Protein AF-A0A1Y0IEF6-F1 (afdb_monomer_lite)

Organism: NCBI:txid141451

pLDDT: mean 81.55, std 16.53, range [31.19, 98.62]

Radius of gyration: 25.97 Å; chains: 1; bounding box: 76×58×74 Å

Sequence (503 aa):
MCTLVCSYNGYASALEAPYRFLEPGETVTLQANAVVLGASGSETVIVKLSPEVVLDGNIERVELPEELSNYRFSISGTVIEISEGNKSIVTFLGLNQSPTLVFSDGNTRLSLNALDDATLGGVSIPGTPSVLDVVLNQDDNAADTSPAFNFLPDEGIRQTCAAVPRIGYDTDSETYYLYHSSELTSGGSTIFSSSANGFDFSAPQSAGTLIKDTTANMPPLWGDKTAFPQIVRLPTPTESETCGAINYRIFSASGNLGQGFGSTLTSSCSEEGRWFLAEGNTLATSEDGGNMGVSTAITMNNLIHVFTMDGKSPNTENEYRHRVWHYQSTDGTGNTMELMSDDPLNNGPTIEAKDRQNDPMAFQYGDGHFIILTMKQHNGPISPQNVVTGEIYGWEIRDTDPESVAPLPPKDGDENQPLLTVEDFVAAGHDVYSINDPSMIQITEQSYRMYVGALVNITRYPEYTGLSECAVQFGEDITQYAWVILSATATLDKSTTNQSLRK

Secondary structure (DSSP, 8-state):
--------TT-TTGGGSPEEEPPTT-EEEESS-EEEE--SS--EEEE-S---EEE-TT--EEE-SS-GGGEEEEEETTEEEEEETTEEEEEEE--SS-PEEEETTEEEEEEEEETTEEEETTEEPPSS-B------BTTS-----S-EEEEEEPSS-SEES-EEEEEEEETTTTEEEEEEESSSSS---SEEEEESSSSSPPSPEE-PPP---TTS-PPP---SB-SPPPEEEEEEEEEETTTEEEEEEEEEE-B-TTT---SEEEEEEESSSS--EEEEEEEEE-TTS--EEEEEEEEETTEEEEEEEE---S-TTS-B---EEEEEESSSSSSSEEEEES-TT----BS-GGG-EEEEEEEEETTTEEEEEEEE---S---TTS--B-EEEEEEE-TT-TT-EEE---TT--TTS-SB-GGGG--TT--EEEEEEEEEEEEETTEEEEEEEEEEEGGG-TT-GGGGGGPEE-STT--EEEEEEEEEEEEEE------S---

Structure (mmCIF, N/CA/C/O backbone):
data_AF-A0A1Y0IEF6-F1
#
_entry.id   AF-A0A1Y0IEF6-F1
#
loop_
_atom_site.group_PDB
_atom_site.id
_atom_site.type_symbol
_atom_site.label_atom_id
_atom_site.label_alt_id
_atom_site.label_comp_id
_atom_site.label_asym_id
_atom_site.label_entity_id
_atom_site.label_seq_id
_atom_site.pdbx_PDB_ins_code
_atom_site.Cartn_x
_atom_site.Cartn_y
_atom_site.Cartn_z
_atom_site.occupancy
_atom_site.B_iso_or_equiv
_atom_site.auth_seq_id
_atom_site.auth_comp_id
_atom_site.auth_asym_id
_atom_site.auth_atom_id
_atom_site.pdbx_PDB_model_num
ATOM 1 N N . MET A 1 1 ? -41.262 18.208 35.488 1.00 36.75 1 MET A N 1
ATOM 2 C CA . MET A 1 1 ? -40.526 18.119 34.213 1.00 36.75 1 MET A CA 1
ATOM 3 C C . MET A 1 1 ? -39.169 18.764 34.436 1.00 36.75 1 MET A C 1
ATOM 5 O O . MET A 1 1 ? -39.071 19.979 34.360 1.00 36.75 1 MET A O 1
ATOM 9 N N . CYS A 1 2 ? -38.173 17.974 34.844 1.00 31.31 2 CYS A N 1
ATOM 10 C CA . CYS A 1 2 ? -36.777 18.410 34.861 1.00 31.31 2 CYS A CA 1
ATOM 11 C C . CYS A 1 2 ? -36.174 18.007 33.520 1.00 31.31 2 CYS A C 1
ATOM 13 O O . CYS A 1 2 ? -36.037 16.817 33.251 1.00 31.31 2 CYS A O 1
ATOM 15 N N . THR A 1 3 ? -35.856 18.988 32.685 1.00 41.53 3 THR A N 1
ATOM 16 C CA . THR A 1 3 ? -35.074 18.782 31.468 1.00 41.53 3 THR A CA 1
ATOM 17 C C . THR A 1 3 ? -33.608 18.762 31.887 1.00 41.53 3 THR A C 1
ATOM 19 O O . THR A 1 3 ? -32.982 19.810 32.028 1.00 41.53 3 THR A O 1
ATOM 22 N N . LEU A 1 4 ? -33.084 17.573 32.184 1.00 35.84 4 LEU A N 1
ATOM 23 C CA . LEU A 1 4 ? -31.651 17.365 32.349 1.00 35.84 4 LEU A CA 1
ATOM 24 C C . LEU A 1 4 ? -31.062 17.237 30.940 1.00 35.84 4 LEU A C 1
ATOM 26 O O . LEU A 1 4 ? -31.093 16.169 30.339 1.00 35.84 4 LEU A O 1
ATOM 30 N N . VAL A 1 5 ? -30.610 18.357 30.377 1.00 39.38 5 VAL A N 1
ATOM 31 C CA . VAL A 1 5 ? -29.803 18.358 29.154 1.00 39.38 5 VAL A CA 1
ATOM 32 C C . VAL A 1 5 ? -28.358 18.154 29.597 1.00 39.38 5 VAL A C 1
ATOM 34 O O . VAL A 1 5 ? -27.680 19.106 29.975 1.00 39.38 5 VAL A O 1
ATOM 37 N N . CYS A 1 6 ? -27.903 16.903 29.620 1.00 37.50 6 CYS A N 1
ATOM 38 C CA . CYS A 1 6 ? -26.477 16.602 29.676 1.00 37.50 6 CYS A CA 1
ATOM 39 C C . CYS A 1 6 ? -25.881 16.958 28.310 1.00 37.50 6 CYS A C 1
ATOM 41 O O . CYS A 1 6 ? -26.024 16.213 27.347 1.00 37.50 6 CYS A O 1
ATOM 43 N N . SER A 1 7 ? -25.251 18.126 28.214 1.00 37.56 7 SER A N 1
ATOM 44 C CA . SER A 1 7 ? -24.424 18.509 27.072 1.00 37.56 7 SER A CA 1
ATOM 45 C C . SER A 1 7 ? -23.107 17.731 27.129 1.00 37.56 7 SER A C 1
ATOM 47 O O . SER A 1 7 ? -22.123 18.209 27.694 1.00 37.56 7 SER A O 1
ATOM 49 N N . TYR A 1 8 ? -23.109 16.508 26.602 1.00 47.34 8 TYR A N 1
ATOM 50 C CA . TYR A 1 8 ? -21.891 15.749 26.328 1.00 47.34 8 TYR A CA 1
ATOM 51 C C . TYR A 1 8 ? -21.455 16.097 24.897 1.00 47.34 8 TYR A C 1
ATOM 53 O O . TYR A 1 8 ? -21.970 15.553 23.927 1.00 47.34 8 TYR A O 1
ATOM 61 N N . ASN A 1 9 ? -20.565 17.083 24.757 1.00 49.91 9 ASN A N 1
ATOM 62 C CA . ASN A 1 9 ? -20.167 17.666 23.463 1.00 49.91 9 ASN A CA 1
ATOM 63 C C . ASN A 1 9 ? -19.239 16.764 22.615 1.00 49.91 9 ASN A C 1
ATOM 65 O O . ASN A 1 9 ? -18.724 17.227 21.604 1.00 49.91 9 ASN A O 1
ATOM 69 N N . GLY A 1 10 ? -19.009 15.508 23.014 1.00 53.38 10 GLY A N 1
ATOM 70 C CA . GLY A 1 10 ? -18.060 14.601 22.355 1.00 53.38 10 GLY A CA 1
ATOM 71 C C . GLY A 1 10 ? -18.624 13.743 21.215 1.00 53.38 10 GLY A C 1
ATOM 72 O O . GLY A 1 10 ? -17.847 13.293 20.392 1.00 53.38 10 GLY A O 1
ATOM 73 N N . TYR A 1 11 ? -19.945 13.543 21.119 1.00 57.03 11 TYR A N 1
ATOM 74 C CA . TYR A 1 11 ? -20.537 12.529 20.217 1.00 57.03 11 TYR A CA 1
ATOM 75 C C . TYR A 1 11 ? -21.274 13.096 18.994 1.00 57.03 11 TYR A C 1
ATOM 77 O O . TYR A 1 11 ? -22.076 12.404 18.368 1.00 57.03 11 TYR A O 1
ATOM 85 N N . ALA A 1 12 ? -21.074 14.374 18.662 1.00 54.09 12 ALA A N 1
ATOM 86 C CA . ALA A 1 12 ? -21.840 15.009 17.588 1.00 54.09 12 ALA A CA 1
ATOM 87 C C . ALA A 1 12 ? -21.559 14.393 16.202 1.00 54.09 12 ALA A C 1
ATOM 89 O O . ALA A 1 12 ? -22.471 14.346 15.384 1.00 54.09 12 ALA A O 1
ATOM 90 N N . SER A 1 13 ? -20.346 13.881 15.957 1.00 55.28 13 SER A N 1
ATOM 91 C CA . SER A 1 13 ? -19.979 13.185 14.713 1.00 55.28 13 SER A CA 1
ATOM 92 C C . SER A 1 13 ? -20.590 11.784 14.611 1.00 55.28 13 SER A C 1
ATOM 94 O O . SER A 1 13 ? -21.053 11.396 13.542 1.00 55.28 13 SER A O 1
ATOM 96 N N . ALA A 1 14 ? -20.657 11.041 15.719 1.00 52.78 14 ALA A N 1
ATOM 97 C CA . ALA A 1 14 ? -21.200 9.681 15.741 1.00 52.78 14 ALA A CA 1
ATOM 98 C C . ALA A 1 14 ? -22.717 9.622 15.471 1.00 52.78 14 ALA A C 1
ATOM 100 O O . ALA A 1 14 ? -23.225 8.613 14.991 1.00 52.78 14 ALA A O 1
ATOM 101 N N . LEU A 1 15 ? -23.458 10.705 15.736 1.00 54.84 15 LEU A N 1
ATOM 102 C CA . LEU A 1 15 ? -24.909 10.771 15.508 1.00 54.84 15 LEU A CA 1
ATOM 103 C C . LEU A 1 15 ? -25.314 10.872 14.027 1.00 54.84 15 LEU A C 1
ATOM 105 O O . LEU A 1 15 ? -26.485 10.658 13.714 1.00 54.84 15 LEU A O 1
ATOM 109 N N . GLU A 1 16 ? -24.380 11.180 13.124 1.00 73.19 16 GLU A N 1
ATOM 110 C CA . GLU A 1 16 ? -24.620 11.141 11.673 1.00 73.19 16 GLU A CA 1
ATOM 111 C C . GLU A 1 16 ? -24.240 9.790 11.044 1.00 73.19 16 GLU A C 1
ATOM 113 O O . GLU A 1 16 ? -24.490 9.567 9.857 1.00 73.19 16 GLU A O 1
ATOM 118 N N . ALA A 1 17 ? -23.669 8.868 11.826 1.00 80.69 17 ALA A N 1
ATOM 119 C CA . ALA A 1 17 ? -23.286 7.555 11.335 1.00 80.69 17 ALA A CA 1
ATOM 120 C C . ALA A 1 17 ? -24.524 6.688 11.011 1.00 80.69 17 ALA A C 1
ATOM 122 O O . ALA A 1 17 ? -25.544 6.755 11.707 1.00 80.69 17 ALA A O 1
ATOM 123 N N . PRO A 1 18 ? -24.468 5.848 9.962 1.00 88.44 18 PRO A N 1
ATOM 124 C CA . PRO A 1 18 ? -25.552 4.934 9.630 1.00 88.44 18 PRO A CA 1
ATOM 125 C C . PRO A 1 18 ? -25.829 3.943 10.770 1.00 88.44 18 PRO A C 1
ATOM 127 O O . PRO A 1 18 ? -24.916 3.370 11.366 1.00 88.44 18 PRO A O 1
ATOM 130 N N . TYR A 1 19 ? -27.115 3.703 11.034 1.00 94.69 19 TYR A N 1
ATOM 131 C CA . TYR A 1 19 ? -27.565 2.667 11.963 1.00 94.69 19 TYR A CA 1
ATOM 132 C C . TYR A 1 19 ? -27.559 1.290 11.292 1.00 94.69 19 TYR A C 1
ATOM 134 O O . TYR A 1 19 ? -28.087 1.125 10.188 1.00 94.69 19 TYR A O 1
ATOM 142 N N . ARG A 1 20 ? -27.048 0.282 12.001 1.00 96.00 20 ARG A N 1
ATOM 143 C CA . ARG A 1 20 ? -27.105 -1.133 11.628 1.00 96.00 20 ARG A CA 1
ATOM 144 C C . ARG A 1 20 ? -27.756 -1.934 12.752 1.00 96.00 20 ARG A C 1
ATOM 146 O O . ARG A 1 20 ? -27.223 -2.004 13.851 1.00 96.00 20 ARG A O 1
ATOM 153 N N . PHE A 1 21 ? -28.892 -2.557 12.462 1.00 96.81 21 PHE A N 1
ATOM 154 C CA . PHE A 1 21 ? -29.511 -3.539 13.353 1.00 96.81 21 PHE A CA 1
ATOM 155 C C . PHE A 1 21 ? -29.054 -4.930 12.935 1.00 96.81 21 PHE A C 1
ATOM 157 O O . PHE A 1 21 ? -29.089 -5.228 11.739 1.00 96.81 21 PHE A O 1
ATOM 164 N N . LEU A 1 22 ? -28.618 -5.736 13.899 1.00 97.25 22 LEU A N 1
ATOM 165 C CA . LEU A 1 22 ? -28.199 -7.113 13.667 1.00 97.25 22 LEU A CA 1
ATOM 166 C C . LEU A 1 22 ? -29.327 -8.086 14.001 1.00 97.25 22 LEU A C 1
ATOM 168 O O . LEU A 1 22 ? -30.047 -7.907 14.981 1.00 97.25 22 LEU A O 1
ATOM 172 N N . GLU A 1 23 ? -29.473 -9.120 13.182 1.00 96.00 23 GLU A N 1
ATOM 173 C CA . GLU A 1 23 ? -30.301 -10.278 13.510 1.00 96.00 23 GLU A CA 1
ATOM 174 C C . GLU A 1 23 ? -29.553 -11.221 14.475 1.00 96.00 23 GLU A C 1
ATOM 176 O O . GLU A 1 23 ? -28.319 -11.245 14.475 1.00 96.00 23 GLU A O 1
ATOM 181 N N . PRO A 1 24 ? -30.259 -12.055 15.266 1.00 96.19 24 PRO A N 1
ATOM 182 C CA . PRO A 1 24 ? -29.612 -12.996 16.176 1.00 96.19 24 PRO A CA 1
ATOM 183 C C . PRO A 1 24 ? -28.583 -13.893 15.475 1.00 96.19 24 PRO A C 1
ATOM 185 O O . PRO A 1 24 ? -28.922 -14.657 14.565 1.00 96.19 24 PRO A O 1
ATOM 188 N N . GLY A 1 25 ? -27.333 -13.829 15.935 1.00 94.25 25 GLY A N 1
ATOM 189 C CA . GLY A 1 25 ? -26.211 -14.588 15.375 1.00 94.25 25 GLY A CA 1
ATOM 190 C C . GLY A 1 25 ? -25.604 -14.006 14.094 1.00 94.25 25 GLY A C 1
ATOM 191 O O . GLY A 1 25 ? -24.781 -14.671 13.464 1.00 94.25 25 GLY A O 1
ATOM 192 N N . GLU A 1 26 ? -25.998 -12.798 13.685 1.00 96.25 26 GLU A N 1
ATOM 193 C CA . GLU A 1 26 ? -25.386 -12.103 12.555 1.00 96.25 26 GLU A CA 1
ATOM 194 C C . GLU A 1 26 ? -23.939 -11.694 12.873 1.00 96.25 26 GLU A C 1
ATOM 196 O O . GLU A 1 26 ? -23.614 -11.216 13.963 1.00 96.25 26 GLU A O 1
ATOM 201 N N . THR A 1 27 ? -23.060 -11.862 11.885 1.00 95.00 27 THR A N 1
ATOM 202 C CA . THR A 1 27 ? -21.716 -11.283 11.883 1.00 95.00 27 THR A CA 1
ATOM 203 C C . THR A 1 27 ? -21.688 -10.115 10.910 1.00 95.00 27 THR A C 1
ATOM 205 O O . THR A 1 27 ? -22.033 -10.281 9.739 1.00 95.00 27 THR A O 1
ATOM 208 N N . VAL A 1 28 ? -21.241 -8.951 11.375 1.00 94.50 28 VAL A N 1
ATOM 209 C CA . VAL A 1 28 ? -21.029 -7.766 10.540 1.00 94.50 28 VAL A CA 1
ATOM 210 C C . VAL A 1 28 ? -19.563 -7.352 10.580 1.00 94.50 28 VAL A C 1
ATOM 212 O O . VAL A 1 28 ? -18.937 -7.360 11.636 1.00 94.50 28 VAL A O 1
ATOM 215 N N . THR A 1 29 ? -19.016 -6.969 9.430 1.00 91.31 29 THR A N 1
ATOM 216 C CA . THR A 1 29 ? -17.705 -6.319 9.333 1.00 91.31 29 THR A CA 1
ATOM 217 C C . THR A 1 29 ? -17.907 -4.839 9.046 1.00 91.31 29 THR A C 1
ATOM 219 O O . THR A 1 29 ? -18.629 -4.485 8.114 1.00 91.31 29 THR A O 1
ATOM 222 N N . LEU A 1 30 ? -17.289 -3.980 9.851 1.00 90.12 30 LEU A N 1
ATOM 223 C CA . LEU A 1 30 ? -17.416 -2.529 9.769 1.00 90.12 30 LEU A CA 1
ATOM 224 C C . LEU A 1 30 ? -16.080 -1.922 9.365 1.00 90.12 30 LEU A C 1
ATOM 226 O O . LEU A 1 30 ? -15.070 -2.176 10.009 1.00 90.12 30 LEU A O 1
ATOM 230 N N . GLN A 1 31 ? -16.111 -1.118 8.307 1.00 81.56 31 GLN A N 1
ATOM 231 C CA . GLN A 1 31 ? -14.970 -0.374 7.750 1.00 81.56 31 GLN A CA 1
ATOM 232 C C . GLN A 1 31 ? -15.225 1.142 7.735 1.00 81.56 31 GLN A C 1
ATOM 234 O O . GLN A 1 31 ? -14.426 1.923 7.233 1.00 81.56 31 GLN A O 1
ATOM 239 N N . ALA A 1 32 ? -16.380 1.565 8.245 1.00 84.19 32 ALA A N 1
ATOM 240 C CA . ALA A 1 32 ? -16.799 2.952 8.327 1.00 84.19 32 ALA A CA 1
ATOM 241 C C . ALA A 1 32 ? -17.551 3.165 9.640 1.00 84.19 32 ALA A C 1
ATOM 243 O O . ALA A 1 32 ? -18.047 2.204 10.238 1.00 84.19 32 ALA A O 1
ATOM 244 N N . ASN A 1 33 ? -17.641 4.424 10.068 1.00 92.25 33 ASN A N 1
ATOM 245 C CA . ASN A 1 33 ? -18.348 4.791 11.290 1.00 92.25 33 ASN A CA 1
ATOM 246 C C . ASN A 1 33 ? -19.788 4.268 11.247 1.00 92.25 33 ASN A C 1
ATOM 248 O O . ASN A 1 33 ? -20.473 4.402 10.230 1.00 92.25 33 ASN A O 1
ATOM 252 N N . ALA A 1 34 ? -20.252 3.684 12.347 1.00 94.50 34 ALA A N 1
ATOM 253 C CA . ALA A 1 34 ? -21.579 3.082 12.421 1.00 94.50 34 ALA A CA 1
ATOM 254 C C . ALA A 1 34 ? -22.102 3.048 13.857 1.00 94.50 34 ALA A C 1
ATOM 256 O O . ALA A 1 34 ? -21.333 2.939 14.812 1.00 94.50 34 ALA A O 1
ATOM 257 N N . VAL A 1 35 ? -23.428 3.063 13.994 1.00 96.38 35 VAL A N 1
ATOM 258 C CA . VAL A 1 35 ? -24.105 2.702 15.243 1.00 96.38 35 VAL A CA 1
ATOM 259 C C . VAL A 1 35 ? -24.702 1.313 15.072 1.00 96.38 35 VAL A C 1
ATOM 261 O O . VAL A 1 35 ? -25.585 1.120 14.236 1.00 96.38 35 VAL A O 1
ATOM 264 N N . VAL A 1 36 ? -24.234 0.345 15.852 1.00 96.88 36 VAL A N 1
ATOM 265 C CA . VAL A 1 36 ? -24.648 -1.056 15.760 1.00 96.88 36 VAL A CA 1
ATOM 266 C C . VAL A 1 36 ? -25.508 -1.414 16.955 1.00 96.88 36 VAL A C 1
ATOM 268 O O . VAL A 1 36 ? -25.131 -1.190 18.105 1.00 96.88 36 VAL A O 1
ATOM 271 N N . LEU A 1 37 ? -26.667 -1.983 16.663 1.00 97.50 37 LEU A N 1
ATOM 272 C CA . LEU A 1 37 ? -27.648 -2.391 17.650 1.00 97.50 37 LEU A CA 1
ATOM 273 C C . LEU A 1 37 ? -27.821 -3.904 17.539 1.00 97.50 37 LEU A C 1
ATOM 275 O O . LEU A 1 37 ? -28.271 -4.397 16.500 1.00 97.50 37 LEU A O 1
ATOM 279 N N . GLY A 1 38 ? -27.419 -4.624 18.584 1.00 96.31 38 GLY A N 1
ATOM 280 C CA . GLY A 1 38 ? -27.604 -6.067 18.682 1.00 96.31 38 GLY A CA 1
ATOM 281 C C . GLY A 1 38 ? -29.067 -6.441 18.916 1.00 96.31 38 GLY A C 1
ATOM 282 O O . GLY A 1 38 ? -29.856 -5.655 19.453 1.00 96.31 38 GLY A O 1
ATOM 283 N N . ALA A 1 39 ? -29.436 -7.656 18.524 1.00 92.94 39 ALA A N 1
ATOM 284 C CA . ALA A 1 39 ? -30.649 -8.297 19.003 1.00 92.94 39 ALA A CA 1
ATOM 285 C C . ALA A 1 39 ? -30.319 -9.142 20.250 1.00 92.94 39 ALA A C 1
ATOM 287 O O . ALA A 1 39 ? -29.352 -8.896 20.960 1.00 92.94 39 ALA A O 1
ATOM 288 N N . SER A 1 40 ? -31.181 -10.097 20.603 1.00 82.50 40 SER A N 1
ATOM 289 C CA . SER A 1 40 ? -30.858 -11.084 21.637 1.00 82.50 40 SER A CA 1
ATOM 290 C C . SER A 1 40 ? -30.246 -12.322 20.973 1.00 82.50 40 SER A C 1
ATOM 292 O O . SER A 1 40 ? -31.010 -13.139 20.439 1.00 82.50 40 SER A O 1
ATOM 294 N N . GLY A 1 41 ? -28.920 -12.485 21.004 1.00 85.00 41 GLY A N 1
ATOM 295 C CA . GLY A 1 41 ? -28.274 -13.578 20.274 1.00 85.00 41 GLY A CA 1
ATOM 296 C C . GLY A 1 41 ? -26.783 -13.813 20.548 1.00 85.00 41 GLY A C 1
ATOM 297 O O . GLY A 1 41 ? -26.362 -13.964 21.690 1.00 85.00 41 GLY A O 1
ATOM 298 N N . SER A 1 42 ? -26.030 -14.054 19.478 1.00 93.31 42 SER A N 1
ATOM 299 C CA . SER A 1 42 ? -24.588 -14.323 19.450 1.00 93.31 42 SER A CA 1
ATOM 300 C C . SER A 1 42 ? -23.949 -13.483 18.341 1.00 93.31 42 SER A C 1
ATOM 302 O O . SER A 1 42 ? -23.302 -14.007 17.430 1.00 93.31 42 SER A O 1
ATOM 304 N N . GLU A 1 43 ? -24.231 -12.189 18.377 1.00 97.31 43 GLU A N 1
ATOM 305 C CA . GLU A 1 43 ? -23.894 -11.213 17.358 1.00 97.31 43 GLU A CA 1
ATOM 306 C C . GLU A 1 43 ? -22.392 -10.950 17.414 1.00 97.31 43 GLU A C 1
ATOM 308 O O . GLU A 1 43 ? -21.786 -10.874 18.488 1.00 97.31 43 GLU A O 1
ATOM 313 N N . THR A 1 44 ? -21.778 -10.819 16.242 1.00 96.75 44 THR A N 1
ATOM 314 C CA . THR A 1 44 ? -20.345 -10.544 16.125 1.00 96.75 44 THR A CA 1
ATOM 315 C C . THR A 1 44 ? -20.120 -9.283 15.313 1.00 96.75 44 THR A C 1
ATOM 317 O O . THR A 1 44 ? -20.566 -9.182 14.171 1.00 96.75 44 THR A O 1
ATOM 320 N N . VAL A 1 45 ? -19.388 -8.336 15.890 1.00 96.12 45 VAL A N 1
ATOM 321 C CA . VAL A 1 45 ? -18.931 -7.132 15.200 1.00 96.12 45 VAL A CA 1
ATOM 322 C C . VAL A 1 45 ? -17.433 -7.242 14.965 1.00 96.12 45 VAL A C 1
ATOM 324 O O . VAL A 1 45 ? -16.664 -7.303 15.915 1.00 96.12 45 VAL A O 1
ATOM 327 N N . ILE A 1 46 ? -17.018 -7.251 13.705 1.00 94.06 46 ILE A N 1
ATOM 328 C CA . ILE A 1 46 ? -15.610 -7.207 13.305 1.00 94.06 46 ILE A CA 1
ATOM 329 C C . ILE A 1 46 ? -15.296 -5.769 12.905 1.00 94.06 46 ILE A C 1
ATOM 331 O O . ILE A 1 46 ? -15.881 -5.253 11.951 1.00 94.06 46 ILE A O 1
ATOM 335 N N . VAL A 1 47 ? -14.394 -5.118 13.629 1.00 92.19 47 VAL A N 1
ATOM 336 C CA . VAL A 1 47 ? -14.029 -3.714 13.414 1.00 92.19 47 VAL A CA 1
ATOM 337 C C . VAL A 1 47 ? -12.744 -3.670 12.590 1.00 92.19 47 VAL A C 1
ATOM 339 O O . VAL A 1 47 ? -11.737 -4.208 13.018 1.00 92.19 47 VAL A O 1
ATOM 342 N N . LYS A 1 48 ? -12.758 -3.072 11.396 1.00 84.56 48 LYS A N 1
ATOM 343 C CA . LYS A 1 48 ? -11.588 -2.969 10.501 1.00 84.56 48 LYS A CA 1
ATOM 344 C C . LYS A 1 48 ? -11.333 -1.519 10.109 1.00 84.56 48 LYS A C 1
ATOM 346 O O . LYS A 1 48 ? -12.297 -0.776 9.974 1.00 84.56 48 LYS A O 1
ATOM 351 N N . LEU A 1 49 ? -10.078 -1.149 9.835 1.00 71.25 49 LEU A N 1
ATOM 352 C CA . LEU A 1 49 ? -9.690 0.219 9.431 1.00 71.25 49 LEU A CA 1
ATOM 353 C C . LEU A 1 49 ? -10.026 1.291 10.483 1.00 71.25 49 LEU A C 1
ATOM 355 O O . LEU A 1 49 ? -10.337 2.438 10.150 1.00 71.25 49 LEU A O 1
ATOM 359 N N . SER A 1 50 ? -10.044 0.878 11.750 1.00 80.31 50 SER A N 1
ATOM 360 C CA . SER A 1 50 ? -10.277 1.728 12.920 1.00 80.31 50 SER A CA 1
ATOM 361 C C . SER A 1 50 ? -11.400 2.762 12.733 1.00 80.31 50 SER A C 1
ATOM 363 O O . SER A 1 50 ? -11.169 3.966 12.900 1.00 80.31 50 SER A O 1
ATOM 365 N N . PRO A 1 51 ? -12.627 2.340 12.365 1.00 85.88 51 PRO A N 1
ATOM 366 C CA . PRO A 1 51 ? -13.774 3.228 12.283 1.00 85.88 51 PRO A CA 1
ATOM 367 C C . PRO A 1 51 ? -14.233 3.608 13.692 1.00 85.88 51 PRO A C 1
ATOM 369 O O . PRO A 1 51 ? -13.989 2.878 14.644 1.00 85.88 51 PRO A O 1
ATOM 372 N N . GLU A 1 52 ? -14.956 4.715 13.835 1.00 92.88 52 GLU A N 1
ATOM 373 C CA . GLU A 1 52 ? -15.632 5.037 15.095 1.00 92.88 52 GLU A CA 1
ATOM 374 C C . GLU A 1 52 ? -16.962 4.269 15.158 1.00 92.88 52 GLU A C 1
ATOM 376 O O . GLU A 1 52 ? -17.941 4.623 14.490 1.00 92.88 52 GLU A O 1
ATOM 381 N N . VAL A 1 53 ? -16.994 3.180 15.928 1.00 96.06 53 VAL A N 1
ATOM 382 C CA . VAL A 1 53 ? -18.165 2.308 16.059 1.00 96.06 53 VAL A CA 1
ATOM 383 C C . VAL A 1 53 ? -18.815 2.485 17.426 1.00 96.06 53 VAL A C 1
ATOM 385 O O . VAL A 1 53 ? -18.186 2.304 18.466 1.00 96.06 53 VAL A O 1
ATOM 388 N N . VAL A 1 54 ? -20.114 2.775 17.438 1.00 97.00 54 VAL A N 1
ATOM 389 C CA . VAL A 1 54 ? -20.914 2.822 18.665 1.00 97.00 54 VAL A CA 1
ATOM 390 C C . VAL A 1 54 ? -21.745 1.552 18.763 1.00 97.00 54 VAL A C 1
ATOM 392 O O . VAL A 1 54 ? -22.557 1.270 17.885 1.00 97.00 54 VAL A O 1
ATOM 395 N N . LEU A 1 55 ? -21.554 0.794 19.835 1.00 97.56 55 LEU A N 1
ATOM 396 C CA . LEU A 1 55 ? -22.230 -0.470 20.099 1.00 97.56 55 LEU A CA 1
ATOM 397 C C . LEU A 1 55 ? -23.232 -0.298 21.235 1.00 97.56 55 LEU A C 1
ATOM 399 O O . LEU A 1 55 ? -22.942 0.343 22.252 1.00 97.56 55 LEU A O 1
ATOM 403 N N . ASP A 1 56 ? -24.414 -0.889 21.091 1.00 96.75 56 ASP A N 1
ATOM 404 C CA . ASP A 1 56 ? -25.299 -1.055 22.236 1.00 96.75 56 ASP A CA 1
ATOM 405 C C . ASP A 1 56 ? -24.833 -2.186 23.162 1.00 96.75 56 ASP A C 1
ATOM 407 O O . ASP A 1 56 ? -23.890 -2.933 22.891 1.00 96.75 56 ASP A O 1
ATOM 411 N N . GLY A 1 57 ? -25.513 -2.307 24.301 1.00 96.44 57 GLY A N 1
ATOM 412 C CA . GLY A 1 57 ? -25.188 -3.320 25.296 1.00 96.44 57 GLY A CA 1
ATOM 413 C C . GLY A 1 57 ? -25.557 -4.750 24.900 1.00 96.44 57 GLY A C 1
ATOM 414 O O . GLY A 1 57 ? -25.368 -5.627 25.741 1.00 96.44 57 GLY A O 1
ATOM 415 N N . ASN A 1 58 ? -26.099 -4.975 23.696 1.00 97.12 58 ASN A N 1
ATOM 416 C CA . ASN A 1 58 ? -26.589 -6.274 23.234 1.00 97.12 58 ASN A CA 1
ATOM 417 C C . ASN A 1 58 ? -25.619 -6.993 22.284 1.00 97.12 58 ASN A C 1
ATOM 419 O O . ASN A 1 58 ? -25.963 -8.040 21.760 1.00 97.12 58 ASN A O 1
ATOM 423 N N . ILE A 1 59 ? -24.406 -6.484 22.067 1.00 97.62 59 ILE A N 1
ATOM 424 C CA . ILE A 1 59 ? -23.391 -7.193 21.278 1.00 97.62 59 ILE A CA 1
ATOM 425 C C . ILE A 1 59 ? -22.699 -8.257 22.141 1.00 97.62 59 ILE A C 1
ATOM 427 O O . ILE A 1 59 ? -22.285 -7.975 23.265 1.00 97.62 59 ILE A O 1
ATOM 431 N N . GLU A 1 60 ? -22.559 -9.490 21.645 1.00 97.56 60 GLU A N 1
ATOM 432 C CA . GLU A 1 60 ? -21.901 -10.584 22.378 1.00 97.56 60 GLU A CA 1
ATOM 433 C C . GLU A 1 60 ? -20.417 -10.764 22.051 1.00 97.56 60 GLU A C 1
ATOM 435 O O . GLU A 1 60 ? -19.671 -11.270 22.898 1.00 97.56 60 GLU A O 1
ATOM 440 N N . ARG A 1 61 ? -19.976 -10.383 20.849 1.00 97.50 61 ARG A N 1
ATOM 441 C CA . ARG A 1 61 ? -18.584 -10.525 20.410 1.00 97.50 61 ARG A CA 1
ATOM 442 C C . ARG A 1 61 ? -18.133 -9.319 19.597 1.00 97.50 61 ARG A C 1
ATOM 444 O O . ARG A 1 61 ? -18.821 -8.899 18.669 1.00 97.50 61 ARG A O 1
ATOM 451 N N . VAL A 1 62 ? -16.950 -8.809 19.919 1.00 97.50 62 VAL A N 1
ATOM 452 C CA . VAL A 1 62 ? -16.264 -7.787 19.126 1.00 97.50 62 VAL A CA 1
ATOM 453 C C . VAL A 1 62 ? -14.872 -8.286 18.781 1.00 97.50 62 VAL A C 1
ATOM 455 O O . VAL A 1 62 ? -14.111 -8.651 19.675 1.00 97.50 62 VAL A O 1
ATOM 458 N N . GLU A 1 63 ? -14.560 -8.314 17.491 1.00 96.38 63 GLU A N 1
ATOM 459 C CA . GLU A 1 63 ? -13.235 -8.642 16.977 1.00 96.38 63 GLU A CA 1
ATOM 460 C C . GLU A 1 63 ? -12.507 -7.361 16.579 1.00 96.38 63 GLU A C 1
ATOM 462 O O . GLU A 1 63 ? -13.015 -6.554 15.795 1.00 96.38 63 GLU A O 1
ATOM 467 N N . LE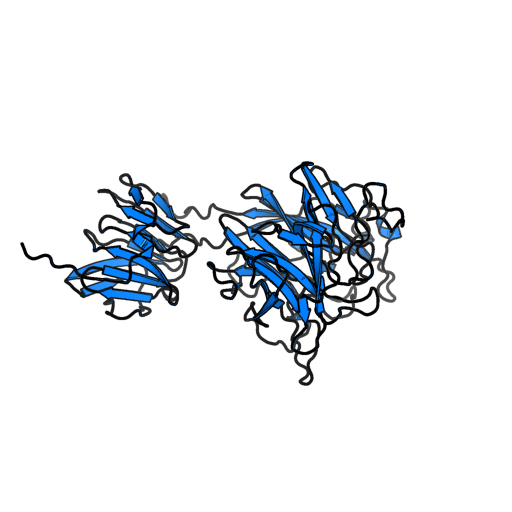U A 1 64 ? -11.324 -7.201 17.156 1.00 94.56 64 LEU A N 1
ATOM 468 C CA . LEU A 1 64 ? -10.377 -6.125 16.950 1.00 94.56 64 LEU A CA 1
ATOM 469 C C . LEU A 1 64 ? -9.119 -6.753 16.320 1.00 94.56 64 LEU A C 1
ATOM 471 O O . LEU A 1 64 ? -8.636 -7.762 16.832 1.00 94.56 64 LEU A O 1
ATOM 475 N N . PRO A 1 65 ? -8.632 -6.237 15.183 1.00 88.94 65 PRO A N 1
ATOM 476 C CA . PRO A 1 65 ? -7.664 -6.943 14.348 1.00 88.94 65 PRO A CA 1
ATOM 477 C C . PRO A 1 65 ? -6.239 -6.926 14.898 1.00 88.94 65 PRO A C 1
ATOM 479 O O . PRO A 1 65 ? -5.433 -7.746 14.476 1.00 88.94 65 PRO A O 1
ATOM 482 N N . GLU A 1 66 ? -5.926 -6.020 15.823 1.00 87.44 66 GLU A N 1
ATOM 483 C CA . GLU A 1 66 ? -4.587 -5.873 16.388 1.00 87.44 66 GLU A CA 1
ATOM 484 C C . GLU A 1 66 ? -4.454 -6.578 17.747 1.00 87.44 66 GLU A C 1
ATOM 486 O O . GLU A 1 66 ? -5.426 -7.083 18.319 1.00 87.44 66 GLU A O 1
ATOM 491 N N . GLU A 1 67 ? -3.232 -6.590 18.283 1.00 92.88 67 GLU A N 1
ATOM 492 C CA . GLU A 1 67 ? -2.933 -7.119 19.614 1.00 92.88 67 GLU A CA 1
ATOM 493 C C . GLU A 1 67 ? -3.519 -6.223 20.716 1.00 92.88 67 GLU A C 1
ATOM 495 O O . GLU A 1 67 ? -3.653 -5.005 20.549 1.00 92.88 67 GLU A O 1
ATOM 500 N N . LEU A 1 68 ? -3.800 -6.790 21.895 1.00 95.94 68 LEU A N 1
ATOM 501 C CA . LEU A 1 68 ? -4.324 -6.032 23.040 1.00 95.94 68 LEU A CA 1
ATOM 502 C C . LEU A 1 68 ? -3.478 -4.789 23.383 1.00 95.94 68 LEU A C 1
ATOM 504 O O . LEU A 1 68 ? -4.031 -3.759 23.777 1.00 95.94 68 LEU A O 1
ATOM 508 N N . SER A 1 69 ? -2.150 -4.863 23.237 1.00 94.81 69 SER A N 1
ATOM 509 C CA . SER A 1 69 ? -1.232 -3.762 23.561 1.00 94.81 69 SER A CA 1
ATOM 510 C C . SER A 1 69 ? -1.392 -2.522 22.680 1.00 94.81 69 SER A C 1
ATOM 512 O O . SER A 1 69 ? -0.971 -1.440 23.099 1.00 94.81 69 SER A O 1
ATOM 514 N N . ASN A 1 70 ? -2.022 -2.653 21.508 1.00 91.69 70 ASN A N 1
ATOM 515 C CA . ASN A 1 70 ? -2.294 -1.532 20.603 1.00 91.69 70 ASN A CA 1
ATOM 516 C C . ASN A 1 70 ? -3.538 -0.731 21.023 1.00 91.69 70 ASN A C 1
ATOM 518 O O . ASN A 1 70 ? -3.733 0.405 20.581 1.00 91.69 70 ASN A O 1
ATOM 522 N N . TYR A 1 71 ? -4.339 -1.268 21.948 1.00 97.00 71 TYR A N 1
ATOM 523 C CA . TYR A 1 71 ? -5.573 -0.645 22.407 1.00 97.00 71 TYR A CA 1
ATOM 524 C C . TYR A 1 71 ? -5.449 -0.020 23.795 1.00 97.00 71 TYR A C 1
ATOM 526 O O . TYR A 1 71 ? -4.787 -0.510 24.713 1.00 97.00 71 TYR A O 1
ATOM 534 N N . ARG A 1 72 ? -6.162 1.090 23.967 1.00 97.75 72 ARG A N 1
ATOM 535 C CA . ARG A 1 72 ? -6.361 1.763 25.248 1.00 97.75 72 ARG A CA 1
ATOM 536 C C . ARG A 1 72 ? -7.824 1.683 25.639 1.00 97.75 72 ARG A C 1
ATOM 538 O O . ARG A 1 72 ? -8.704 1.870 24.807 1.00 97.75 72 ARG A O 1
ATOM 545 N N . PHE A 1 73 ? -8.062 1.465 26.924 1.00 98.50 73 PHE A N 1
ATOM 546 C CA . PHE A 1 73 ? -9.397 1.312 27.486 1.00 98.50 73 PHE A CA 1
ATOM 547 C C . PHE A 1 73 ? -9.677 2.436 28.475 1.00 98.50 73 PHE A C 1
ATOM 549 O O . PHE A 1 73 ? -8.795 2.831 29.247 1.00 98.50 73 PHE A O 1
ATOM 556 N N . SER A 1 74 ? -10.910 2.936 28.474 1.00 98.31 74 SER A N 1
ATOM 557 C CA . SER A 1 74 ? -11.406 3.820 29.524 1.00 98.31 74 SER A CA 1
ATOM 558 C C . SER A 1 74 ? -12.883 3.588 29.831 1.00 98.31 74 SER A C 1
ATOM 560 O O . SER A 1 74 ? -13.614 3.013 29.024 1.00 98.31 74 SER A O 1
ATOM 562 N N . ILE A 1 75 ? -13.321 4.018 31.015 1.00 98.44 75 ILE A N 1
ATOM 563 C CA . ILE A 1 75 ? -14.728 3.992 31.422 1.00 98.44 75 ILE A CA 1
ATOM 564 C C . ILE A 1 75 ? -15.181 5.350 31.969 1.00 98.44 75 ILE A C 1
ATOM 566 O O . ILE A 1 75 ? -14.474 5.996 32.740 1.00 98.44 75 ILE A O 1
ATOM 570 N N . SER A 1 76 ? -16.397 5.765 31.605 1.00 97.75 76 SER A N 1
ATOM 571 C CA . SER A 1 76 ? -17.097 6.894 32.219 1.00 97.75 76 SER A CA 1
ATOM 572 C C . SER A 1 76 ? -18.583 6.574 32.396 1.00 97.75 76 SER A C 1
ATOM 574 O O . SER A 1 76 ? -19.350 6.439 31.440 1.00 97.75 76 SER A O 1
ATOM 576 N N . GLY A 1 77 ? -19.015 6.424 33.644 1.00 97.56 77 GLY A N 1
ATOM 577 C CA . GLY A 1 77 ? -20.345 5.956 34.005 1.00 97.56 77 GLY A CA 1
ATOM 578 C C . GLY A 1 77 ? -20.576 4.519 33.539 1.00 97.56 77 GLY A C 1
ATOM 579 O O . GLY A 1 77 ? -20.073 3.580 34.144 1.00 97.56 77 GLY A O 1
ATOM 580 N N . THR A 1 78 ? -21.372 4.351 32.483 1.00 97.81 78 THR A N 1
ATOM 581 C CA . THR A 1 78 ? -21.612 3.040 31.839 1.00 97.81 78 THR A CA 1
ATOM 582 C C . THR A 1 78 ? -20.930 2.918 30.482 1.00 97.81 78 THR A C 1
ATOM 584 O O . THR A 1 78 ? -20.964 1.849 29.880 1.00 97.81 78 THR A O 1
ATOM 587 N N . VAL A 1 79 ? -20.328 4.004 29.996 1.00 97.94 79 VAL A N 1
ATOM 588 C CA . VAL A 1 79 ? -19.711 4.044 28.677 1.00 97.94 79 VAL A CA 1
ATOM 589 C C . VAL A 1 79 ? -18.301 3.497 28.782 1.00 97.94 79 VAL A C 1
ATOM 591 O O . VAL A 1 79 ? -17.514 3.995 29.588 1.00 97.94 79 VAL A O 1
ATOM 594 N N . ILE A 1 80 ? -17.999 2.485 27.975 1.00 98.50 80 ILE A N 1
ATOM 595 C CA . ILE A 1 80 ? -16.659 1.912 27.857 1.00 98.50 80 ILE A CA 1
ATOM 596 C C . ILE A 1 80 ? -16.140 2.274 26.475 1.00 98.50 80 ILE A C 1
ATOM 598 O O . ILE A 1 80 ? -16.789 1.973 25.473 1.00 98.50 80 ILE A O 1
ATOM 602 N N . GLU A 1 81 ? -14.983 2.917 26.439 1.00 98.19 81 GLU A N 1
ATOM 603 C CA . GLU A 1 81 ? -14.318 3.329 25.211 1.00 98.19 81 GLU A CA 1
ATOM 604 C C . GLU A 1 81 ? -13.051 2.502 25.002 1.00 98.19 81 GLU A C 1
ATOM 606 O O . GLU A 1 81 ? -12.247 2.329 25.925 1.00 98.19 81 GLU A O 1
ATOM 611 N N . ILE A 1 82 ? -12.890 2.012 23.776 1.00 97.94 82 ILE A N 1
ATOM 612 C CA . ILE A 1 82 ? -11.680 1.390 23.257 1.00 97.94 82 ILE A CA 1
ATOM 613 C C . ILE A 1 82 ? -11.144 2.318 22.172 1.00 97.94 82 ILE A C 1
ATOM 615 O O . ILE A 1 82 ? -11.850 2.643 21.213 1.00 97.94 82 ILE A O 1
ATOM 619 N N . SER A 1 83 ? -9.900 2.748 22.329 1.00 96.44 83 SER A N 1
ATOM 620 C CA . SER A 1 83 ? -9.224 3.647 21.399 1.00 96.44 83 SER A CA 1
ATOM 621 C C . SER A 1 83 ? -7.915 3.046 20.909 1.00 96.44 83 SER A C 1
ATOM 623 O O . SER A 1 83 ? -7.192 2.425 21.689 1.00 96.44 83 SER A O 1
ATOM 625 N N . GLU A 1 84 ? -7.578 3.312 19.656 1.00 91.44 84 GLU A N 1
ATOM 626 C CA . GLU A 1 84 ? -6.262 3.062 19.076 1.00 91.44 84 GLU A CA 1
ATOM 627 C C . GLU A 1 84 ? -5.519 4.400 18.969 1.00 91.44 84 GLU A C 1
ATOM 629 O O . GLU A 1 84 ? -6.029 5.382 18.421 1.00 91.44 84 GLU A O 1
ATOM 634 N N . GLY A 1 85 ? -4.348 4.498 19.603 1.00 88.25 85 GLY A N 1
ATOM 635 C CA . GLY A 1 85 ? -3.673 5.786 19.782 1.00 88.25 85 GLY A CA 1
ATOM 636 C C . GLY A 1 85 ? -4.561 6.808 20.512 1.00 88.25 85 GLY A C 1
ATOM 637 O O . GLY A 1 85 ? -4.883 6.630 21.688 1.00 88.25 85 GLY A O 1
ATOM 638 N N . ASN A 1 86 ? -4.936 7.887 19.815 1.00 86.19 86 ASN A N 1
ATOM 639 C CA . ASN A 1 86 ? -5.836 8.940 20.316 1.00 86.19 86 ASN A CA 1
ATOM 640 C C . ASN A 1 86 ? -7.245 8.887 19.692 1.00 86.19 86 ASN A C 1
ATOM 642 O O . ASN A 1 86 ? -8.047 9.793 19.925 1.00 86.19 86 ASN A O 1
ATOM 646 N N . LYS A 1 87 ? -7.540 7.876 18.870 1.00 87.94 87 LYS A N 1
ATOM 647 C CA . LYS A 1 87 ? -8.795 7.754 18.126 1.00 87.94 87 LYS A CA 1
ATOM 648 C C . LYS A 1 87 ? -9.690 6.709 18.784 1.00 87.94 87 LYS A C 1
ATOM 650 O O . LYS A 1 87 ? -9.283 5.565 18.960 1.00 87.94 87 LYS A O 1
ATOM 655 N N . SER A 1 88 ? -10.911 7.097 19.143 1.00 94.12 88 SER A N 1
ATOM 656 C CA . SER A 1 88 ? -11.936 6.160 19.615 1.00 94.12 88 SER A CA 1
ATOM 657 C C . SER A 1 88 ? -12.385 5.271 18.454 1.00 94.12 88 SER A C 1
ATOM 659 O O . SER A 1 88 ? -12.741 5.788 17.394 1.00 94.12 88 SER A O 1
ATOM 661 N N . ILE A 1 89 ? -12.338 3.951 18.643 1.00 95.81 89 ILE A N 1
ATOM 662 C CA . ILE A 1 89 ? -12.721 2.973 17.613 1.00 95.81 89 ILE A CA 1
ATOM 663 C C . ILE A 1 89 ? -13.964 2.174 18.006 1.00 95.81 89 ILE A C 1
ATOM 665 O O . ILE A 1 89 ? -14.777 1.814 17.160 1.00 95.81 89 ILE A O 1
ATOM 669 N N . VAL A 1 90 ? -14.162 1.920 19.302 1.00 97.56 90 VAL A N 1
ATOM 670 C CA . VAL A 1 90 ? -15.348 1.228 19.809 1.00 97.56 90 VAL A CA 1
ATOM 671 C C . VAL A 1 90 ? -15.835 1.918 21.069 1.00 97.56 90 VAL A C 1
ATOM 673 O O . VAL A 1 90 ? -15.102 2.050 22.044 1.00 97.56 90 VAL A O 1
ATOM 676 N N . THR A 1 91 ? -17.104 2.308 21.073 1.00 97.88 91 THR A N 1
ATOM 677 C CA . THR A 1 91 ? -17.793 2.861 22.238 1.00 97.88 91 THR A CA 1
ATOM 678 C C . THR A 1 91 ? -18.994 1.991 22.581 1.00 97.88 91 THR A C 1
ATOM 680 O O . THR A 1 91 ? -19.958 1.944 21.823 1.00 97.88 91 THR A O 1
ATOM 683 N N . PHE A 1 92 ? -18.982 1.344 23.745 1.00 97.94 92 PHE A N 1
ATOM 684 C CA . PHE A 1 92 ? -20.155 0.655 24.285 1.00 97.94 92 PHE A CA 1
ATOM 685 C C . PHE A 1 92 ? -21.027 1.625 25.082 1.00 97.94 92 PHE A C 1
ATOM 687 O O . PHE A 1 92 ? -20.559 2.228 26.049 1.00 97.94 92 PHE A O 1
ATOM 694 N N . LEU A 1 93 ? -22.315 1.731 24.749 1.00 96.31 93 LEU A N 1
ATOM 695 C CA . LEU A 1 93 ? -23.297 2.536 25.491 1.00 96.31 93 LEU A CA 1
ATOM 696 C C . LEU A 1 93 ? -23.905 1.760 26.675 1.00 96.31 93 LEU A C 1
ATOM 698 O O . LEU A 1 93 ? -25.126 1.689 26.836 1.00 96.31 93 LEU A O 1
ATOM 702 N N . GLY A 1 94 ? -23.046 1.164 27.501 1.00 96.62 94 GLY A N 1
ATOM 703 C CA . GLY A 1 94 ? -23.426 0.198 28.531 1.00 96.62 94 GLY A CA 1
ATOM 704 C C . GLY A 1 94 ? -23.351 -1.246 28.044 1.00 96.62 94 GLY A C 1
ATOM 705 O O . GLY A 1 94 ? -23.080 -1.510 26.878 1.00 96.62 94 GLY A O 1
ATOM 706 N N . LEU A 1 95 ? -23.583 -2.186 28.961 1.00 97.50 95 LEU A N 1
ATOM 707 C CA . LEU A 1 95 ? -23.515 -3.625 28.713 1.00 97.50 95 LEU A CA 1
ATOM 708 C C . LEU A 1 95 ? -24.717 -4.321 29.363 1.00 97.50 95 LEU A C 1
ATOM 710 O O . LEU A 1 95 ? -24.939 -4.163 30.564 1.00 97.50 95 LEU A O 1
ATOM 714 N N . ASN A 1 96 ? -25.472 -5.106 28.590 1.00 96.50 96 ASN A N 1
ATOM 715 C CA . ASN A 1 96 ? -26.521 -5.989 29.119 1.00 96.50 96 ASN A CA 1
ATOM 716 C C . ASN A 1 96 ? -25.984 -7.400 29.422 1.00 96.50 96 ASN A C 1
ATOM 718 O O . ASN A 1 96 ? -26.574 -8.136 30.215 1.00 96.50 96 ASN A O 1
ATOM 722 N N . GLN A 1 97 ? -24.830 -7.743 28.846 1.00 95.44 97 GLN A N 1
ATOM 723 C CA . GLN A 1 97 ? -24.068 -8.966 29.083 1.00 95.44 97 GLN A CA 1
ATOM 724 C C . GLN A 1 97 ? -22.558 -8.688 29.022 1.00 95.44 97 GLN A C 1
ATOM 726 O O . GLN A 1 97 ? -22.144 -7.582 28.700 1.00 95.44 97 GLN A O 1
ATOM 731 N N . SER A 1 98 ? -21.728 -9.696 29.302 1.00 97.62 98 SER A N 1
ATOM 732 C CA . SER A 1 98 ? -20.269 -9.606 29.158 1.00 97.62 98 SER A CA 1
ATOM 733 C C . SER A 1 98 ? -19.823 -10.015 27.743 1.00 97.62 98 SER A C 1
ATOM 735 O O . SER A 1 98 ? -19.716 -11.228 27.495 1.00 97.62 98 SER A O 1
ATOM 737 N N . PRO A 1 99 ? -19.548 -9.082 26.808 1.00 97.75 99 PRO A N 1
ATOM 738 C CA . PRO A 1 99 ? -19.075 -9.459 25.486 1.00 97.75 99 PRO A CA 1
ATOM 739 C C . PRO A 1 99 ? -17.686 -10.098 25.552 1.00 97.75 99 PRO A C 1
ATOM 741 O O . PRO A 1 99 ? -16.885 -9.822 26.453 1.00 97.75 99 PRO A O 1
ATOM 744 N N . THR A 1 100 ? -17.402 -10.970 24.590 1.00 97.94 100 THR A N 1
ATOM 745 C CA . THR A 1 100 ? -16.033 -11.397 24.295 1.00 97.94 100 THR A CA 1
ATOM 746 C C . THR A 1 100 ? -15.377 -10.331 23.426 1.00 97.94 100 THR A C 1
ATOM 748 O O . THR A 1 100 ? -15.888 -10.029 22.349 1.00 97.94 100 THR A O 1
ATOM 751 N N . LEU A 1 101 ? -14.249 -9.790 23.879 1.00 98.00 101 LEU A N 1
ATOM 752 C CA . LEU A 1 101 ? -13.345 -9.028 23.025 1.00 98.00 101 LEU A CA 1
ATOM 753 C C . LEU A 1 101 ? -12.261 -9.967 22.519 1.00 98.00 101 LEU A C 1
ATOM 755 O O . LEU A 1 101 ? -11.707 -10.750 23.294 1.00 98.00 101 LEU A O 1
ATOM 759 N N . VAL A 1 102 ? -12.001 -9.897 21.227 1.00 97.06 102 VAL A N 1
ATOM 760 C CA . VAL A 1 102 ? -11.112 -10.802 20.513 1.00 97.06 102 VAL A CA 1
ATOM 761 C C . VAL A 1 102 ? -10.087 -9.938 19.803 1.00 97.06 102 VAL A C 1
ATOM 763 O O . VAL A 1 102 ? -10.468 -9.023 19.083 1.00 97.06 102 VAL A O 1
ATOM 766 N N . PHE A 1 103 ? -8.822 -10.232 20.037 1.00 95.38 103 PHE A N 1
ATOM 767 C CA . PHE A 1 103 ? -7.636 -9.554 19.528 1.00 95.38 103 PHE A CA 1
ATOM 768 C C . PHE A 1 103 ? -6.824 -10.554 18.695 1.00 95.38 103 PHE A C 1
ATOM 770 O O . PHE A 1 103 ? -7.075 -11.765 18.776 1.00 95.38 103 PHE A O 1
ATOM 777 N N . SER A 1 104 ? -5.840 -10.103 17.917 1.00 90.50 104 SER A N 1
ATOM 778 C CA . SER A 1 104 ? -4.975 -11.025 17.157 1.00 90.50 104 SER A CA 1
ATOM 779 C C . SER A 1 104 ? -4.144 -11.955 18.058 1.00 90.50 104 SER A C 1
ATOM 781 O O . SER A 1 104 ? -3.826 -13.082 17.669 1.00 90.50 104 SER A O 1
ATOM 783 N N . ASP A 1 105 ? -3.865 -11.539 19.297 1.00 93.00 105 ASP A N 1
ATOM 784 C CA . ASP A 1 105 ? -3.078 -12.271 20.296 1.00 93.00 105 ASP A CA 1
ATOM 785 C C . ASP A 1 105 ? -3.918 -13.065 21.320 1.00 93.00 105 ASP A C 1
ATOM 787 O O . ASP A 1 105 ? -3.361 -13.752 22.185 1.00 93.00 105 ASP A O 1
ATOM 791 N N . GLY A 1 106 ? -5.251 -13.032 21.216 1.00 95.62 106 GLY A N 1
ATOM 792 C CA . GLY A 1 106 ? -6.154 -13.814 22.065 1.00 95.62 106 GLY A CA 1
ATOM 793 C C . GLY A 1 106 ? -7.497 -13.151 22.336 1.00 95.62 106 GLY A C 1
ATOM 794 O O . GLY A 1 106 ? -7.807 -12.083 21.826 1.00 95.62 106 GLY A O 1
ATOM 795 N N . ASN A 1 107 ? -8.321 -13.766 23.180 1.00 98.06 107 ASN A N 1
ATOM 796 C CA . ASN A 1 107 ? -9.594 -13.185 23.608 1.00 98.06 107 ASN A CA 1
ATOM 797 C C . ASN A 1 107 ? -9.724 -13.087 25.125 1.00 98.06 107 ASN A C 1
ATOM 799 O O . ASN A 1 107 ? -9.055 -13.782 25.896 1.00 98.06 107 ASN A O 1
ATOM 803 N N . THR A 1 108 ? -10.645 -12.232 25.560 1.00 98.38 108 THR A N 1
ATOM 804 C CA . THR A 1 108 ? -11.053 -12.131 26.958 1.00 98.38 108 THR A CA 1
ATOM 805 C C . THR A 1 108 ? -12.466 -11.556 27.088 1.00 98.38 108 THR A C 1
ATOM 807 O O . THR A 1 108 ? -13.111 -11.196 26.104 1.00 98.38 108 THR A O 1
ATOM 810 N N . ARG A 1 109 ? -12.999 -11.500 28.311 1.00 98.25 109 ARG A N 1
ATOM 811 C CA . ARG A 1 109 ? -14.349 -10.980 28.588 1.00 98.25 109 ARG A CA 1
ATOM 812 C C . ARG A 1 109 ? -14.286 -9.557 29.121 1.00 98.25 109 ARG A C 1
ATOM 814 O O . ARG A 1 109 ? -13.555 -9.289 30.074 1.00 98.25 109 ARG A O 1
ATOM 821 N N . LEU A 1 110 ? -15.119 -8.688 28.560 1.00 98.44 110 LEU A N 1
ATOM 822 C CA . LEU A 1 110 ? -15.414 -7.366 29.102 1.00 98.44 110 LEU A CA 1
ATOM 823 C C . LEU A 1 110 ? -16.624 -7.464 30.037 1.00 98.44 110 LEU A C 1
ATOM 825 O O . LEU A 1 110 ? -17.587 -8.163 29.733 1.00 98.44 110 LEU A O 1
ATOM 829 N N . SER A 1 111 ? -16.589 -6.800 31.189 1.00 98.44 111 SER A N 1
ATOM 830 C CA . SER A 1 111 ? -17.700 -6.778 32.149 1.00 98.44 111 SER A CA 1
ATOM 831 C C . SER A 1 111 ? -17.889 -5.386 32.737 1.00 98.44 111 SER A C 1
ATOM 833 O O . SER A 1 111 ? -16.910 -4.715 33.040 1.00 98.44 111 SER A O 1
ATOM 835 N N . LEU A 1 112 ? -19.142 -4.977 32.942 1.00 98.19 112 LEU A N 1
ATOM 836 C CA . LEU A 1 112 ? -19.521 -3.753 33.651 1.00 98.19 112 LEU A CA 1
ATOM 837 C C . LEU A 1 112 ? -20.181 -4.154 34.975 1.00 98.19 112 LEU A C 1
ATOM 839 O O . LEU A 1 112 ? -21.263 -4.739 34.980 1.00 98.19 112 LEU A O 1
ATOM 843 N N . ASN A 1 113 ? -19.520 -3.869 36.093 1.00 97.88 113 ASN A N 1
ATOM 844 C CA . ASN A 1 113 ? -19.953 -4.295 37.425 1.00 97.88 113 ASN A CA 1
ATOM 845 C C . ASN A 1 113 ? -20.827 -3.233 38.107 1.00 97.88 113 ASN A C 1
ATOM 847 O O . ASN A 1 113 ? -21.776 -3.567 38.819 1.00 97.88 113 ASN A O 1
ATOM 851 N N . ALA A 1 114 ? -20.504 -1.953 37.896 1.00 97.44 114 ALA A N 1
ATOM 852 C CA . ALA A 1 114 ? -21.239 -0.799 38.404 1.00 97.44 114 ALA A CA 1
ATOM 853 C C . ALA A 1 114 ? -20.908 0.464 37.583 1.00 97.44 114 ALA A C 1
ATOM 855 O O . ALA A 1 114 ? -20.200 0.404 36.581 1.00 97.44 114 ALA A O 1
ATOM 856 N N . LEU A 1 115 ? -21.427 1.622 38.007 1.00 97.56 115 LEU A N 1
ATOM 857 C CA . LEU A 1 115 ? -21.010 2.912 37.450 1.00 97.56 115 LEU A CA 1
ATOM 858 C C . LEU A 1 115 ? -19.524 3.145 37.737 1.00 97.56 115 LEU A C 1
ATOM 860 O O . LEU A 1 115 ? -19.110 3.014 38.888 1.00 97.56 115 LEU A O 1
ATOM 864 N N . ASP A 1 116 ? -18.766 3.503 36.700 1.00 98.00 116 ASP A N 1
ATOM 865 C CA . ASP A 1 116 ? -17.313 3.712 36.748 1.00 98.00 116 ASP A CA 1
ATOM 866 C C . ASP A 1 116 ? -16.515 2.462 37.186 1.00 98.00 116 ASP A C 1
ATOM 868 O O . ASP A 1 116 ? -15.372 2.574 37.627 1.00 98.00 116 ASP A O 1
ATOM 872 N N . ASP A 1 117 ? -17.106 1.265 37.069 1.00 98.31 117 ASP A N 1
ATOM 873 C CA . ASP A 1 117 ? -16.477 -0.010 37.429 1.00 98.31 117 ASP A CA 1
ATOM 874 C C . ASP A 1 117 ? -16.715 -1.058 36.335 1.00 98.31 117 ASP A C 1
ATOM 876 O O . ASP A 1 117 ? -17.766 -1.704 36.274 1.00 98.31 117 ASP A O 1
ATOM 880 N N . ALA A 1 118 ? -15.711 -1.230 35.478 1.00 98.62 118 ALA A N 1
ATOM 881 C CA . ALA A 1 118 ? -15.642 -2.287 34.480 1.00 98.62 118 ALA A CA 1
ATOM 882 C C . ALA A 1 118 ? -14.311 -3.033 34.561 1.00 98.62 118 ALA A C 1
ATOM 884 O O . ALA A 1 118 ? -13.303 -2.504 35.038 1.00 98.62 118 ALA A O 1
ATOM 885 N N . THR A 1 119 ? -14.304 -4.269 34.070 1.00 98.56 119 THR A N 1
ATOM 886 C CA . THR A 1 119 ? -13.114 -5.114 33.999 1.00 98.56 119 THR A CA 1
ATOM 887 C C . THR A 1 119 ? -12.952 -5.756 32.625 1.00 98.56 119 THR A C 1
ATOM 889 O O . THR A 1 119 ? -13.934 -6.118 31.977 1.00 98.56 119 THR A O 1
ATOM 892 N N . LEU A 1 120 ? -11.701 -5.946 32.205 1.00 98.56 120 LEU A N 1
ATOM 893 C CA . LEU A 1 120 ? -11.307 -6.724 31.034 1.00 98.56 120 LEU A CA 1
ATOM 894 C C . LEU A 1 120 ? -10.452 -7.904 31.503 1.00 98.56 120 LEU A C 1
ATOM 896 O O . LEU A 1 120 ? -9.398 -7.707 32.102 1.00 98.56 120 LEU A O 1
ATOM 900 N N . GLY A 1 121 ? -10.944 -9.134 31.342 1.00 97.88 121 GLY A N 1
ATOM 901 C CA . GLY A 1 121 ? -10.269 -10.325 31.879 1.00 97.88 121 GLY A CA 1
ATOM 902 C C . GLY A 1 121 ? -10.020 -10.276 33.391 1.00 97.88 121 GLY A C 1
ATOM 903 O O . GLY A 1 121 ? -9.067 -10.868 33.889 1.00 97.88 121 GLY A O 1
ATOM 904 N N . GLY A 1 122 ? -10.856 -9.538 34.129 1.00 97.81 122 GLY A N 1
ATOM 905 C CA . GLY A 1 122 ? -10.711 -9.316 35.571 1.00 97.81 122 GLY A CA 1
ATOM 906 C C . GLY A 1 122 ? -9.829 -8.125 35.966 1.00 97.81 122 GLY A C 1
ATOM 907 O O . GLY A 1 122 ? -9.799 -7.783 37.146 1.00 97.81 122 GLY A O 1
ATOM 908 N N . VAL A 1 123 ? -9.165 -7.458 35.019 1.00 98.44 123 VAL A N 1
ATOM 909 C CA . VAL A 1 123 ? -8.372 -6.242 35.265 1.00 98.44 123 VAL A CA 1
ATOM 910 C C . VAL A 1 123 ? -9.269 -5.012 35.173 1.00 98.44 123 VAL A C 1
ATOM 912 O O . VAL A 1 123 ? -9.997 -4.862 34.198 1.00 98.44 123 VAL A O 1
ATOM 915 N N . SER A 1 124 ? -9.240 -4.134 36.178 1.00 98.50 124 SER A N 1
ATOM 916 C CA . SER A 1 124 ? -10.064 -2.917 36.200 1.00 98.50 124 SER A CA 1
ATOM 917 C C . SER A 1 124 ? -9.703 -1.945 35.077 1.00 98.50 124 SER A C 1
ATOM 919 O O . SER A 1 124 ? -8.532 -1.621 34.881 1.00 98.50 124 SER A O 1
ATOM 921 N N . ILE A 1 125 ? -10.726 -1.429 34.397 1.00 98.44 125 ILE A N 1
ATOM 922 C CA . ILE A 1 125 ? -10.595 -0.383 33.382 1.00 98.44 125 ILE A CA 1
ATOM 923 C C . ILE A 1 125 ? -10.565 0.984 34.087 1.00 98.44 125 ILE A C 1
ATOM 925 O O . ILE A 1 125 ? -11.478 1.287 34.857 1.00 98.44 125 ILE A O 1
ATOM 929 N N . PRO A 1 126 ? -9.534 1.820 33.872 1.00 98.31 126 PRO A N 1
ATOM 930 C CA . PRO A 1 126 ? -9.437 3.135 34.501 1.00 98.31 126 PRO A CA 1
ATOM 931 C C . PRO A 1 126 ? -10.357 4.174 33.842 1.00 98.31 126 PRO A C 1
ATOM 933 O O . PRO A 1 126 ? -10.771 4.034 32.698 1.00 98.31 126 PRO A O 1
ATOM 936 N N . GLY A 1 127 ? -10.614 5.289 34.533 1.00 97.62 127 GLY A N 1
ATOM 937 C CA . GL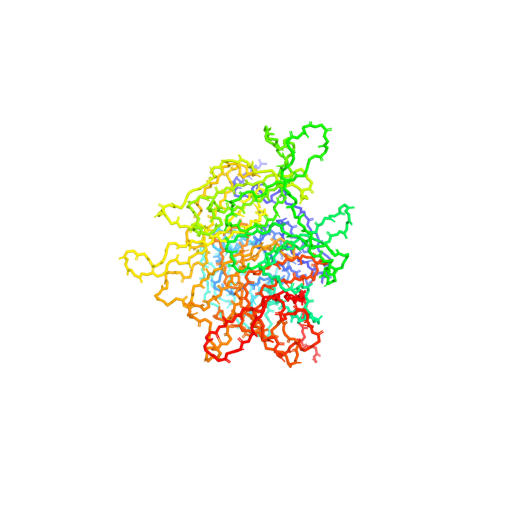Y A 1 127 ? -11.364 6.422 33.964 1.00 97.62 127 GLY A CA 1
ATOM 938 C C . GLY A 1 127 ? -10.588 7.265 32.939 1.00 97.62 127 GLY A C 1
ATOM 939 O O . GLY A 1 127 ? -11.118 8.229 32.399 1.00 97.62 127 GLY A O 1
ATOM 940 N N . THR A 1 128 ? -9.318 6.937 32.691 1.00 97.06 128 THR A N 1
ATOM 941 C CA . THR A 1 128 ? -8.437 7.613 31.727 1.00 97.06 128 THR A CA 1
ATOM 942 C C . THR A 1 128 ? -7.854 6.585 30.757 1.00 97.06 128 THR A C 1
ATOM 944 O O . THR A 1 128 ? -7.335 5.584 31.253 1.00 97.06 128 THR A O 1
ATOM 947 N N . PRO A 1 129 ? -7.836 6.827 29.430 1.00 98.00 129 PRO A N 1
ATOM 948 C CA . PRO A 1 129 ? -7.362 5.853 28.441 1.00 98.00 129 PRO A CA 1
ATOM 949 C C . PRO A 1 129 ? -5.990 5.269 28.769 1.00 98.00 129 PRO A C 1
ATOM 951 O O . PRO A 1 129 ? -5.003 6.001 28.882 1.00 98.00 129 PRO A O 1
ATOM 954 N N . SER A 1 130 ? -5.913 3.949 28.933 1.00 97.75 130 SER A N 1
ATOM 955 C CA . SER A 1 130 ? -4.672 3.245 29.282 1.00 97.75 130 SER A CA 1
ATOM 956 C C . SER A 1 130 ? -4.620 1.849 28.666 1.00 97.75 130 SER A C 1
ATOM 958 O O . SER A 1 130 ? -5.654 1.204 28.507 1.00 97.75 130 SER A O 1
ATOM 960 N N . VAL A 1 131 ? -3.409 1.392 28.340 1.00 97.56 131 VAL A N 1
ATOM 961 C CA . VAL A 1 131 ? -3.138 -0.001 27.947 1.00 97.56 131 VAL A CA 1
ATOM 962 C C . VAL A 1 131 ? -3.281 -0.890 29.184 1.00 97.56 131 VAL A C 1
ATOM 964 O O . VAL A 1 131 ? -2.896 -0.480 30.284 1.00 97.56 131 VAL A O 1
ATOM 967 N N . LEU A 1 132 ? -3.850 -2.083 29.016 1.00 97.75 132 LEU A N 1
ATOM 968 C CA . LEU A 1 132 ? -4.072 -3.045 30.096 1.00 97.75 132 LEU A CA 1
ATOM 969 C C . LEU A 1 132 ? -3.202 -4.288 29.892 1.00 97.75 132 LEU A C 1
ATOM 971 O O . LEU A 1 132 ? -3.053 -4.763 28.774 1.00 97.75 132 LEU A O 1
ATOM 975 N N . ASP A 1 133 ? -2.669 -4.829 30.986 1.00 97.69 133 ASP A N 1
ATOM 976 C CA . ASP A 1 133 ? -1.955 -6.111 31.005 1.00 97.69 133 ASP A CA 1
ATOM 977 C C . ASP A 1 133 ? -2.942 -7.213 31.417 1.00 97.69 133 ASP A C 1
ATOM 979 O O . ASP A 1 133 ? -3.244 -7.379 32.602 1.00 97.69 133 ASP A O 1
ATOM 983 N N . VAL A 1 134 ? -3.531 -7.891 30.428 1.00 97.62 134 VAL A N 1
ATOM 984 C CA . VAL A 1 134 ? -4.565 -8.920 30.620 1.00 97.62 134 VAL A CA 1
ATOM 985 C C . VAL A 1 134 ? -4.058 -10.254 30.090 1.00 97.62 134 VAL A C 1
ATOM 987 O O . VAL A 1 134 ? -3.563 -10.345 28.974 1.00 97.62 134 VAL A O 1
ATOM 990 N N . VAL A 1 135 ? -4.247 -11.323 30.866 1.00 97.44 135 VAL A N 1
ATOM 991 C CA . VAL A 1 135 ? -3.983 -12.684 30.383 1.00 97.44 135 VAL A CA 1
ATOM 992 C C . VAL A 1 135 ? -5.085 -13.084 29.403 1.00 97.44 135 VAL A C 1
ATOM 994 O O . VAL A 1 135 ? -6.240 -13.255 29.802 1.00 97.44 135 VAL A O 1
ATOM 997 N N . LEU A 1 136 ? -4.722 -13.231 28.131 1.00 97.38 136 LEU A N 1
ATOM 998 C CA . LEU A 1 136 ? -5.638 -13.627 27.065 1.00 97.38 136 LEU A CA 1
ATOM 999 C C . LEU A 1 136 ? -5.740 -15.149 26.921 1.00 97.38 136 LEU A C 1
ATOM 1001 O O . LEU A 1 136 ? -4.805 -15.896 27.219 1.00 97.38 136 LEU A O 1
ATOM 1005 N N . ASN A 1 137 ? -6.892 -15.609 26.437 1.00 96.12 137 ASN A N 1
ATOM 1006 C CA . ASN A 1 137 ? -7.066 -16.967 25.942 1.00 96.12 137 ASN A CA 1
ATOM 1007 C C . ASN A 1 137 ? -6.627 -17.040 24.471 1.00 96.12 137 ASN A C 1
ATOM 1009 O O . ASN A 1 137 ? -7.246 -16.398 23.629 1.00 96.12 137 ASN A O 1
ATOM 1013 N N . GLN A 1 138 ? -5.608 -17.847 24.173 1.00 94.56 138 GLN A N 1
ATOM 1014 C CA . GLN A 1 138 ? -5.024 -17.988 22.830 1.00 94.56 138 GLN A CA 1
ATOM 1015 C C . GLN A 1 138 ? -5.713 -19.051 21.952 1.00 94.56 138 GLN A C 1
ATOM 1017 O O . GLN A 1 138 ? -5.270 -19.316 20.838 1.00 94.56 138 GLN A O 1
ATOM 1022 N N . ASP A 1 139 ? -6.774 -19.698 22.448 1.00 92.56 139 ASP A N 1
ATOM 1023 C CA . ASP A 1 139 ? -7.505 -20.726 21.690 1.00 92.56 139 ASP A CA 1
ATOM 1024 C C . ASP A 1 139 ? -8.486 -20.133 20.656 1.00 92.56 139 ASP A C 1
ATOM 1026 O O . ASP A 1 139 ? -9.030 -20.865 19.828 1.00 92.56 139 ASP A O 1
ATOM 1030 N N . ASP A 1 140 ? -8.756 -18.828 20.724 1.00 89.06 140 ASP A N 1
ATOM 1031 C CA . ASP A 1 140 ? -9.703 -18.115 19.861 1.00 89.06 140 ASP A CA 1
ATOM 1032 C C . ASP A 1 140 ? -9.223 -16.667 19.685 1.00 89.06 140 ASP A C 1
ATOM 1034 O O . ASP A 1 140 ? -9.380 -15.833 20.576 1.00 89.06 140 ASP A O 1
ATOM 1038 N N . ASN A 1 141 ? -8.595 -16.388 18.549 1.00 87.38 141 ASN A N 1
ATOM 1039 C CA . ASN A 1 141 ? -8.018 -15.086 18.230 1.00 87.38 141 ASN A CA 1
ATOM 1040 C C . ASN A 1 141 ? -8.797 -14.466 17.071 1.00 87.38 141 ASN A C 1
ATOM 1042 O O . ASN A 1 141 ? -9.434 -15.175 16.282 1.00 87.38 141 ASN A O 1
ATOM 1046 N N . ALA A 1 142 ? -8.732 -13.143 16.952 1.00 83.94 142 ALA A N 1
ATOM 1047 C CA . ALA A 1 142 ? -9.221 -12.464 15.770 1.00 83.94 142 ALA A CA 1
ATOM 1048 C C . ALA A 1 142 ? -8.388 -12.977 14.595 1.00 83.94 142 ALA A C 1
ATOM 1050 O O . ALA A 1 142 ? -7.178 -13.187 14.725 1.00 83.94 142 ALA A O 1
ATOM 1051 N N . ALA A 1 143 ? -9.043 -13.237 13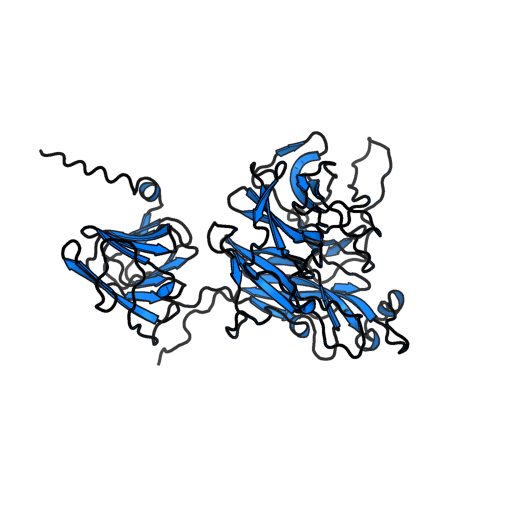.464 1.00 73.56 143 ALA A N 1
ATOM 1052 C CA . ALA A 1 143 ? -8.300 -13.538 12.254 1.00 73.56 143 ALA A CA 1
ATOM 1053 C C . ALA A 1 143 ? -7.365 -12.359 11.994 1.00 73.56 143 ALA A C 1
ATOM 1055 O O . ALA A 1 143 ? -7.838 -11.222 11.984 1.00 73.56 143 ALA A O 1
ATOM 1056 N N . ASP A 1 144 ? -6.077 -12.632 11.789 1.00 65.19 144 ASP A N 1
ATOM 1057 C CA . ASP A 1 144 ? -5.169 -11.608 11.298 1.00 65.19 144 ASP A CA 1
ATOM 1058 C C . ASP A 1 144 ? -5.779 -11.059 10.006 1.00 65.19 144 ASP A C 1
ATOM 1060 O O . ASP A 1 144 ? -5.994 -11.790 9.027 1.00 65.19 144 ASP A O 1
ATOM 1064 N N . THR A 1 145 ? -6.209 -9.799 10.073 1.00 61.22 145 THR A N 1
ATOM 1065 C CA . THR A 1 145 ? -6.795 -9.113 8.927 1.00 61.22 145 THR A CA 1
ATOM 1066 C C . THR A 1 145 ? -5.724 -8.471 8.073 1.00 61.22 145 THR A C 1
ATOM 1068 O O . THR A 1 145 ? -6.082 -7.897 7.040 1.00 61.22 145 THR A O 1
ATOM 1071 N N . SER A 1 146 ? -4.454 -8.575 8.487 1.00 63.91 146 SER A N 1
ATOM 1072 C CA . SER A 1 146 ? -3.333 -8.181 7.662 1.00 63.91 146 SER A CA 1
ATOM 1073 C C . SER A 1 146 ? -3.452 -8.932 6.338 1.00 63.91 146 SER A C 1
ATOM 1075 O O . SER A 1 146 ? -3.622 -10.156 6.294 1.00 63.91 146 SER A O 1
ATOM 1077 N N . PRO A 1 147 ? -3.452 -8.203 5.229 1.00 67.38 147 PRO A N 1
ATOM 1078 C CA . PRO A 1 147 ? -3.707 -8.779 3.933 1.00 67.38 147 PRO A CA 1
ATOM 1079 C C . PRO A 1 147 ? -2.500 -9.607 3.518 1.00 67.38 147 PRO A C 1
ATOM 1081 O O . PRO A 1 147 ? -1.447 -9.081 3.166 1.00 67.38 147 PRO A O 1
ATOM 1084 N N . ALA A 1 148 ? -2.666 -10.926 3.516 1.00 74.75 148 ALA A N 1
ATOM 1085 C CA . ALA A 1 148 ? -1.673 -11.816 2.950 1.00 74.75 148 ALA A CA 1
ATOM 1086 C C . ALA A 1 148 ? -1.798 -11.795 1.421 1.00 74.75 148 ALA A C 1
ATOM 1088 O O . ALA A 1 148 ? -2.751 -12.327 0.838 1.00 74.75 148 ALA A O 1
ATOM 1089 N N . PHE A 1 149 ? -0.821 -11.183 0.755 1.00 82.44 149 PHE A N 1
ATOM 1090 C CA . PHE A 1 149 ? -0.671 -11.334 -0.684 1.00 82.44 149 PHE A CA 1
ATOM 1091 C C . PHE A 1 149 ? -0.007 -12.677 -0.982 1.00 82.44 149 PHE A C 1
ATOM 1093 O O . PHE A 1 149 ? 1.155 -12.903 -0.653 1.00 82.44 149 PHE A O 1
ATOM 1100 N N . ASN A 1 150 ? -0.736 -13.573 -1.645 1.00 86.38 150 ASN A N 1
ATOM 1101 C CA . ASN A 1 150 ? -0.152 -14.798 -2.178 1.00 86.38 150 ASN A CA 1
ATOM 1102 C C . ASN A 1 150 ? 0.232 -14.574 -3.641 1.00 86.38 150 ASN A C 1
ATOM 1104 O O . ASN A 1 150 ? -0.634 -14.624 -4.523 1.00 86.38 150 ASN A O 1
ATOM 1108 N N . PHE A 1 151 ? 1.511 -14.298 -3.880 1.00 87.94 151 PHE A N 1
ATOM 1109 C CA . PHE A 1 151 ? 2.058 -14.096 -5.215 1.00 87.94 151 PHE A CA 1
ATOM 1110 C C . PHE A 1 151 ? 2.370 -15.428 -5.891 1.00 87.94 151 PHE A C 1
ATOM 1112 O O . PHE A 1 151 ? 2.886 -16.361 -5.280 1.00 87.94 151 PHE A O 1
ATOM 1119 N N . LEU A 1 152 ? 2.028 -15.510 -7.172 1.00 91.00 152 LEU A N 1
ATOM 1120 C CA . LEU A 1 152 ? 2.362 -16.621 -8.047 1.00 91.00 152 LEU A CA 1
ATOM 1121 C C . LEU A 1 152 ? 3.076 -16.062 -9.285 1.00 91.00 152 LEU A C 1
ATOM 1123 O O . LEU A 1 152 ? 2.512 -15.169 -9.930 1.00 91.00 152 LEU A O 1
ATOM 1127 N N . PRO A 1 153 ? 4.268 -16.578 -9.643 1.00 92.50 153 PRO A N 1
ATOM 1128 C CA . PRO A 1 153 ? 4.953 -16.173 -10.863 1.00 92.50 153 PRO A CA 1
ATOM 1129 C C . PRO A 1 153 ? 4.061 -16.376 -12.089 1.00 92.50 153 PRO A C 1
ATOM 1131 O O . PRO A 1 153 ? 3.481 -17.451 -12.269 1.00 92.50 153 PRO A O 1
ATOM 1134 N N . ASP A 1 154 ? 3.983 -15.376 -12.966 1.00 93.31 154 ASP A N 1
ATOM 1135 C CA . ASP A 1 154 ? 3.324 -15.544 -14.257 1.00 93.31 154 ASP A CA 1
ATOM 1136 C C . ASP A 1 154 ? 4.288 -16.215 -15.256 1.00 93.31 154 ASP A C 1
ATOM 1138 O O . ASP A 1 154 ? 5.464 -15.861 -15.338 1.00 93.31 154 ASP A O 1
ATOM 1142 N N . GLU A 1 155 ? 3.804 -17.144 -16.087 1.00 91.50 155 GLU A N 1
ATOM 1143 C CA . GLU A 1 155 ? 4.666 -17.867 -17.036 1.00 91.50 155 GLU A CA 1
ATOM 1144 C C . GLU A 1 155 ? 5.226 -16.968 -18.154 1.00 91.50 155 GLU A C 1
ATOM 1146 O O . GLU A 1 155 ? 4.478 -16.470 -19.000 1.00 91.50 155 GLU A O 1
ATOM 1151 N N . GLY A 1 156 ? 6.551 -16.820 -18.213 1.00 92.06 156 GLY A N 1
ATOM 1152 C CA . GLY A 1 156 ? 7.262 -16.186 -19.326 1.00 92.06 156 GLY A CA 1
ATOM 1153 C C . GLY A 1 156 ? 7.541 -14.687 -19.172 1.00 92.06 156 GLY A C 1
ATOM 1154 O O . GLY A 1 156 ? 7.165 -14.044 -18.195 1.00 92.06 156 GLY A O 1
ATOM 1155 N N . ILE A 1 157 ? 8.241 -14.131 -20.163 1.00 94.44 157 ILE A N 1
ATOM 1156 C CA . ILE A 1 157 ? 8.649 -12.723 -20.211 1.00 94.44 157 ILE A CA 1
ATOM 1157 C C . ILE A 1 157 ? 7.518 -11.879 -20.806 1.00 94.44 157 ILE A C 1
ATOM 1159 O O . ILE A 1 157 ? 7.050 -12.158 -21.908 1.00 94.44 157 ILE A O 1
ATOM 1163 N N . ARG A 1 158 ? 7.128 -10.801 -20.114 1.00 95.19 158 ARG A N 1
ATOM 1164 C CA . ARG A 1 158 ? 6.109 -9.844 -20.584 1.00 95.19 158 ARG A CA 1
ATOM 1165 C C . ARG A 1 158 ? 6.632 -8.945 -21.690 1.00 95.19 158 ARG A C 1
ATOM 1167 O O . ARG A 1 158 ? 5.916 -8.646 -22.637 1.00 95.19 158 ARG A O 1
ATOM 1174 N N . GLN A 1 159 ? 7.882 -8.516 -21.556 1.00 94.00 159 GLN A N 1
ATOM 1175 C CA . GLN A 1 159 ? 8.549 -7.670 -22.533 1.00 94.00 159 GLN A CA 1
ATOM 1176 C C . GLN A 1 159 ? 10.055 -7.939 -22.511 1.00 94.00 159 GLN A C 1
ATOM 1178 O O . GLN A 1 159 ? 10.703 -7.819 -21.472 1.00 94.00 159 GLN A O 1
ATOM 1183 N N . THR A 1 160 ? 10.619 -8.310 -23.659 1.00 93.25 160 THR A N 1
ATOM 1184 C CA . THR A 1 160 ? 12.070 -8.470 -23.827 1.00 93.25 160 THR A CA 1
ATOM 1185 C C . THR A 1 160 ? 12.734 -7.117 -24.035 1.00 93.25 160 THR A C 1
ATOM 1187 O O . THR A 1 160 ? 12.134 -6.243 -24.669 1.00 93.25 160 THR A O 1
ATOM 1190 N N . CYS A 1 161 ? 13.990 -6.985 -23.603 1.00 89.81 161 CYS A N 1
ATOM 1191 C CA . CYS A 1 161 ? 14.788 -5.773 -23.799 1.00 89.81 161 CYS A CA 1
ATOM 1192 C C . CYS A 1 161 ? 14.107 -4.538 -23.203 1.00 89.81 161 CYS A C 1
ATOM 1194 O O . CYS A 1 161 ? 14.024 -3.493 -23.847 1.00 89.81 161 CYS A O 1
ATOM 1196 N N . ALA A 1 162 ? 13.556 -4.707 -22.002 1.00 89.69 162 ALA A N 1
ATOM 1197 C CA . ALA A 1 162 ? 12.783 -3.690 -21.316 1.00 89.69 162 ALA A CA 1
ATOM 1198 C C . ALA A 1 162 ? 13.090 -3.676 -19.821 1.00 89.69 162 ALA A C 1
ATOM 1200 O O . ALA A 1 162 ? 13.237 -4.725 -19.196 1.00 89.69 162 ALA A O 1
ATOM 1201 N N . ALA A 1 163 ? 13.159 -2.476 -19.263 1.00 85.56 163 ALA A N 1
ATOM 1202 C CA . ALA A 1 163 ? 13.355 -2.204 -17.851 1.00 85.56 163 ALA A CA 1
ATOM 1203 C C . ALA A 1 163 ? 12.311 -1.189 -17.362 1.00 85.56 163 ALA A C 1
ATOM 1205 O O . ALA A 1 163 ? 11.596 -0.575 -18.158 1.00 85.56 163 ALA A O 1
ATOM 1206 N N . VAL A 1 164 ? 12.250 -1.011 -16.041 1.00 83.38 164 VAL A N 1
ATOM 1207 C CA . VAL A 1 164 ? 11.451 0.028 -15.377 1.00 83.38 164 VAL A CA 1
ATOM 1208 C C . VAL A 1 164 ? 9.958 -0.009 -15.763 1.00 83.38 164 VAL A C 1
ATOM 1210 O O . VAL A 1 164 ? 9.439 0.946 -16.349 1.00 83.38 164 VAL A O 1
ATOM 1213 N N . PRO A 1 165 ? 9.243 -1.121 -15.500 1.00 88.19 165 PRO A N 1
ATOM 1214 C CA . PRO A 1 165 ? 7.850 -1.262 -15.910 1.00 88.19 165 PRO A CA 1
ATOM 1215 C C . PRO A 1 165 ? 6.948 -0.274 -15.173 1.00 88.19 165 PRO A C 1
ATOM 1217 O O . PRO A 1 165 ? 7.036 -0.135 -13.957 1.00 88.19 165 PRO A O 1
ATOM 1220 N N . ARG A 1 166 ? 6.013 0.357 -15.880 1.00 84.31 166 ARG A N 1
ATOM 1221 C CA . ARG A 1 166 ? 4.889 1.085 -15.283 1.00 84.31 166 ARG A CA 1
ATOM 1222 C C . ARG A 1 166 ? 3.606 0.675 -15.982 1.00 84.31 166 ARG A C 1
ATOM 1224 O O . ARG A 1 166 ? 3.442 0.925 -17.175 1.00 84.31 166 ARG A O 1
ATOM 1231 N N . ILE A 1 167 ? 2.725 0.010 -15.248 1.00 86.75 167 ILE A N 1
ATOM 1232 C CA . ILE A 1 167 ? 1.460 -0.480 -15.781 1.00 86.75 167 ILE A CA 1
ATOM 1233 C C . ILE A 1 167 ? 0.332 0.517 -15.494 1.00 86.75 167 ILE A C 1
ATOM 1235 O O . ILE A 1 167 ? 0.189 1.019 -14.383 1.00 86.75 167 ILE A O 1
ATOM 1239 N N . GLY A 1 168 ? -0.477 0.797 -16.511 1.00 82.38 168 GLY A N 1
ATOM 1240 C CA . GLY A 1 168 ? -1.751 1.501 -16.398 1.00 82.38 168 GLY A CA 1
ATOM 1241 C C . GLY A 1 168 ? -2.861 0.718 -17.095 1.00 82.38 168 GLY A C 1
ATOM 1242 O O . GLY A 1 168 ? -2.588 -0.134 -17.945 1.00 82.38 168 GLY A O 1
ATOM 1243 N N . TYR A 1 169 ? -4.110 1.010 -16.740 1.00 80.38 169 TYR A N 1
ATOM 1244 C CA . TYR A 1 169 ? -5.295 0.461 -17.395 1.00 80.38 169 TYR A CA 1
ATOM 1245 C C . TYR A 1 169 ? -6.220 1.600 -17.802 1.00 80.38 169 TYR A C 1
ATOM 1247 O O . TYR A 1 169 ? -6.607 2.424 -16.976 1.00 80.38 169 TYR A O 1
ATOM 1255 N N . ASP A 1 170 ? -6.548 1.637 -19.086 1.00 72.88 170 ASP A N 1
ATOM 1256 C CA . ASP A 1 170 ? -7.541 2.542 -19.641 1.00 72.88 170 ASP A CA 1
ATOM 1257 C C . ASP A 1 170 ? -8.905 1.850 -19.599 1.00 72.88 170 ASP A C 1
ATOM 1259 O O . ASP A 1 170 ? -9.134 0.860 -20.298 1.00 72.88 170 ASP A O 1
ATOM 1263 N N . THR A 1 171 ? -9.807 2.369 -18.765 1.00 71.06 171 THR A N 1
ATOM 1264 C CA . THR A 1 171 ? -11.153 1.817 -18.586 1.00 71.06 171 THR A CA 1
ATOM 1265 C C . THR A 1 171 ? -12.044 1.998 -19.808 1.00 71.06 171 THR A C 1
ATOM 1267 O O . THR A 1 171 ? -12.963 1.206 -19.988 1.00 71.06 171 THR A O 1
ATOM 1270 N N . ASP A 1 172 ? -11.793 3.009 -20.642 1.00 70.81 172 ASP A N 1
ATOM 1271 C CA . ASP A 1 172 ? -12.635 3.302 -21.804 1.00 70.81 172 ASP A CA 1
ATOM 1272 C C . ASP A 1 172 ? -12.297 2.378 -22.977 1.00 70.81 172 ASP A C 1
ATOM 1274 O O . ASP A 1 172 ? -13.186 1.942 -23.713 1.00 70.81 172 ASP A O 1
ATOM 1278 N N . SER A 1 173 ? -11.009 2.065 -23.151 1.00 74.50 173 SER A N 1
ATOM 1279 C CA . SER A 1 173 ? -10.536 1.138 -24.188 1.00 74.50 173 SER A CA 1
ATOM 1280 C C . SER A 1 173 ? -10.294 -0.292 -23.700 1.00 74.50 173 SER A C 1
ATOM 1282 O O . SER A 1 173 ? -9.889 -1.134 -24.503 1.00 74.50 173 SER A O 1
ATOM 1284 N N . GLU A 1 174 ? -10.512 -0.564 -22.411 1.00 82.75 174 GLU A N 1
ATOM 1285 C CA . GLU A 1 174 ? -10.225 -1.844 -21.745 1.00 82.75 174 GLU A CA 1
ATOM 1286 C C . GLU A 1 174 ? -8.812 -2.371 -22.063 1.00 82.75 174 GLU A C 1
ATOM 1288 O O . GLU A 1 174 ? -8.592 -3.557 -22.314 1.00 82.75 174 GLU A O 1
ATOM 1293 N N . THR A 1 175 ? -7.835 -1.462 -22.114 1.00 80.94 175 THR A N 1
ATOM 1294 C CA . THR A 1 175 ? -6.473 -1.757 -22.573 1.00 80.94 175 THR A CA 1
ATOM 1295 C C . THR A 1 175 ? -5.453 -1.467 -21.481 1.00 80.94 175 THR A C 1
ATOM 1297 O O . THR A 1 175 ? -5.427 -0.392 -20.882 1.00 80.94 175 THR A O 1
ATOM 1300 N N . TYR A 1 176 ? -4.556 -2.424 -21.266 1.00 85.75 176 TYR A N 1
ATOM 1301 C CA . TYR A 1 176 ? -3.374 -2.261 -20.435 1.00 85.75 176 TYR A CA 1
ATOM 1302 C C . TYR A 1 176 ? -2.265 -1.577 -21.227 1.00 85.75 176 TYR A C 1
ATOM 1304 O O . TYR A 1 176 ? -1.950 -1.989 -22.345 1.00 85.75 176 TYR A O 1
ATOM 1312 N N . TYR A 1 177 ? -1.625 -0.584 -20.623 1.00 85.12 177 TYR A N 1
ATOM 1313 C CA . TYR A 1 177 ? -0.465 0.103 -21.179 1.00 85.12 177 TYR A CA 1
ATOM 1314 C C . TYR A 1 177 ? 0.726 -0.091 -20.251 1.00 85.12 177 TYR A C 1
ATOM 1316 O O . TYR A 1 177 ? 0.699 0.330 -19.097 1.00 85.12 177 TYR A O 1
ATOM 1324 N N . LEU A 1 178 ? 1.765 -0.744 -20.763 1.00 86.75 178 LEU A N 1
ATOM 1325 C CA . LEU A 1 178 ? 3.035 -0.933 -20.079 1.00 86.75 178 LEU A CA 1
ATOM 1326 C C . LEU A 1 178 ? 4.039 0.060 -20.646 1.00 86.75 178 LEU A C 1
ATOM 1328 O O . LEU A 1 178 ? 4.529 -0.107 -21.763 1.00 86.75 178 LEU A O 1
ATOM 1332 N N . TYR A 1 179 ? 4.336 1.094 -19.875 1.00 84.25 179 TYR A N 1
ATOM 1333 C CA . TYR A 1 179 ? 5.409 2.034 -20.160 1.00 84.25 179 TYR A CA 1
ATOM 1334 C C . TYR A 1 179 ? 6.721 1.446 -19.642 1.00 84.25 179 TYR A C 1
ATOM 1336 O O . TYR A 1 179 ? 6.755 0.872 -18.553 1.00 84.25 179 TYR A O 1
ATOM 1344 N N . HIS A 1 180 ? 7.787 1.539 -20.433 1.00 84.81 180 HIS A N 1
ATOM 1345 C CA . HIS A 1 180 ? 9.084 0.944 -20.097 1.00 84.81 180 HIS A CA 1
ATOM 1346 C C . HIS A 1 180 ? 10.233 1.675 -20.800 1.00 84.81 180 HIS A C 1
ATOM 1348 O O . HIS A 1 180 ? 10.004 2.554 -21.633 1.00 84.81 180 HIS A O 1
ATOM 1354 N N . SER A 1 181 ? 11.476 1.349 -20.451 1.00 81.00 181 SER A N 1
ATOM 1355 C CA . SER A 1 181 ? 12.679 1.807 -21.158 1.00 81.00 181 SER A CA 1
ATOM 1356 C C . SER A 1 181 ? 13.411 0.630 -21.800 1.00 81.00 181 SER A C 1
ATOM 1358 O O . SER A 1 181 ? 13.390 -0.481 -21.279 1.00 81.00 181 SER A O 1
ATOM 1360 N N . SER A 1 182 ? 14.099 0.863 -22.922 1.00 69.81 182 SER A N 1
ATOM 1361 C CA . SER A 1 182 ? 14.909 -0.173 -23.584 1.00 69.81 182 SER A CA 1
ATOM 1362 C C . SER A 1 182 ? 16.250 -0.443 -22.886 1.00 69.81 182 SER A C 1
ATOM 1364 O O . SER A 1 182 ? 16.924 -1.419 -23.200 1.00 69.81 182 SER A O 1
ATOM 1366 N N . GLU A 1 183 ? 16.660 0.434 -21.964 1.00 65.19 183 GLU A N 1
ATOM 1367 C CA . GLU A 1 183 ? 17.933 0.382 -21.239 1.00 65.19 183 GLU A CA 1
ATOM 1368 C C . GLU A 1 183 ? 17.763 0.885 -19.794 1.00 65.19 183 GLU A C 1
ATOM 1370 O O . GLU A 1 183 ? 16.844 1.648 -19.496 1.00 65.19 183 GLU A O 1
ATOM 1375 N N . LEU A 1 184 ? 18.711 0.527 -18.919 1.00 54.00 184 LEU A N 1
ATOM 1376 C CA . LEU A 1 184 ? 18.856 1.034 -17.543 1.00 54.00 184 LEU A CA 1
ATOM 1377 C C . LEU A 1 184 ? 19.307 2.506 -17.453 1.00 54.00 184 LEU A C 1
ATOM 1379 O O . LEU A 1 184 ? 19.740 2.966 -16.393 1.00 54.00 184 LEU A O 1
ATOM 1383 N N . THR A 1 185 ? 19.279 3.263 -18.550 1.00 50.75 185 THR A N 1
ATOM 1384 C CA . THR A 1 185 ? 19.503 4.703 -18.428 1.00 50.75 185 THR A CA 1
ATOM 1385 C C . THR A 1 185 ? 18.328 5.264 -17.629 1.00 50.75 185 THR A C 1
ATOM 1387 O O . THR A 1 185 ? 17.177 4.971 -17.936 1.00 50.75 185 THR A O 1
ATOM 1390 N N . SER A 1 186 ? 18.628 5.966 -16.532 1.00 45.28 186 SER A N 1
ATOM 1391 C CA . SER A 1 186 ? 17.704 6.428 -15.483 1.00 45.28 186 SER A CA 1
ATOM 1392 C C . SER A 1 186 ? 16.706 7.476 -15.991 1.00 45.28 186 SER A C 1
ATOM 1394 O O . SER A 1 186 ? 16.707 8.636 -15.600 1.00 45.28 186 SER A O 1
ATOM 1396 N N . GLY A 1 187 ? 15.876 7.066 -16.937 1.00 46.44 187 GLY A N 1
ATOM 1397 C CA . GLY A 1 187 ? 15.255 7.932 -17.906 1.00 46.44 187 GLY A CA 1
ATOM 1398 C C . GLY A 1 187 ? 14.044 7.286 -18.544 1.00 46.44 187 GLY A C 1
ATOM 1399 O O . GLY A 1 187 ? 14.154 6.619 -19.569 1.00 46.44 187 GLY A O 1
ATOM 1400 N N . GLY A 1 188 ? 12.896 7.446 -17.897 1.00 48.50 188 GLY A N 1
ATOM 1401 C CA . GLY A 1 188 ? 11.659 6.767 -18.256 1.00 48.50 188 GLY A CA 1
ATOM 1402 C C . GLY A 1 188 ? 11.129 7.066 -19.661 1.00 48.50 188 GLY A C 1
ATOM 1403 O O . GLY A 1 188 ? 11.076 8.209 -20.110 1.00 48.50 188 GLY A O 1
ATOM 1404 N N . SER A 1 189 ? 10.674 5.982 -20.297 1.00 55.78 189 SER A N 1
ATOM 1405 C CA . SER A 1 189 ? 9.473 5.861 -21.134 1.00 55.78 189 SER A CA 1
ATOM 1406 C C . SER A 1 189 ? 9.290 6.813 -22.315 1.00 55.78 189 SER A C 1
ATOM 1408 O O . SER A 1 189 ? 8.280 7.509 -22.428 1.00 55.78 189 SER A O 1
ATOM 1410 N N . THR A 1 190 ? 10.192 6.726 -23.291 1.00 57.75 190 THR A N 1
ATOM 1411 C CA . THR A 1 190 ? 9.862 7.089 -24.681 1.00 57.75 190 THR A CA 1
ATOM 1412 C C . THR A 1 190 ? 9.149 5.961 -25.425 1.00 57.75 190 THR A C 1
ATOM 1414 O O . THR A 1 190 ? 8.836 6.129 -26.604 1.00 57.75 190 THR A O 1
ATOM 1417 N N . ILE A 1 191 ? 8.900 4.812 -24.780 1.00 75.62 191 ILE A N 1
ATOM 1418 C CA . ILE A 1 191 ? 8.239 3.655 -25.381 1.00 75.62 191 ILE A CA 1
ATOM 1419 C C . ILE A 1 191 ? 7.172 3.054 -24.461 1.00 75.62 191 ILE A C 1
ATOM 1421 O O . ILE A 1 191 ? 7.279 3.088 -23.235 1.00 75.62 191 ILE A O 1
ATOM 1425 N N . PHE A 1 192 ? 6.133 2.503 -25.076 1.00 84.44 192 PHE A N 1
ATOM 1426 C CA . PHE A 1 192 ? 5.092 1.741 -24.401 1.00 84.44 192 PHE A CA 1
ATOM 1427 C C . PHE A 1 192 ? 4.724 0.511 -25.229 1.00 84.44 192 PHE A C 1
ATOM 1429 O O . PHE A 1 192 ? 4.905 0.484 -26.448 1.00 84.44 192 PHE A O 1
ATOM 1436 N N . SER A 1 193 ? 4.166 -0.493 -24.570 1.00 88.94 193 SER A N 1
ATOM 1437 C CA . SER A 1 193 ? 3.498 -1.625 -25.206 1.00 88.94 193 SER A CA 1
ATOM 1438 C C . SER A 1 193 ? 2.061 -1.700 -24.694 1.00 88.94 193 SER A C 1
ATOM 1440 O O . SER A 1 193 ? 1.798 -1.335 -23.548 1.00 88.94 193 SER A O 1
ATOM 1442 N N . SER A 1 194 ? 1.120 -2.174 -25.509 1.00 89.38 194 SER A N 1
ATOM 1443 C CA . SER A 1 194 ? -0.272 -2.359 -25.082 1.00 89.38 194 SER A CA 1
ATOM 1444 C C . SER A 1 194 ? -0.658 -3.832 -25.012 1.00 89.38 194 SER A C 1
ATOM 1446 O O . SER A 1 194 ? -0.090 -4.665 -25.717 1.00 89.38 194 SER A O 1
ATOM 1448 N N . SER A 1 195 ? -1.622 -4.162 -24.157 1.00 93.31 195 SER A N 1
ATOM 1449 C CA . SER A 1 195 ? -2.133 -5.519 -23.981 1.00 93.31 195 SER A CA 1
ATOM 1450 C C . SER A 1 195 ? -3.628 -5.504 -23.670 1.00 93.31 195 SER A C 1
ATOM 1452 O O . SER A 1 195 ? -4.108 -4.625 -22.963 1.00 93.31 195 SER A O 1
ATOM 1454 N N . ALA A 1 196 ? -4.364 -6.498 -24.164 1.00 92.12 196 ALA A N 1
ATOM 1455 C CA . ALA A 1 196 ? -5.775 -6.689 -23.817 1.00 92.12 196 ALA A CA 1
ATOM 1456 C C . ALA A 1 196 ? -5.971 -7.467 -22.500 1.00 92.12 196 ALA A C 1
ATOM 1458 O O . ALA A 1 196 ? -7.062 -7.476 -21.947 1.00 92.12 196 ALA A O 1
ATOM 1459 N N . ASN A 1 197 ? -4.937 -8.160 -22.009 1.00 91.81 197 ASN A N 1
ATOM 1460 C CA . ASN A 1 197 ? -5.027 -9.062 -20.851 1.00 91.81 197 ASN A CA 1
ATOM 1461 C C . ASN A 1 197 ? -3.948 -8.807 -19.780 1.00 91.81 197 ASN A C 1
ATOM 1463 O O . ASN A 1 197 ? -3.900 -9.510 -18.766 1.00 91.81 197 ASN A O 1
ATOM 1467 N N . GLY A 1 198 ? -3.049 -7.849 -20.022 1.00 90.94 198 GLY A N 1
ATOM 1468 C CA . GLY A 1 198 ? -1.913 -7.564 -19.148 1.00 90.94 198 GLY A CA 1
ATOM 1469 C C . GLY A 1 198 ? -0.870 -8.690 -19.112 1.00 90.94 198 GLY A C 1
ATOM 1470 O O . GLY A 1 198 ? -0.105 -8.782 -18.159 1.00 90.94 198 GLY A O 1
ATOM 1471 N N . PHE A 1 199 ? -0.860 -9.594 -20.091 1.00 93.06 199 PHE A N 1
ATOM 1472 C CA . PHE A 1 199 ? 0.126 -10.674 -20.205 1.00 93.06 199 PHE A CA 1
ATOM 1473 C C . PHE A 1 199 ? 0.899 -10.582 -21.512 1.00 93.06 199 PHE A C 1
ATOM 1475 O O . PHE A 1 199 ? 2.128 -10.647 -21.504 1.00 93.06 199 PHE A O 1
ATOM 1482 N N . ASP A 1 200 ? 0.169 -10.434 -22.614 1.00 93.94 200 ASP A N 1
ATOM 1483 C CA . ASP A 1 200 ? 0.717 -10.441 -23.962 1.00 93.94 200 ASP A CA 1
ATOM 1484 C C . ASP A 1 200 ? 0.793 -9.002 -24.455 1.00 93.94 200 ASP A C 1
ATOM 1486 O O . ASP A 1 200 ? -0.220 -8.407 -24.841 1.00 93.94 200 ASP A O 1
ATOM 1490 N N . PHE A 1 201 ? 1.984 -8.416 -24.377 1.00 93.81 201 PHE A N 1
ATOM 1491 C CA . PHE A 1 201 ? 2.214 -7.042 -24.796 1.00 93.81 201 PHE A CA 1
ATOM 1492 C C . PHE A 1 201 ? 2.611 -6.964 -26.270 1.00 93.81 201 PHE A C 1
ATOM 1494 O O . PHE A 1 201 ? 3.328 -7.813 -26.803 1.00 93.81 201 PHE A O 1
ATOM 1501 N N . SER A 1 202 ? 2.123 -5.924 -26.948 1.00 93.56 202 SER A N 1
ATOM 1502 C CA . SER A 1 202 ? 2.514 -5.607 -28.318 1.00 93.56 202 SER A CA 1
ATOM 1503 C C . SER A 1 202 ? 4.014 -5.323 -28.419 1.00 93.56 202 SER A C 1
ATOM 1505 O O . SER A 1 202 ? 4.679 -5.027 -27.428 1.00 93.56 202 SER A O 1
ATOM 1507 N N . ALA A 1 203 ? 4.543 -5.289 -29.645 1.00 90.62 203 ALA A N 1
ATOM 1508 C CA . ALA A 1 203 ? 5.866 -4.715 -29.870 1.00 90.62 203 ALA A CA 1
ATOM 1509 C C . ALA A 1 203 ? 5.940 -3.271 -29.315 1.00 90.62 203 ALA A C 1
ATOM 1511 O O . ALA A 1 203 ? 4.929 -2.557 -29.400 1.00 90.62 203 ALA A O 1
ATOM 1512 N N . PRO A 1 204 ? 7.102 -2.835 -28.787 1.00 88.31 204 PRO A N 1
ATOM 1513 C CA . PRO A 1 204 ? 7.277 -1.482 -28.278 1.00 88.31 204 PRO A CA 1
ATOM 1514 C C . PRO A 1 204 ? 6.962 -0.430 -29.336 1.00 88.31 204 PRO A C 1
ATOM 1516 O O . PRO A 1 204 ? 7.420 -0.504 -30.478 1.00 88.31 204 PRO A O 1
ATOM 1519 N N . GLN A 1 205 ? 6.197 0.572 -28.935 1.00 83.94 205 GLN A N 1
ATOM 1520 C CA . GLN A 1 205 ? 5.845 1.730 -29.740 1.00 83.94 205 GLN A CA 1
ATOM 1521 C C . GLN A 1 205 ? 6.487 2.958 -29.117 1.00 83.94 205 GLN A C 1
ATOM 1523 O O . GLN A 1 205 ? 6.473 3.104 -27.900 1.00 83.94 205 GLN A O 1
ATOM 1528 N N . SER A 1 206 ? 7.026 3.860 -29.937 1.00 73.62 206 SER A N 1
ATOM 1529 C CA . SER A 1 206 ? 7.498 5.142 -29.421 1.00 73.62 206 SER A CA 1
ATOM 1530 C C . SER A 1 206 ? 6.309 5.982 -28.950 1.00 73.62 206 SER A C 1
ATOM 1532 O O . SER A 1 206 ? 5.386 6.253 -29.721 1.00 73.62 206 SER A O 1
ATOM 1534 N N . ALA A 1 207 ? 6.351 6.430 -27.698 1.00 63.72 207 ALA A N 1
ATOM 1535 C CA . ALA A 1 207 ? 5.663 7.632 -27.261 1.00 63.72 207 ALA A CA 1
ATOM 1536 C C . ALA A 1 207 ? 6.289 8.795 -28.060 1.00 63.72 207 ALA A C 1
ATOM 1538 O O . ALA A 1 207 ? 7.413 9.203 -27.788 1.00 63.72 207 ALA A O 1
ATOM 1539 N N . GLY A 1 208 ? 5.644 9.188 -29.165 1.00 50.84 208 GLY A N 1
ATOM 1540 C CA . GLY A 1 208 ? 6.267 9.933 -30.272 1.00 50.84 208 GLY A CA 1
ATOM 1541 C C . GLY A 1 208 ? 6.909 11.295 -29.937 1.00 50.84 208 GLY A C 1
ATOM 1542 O O . GLY A 1 208 ? 6.779 11.833 -28.844 1.00 50.84 208 GLY A O 1
ATOM 1543 N N . THR A 1 209 ? 7.603 11.882 -30.926 1.00 41.56 209 THR A N 1
ATOM 1544 C CA . THR A 1 209 ? 8.275 13.202 -30.847 1.00 41.56 209 THR A CA 1
ATOM 1545 C C . THR A 1 209 ? 7.450 14.339 -31.486 1.00 41.56 209 THR A C 1
ATOM 1547 O O . THR A 1 209 ? 6.661 14.110 -32.399 1.00 41.56 209 THR A O 1
ATOM 1550 N N . LEU A 1 210 ? 7.676 15.581 -31.031 1.00 40.16 210 LEU A N 1
ATOM 1551 C CA . LEU A 1 210 ? 6.990 16.831 -31.401 1.00 40.16 210 LEU A CA 1
ATOM 1552 C C . LEU A 1 210 ? 6.943 17.073 -32.927 1.00 40.16 210 LEU A C 1
ATOM 1554 O O . LEU A 1 210 ? 7.990 17.163 -33.568 1.00 40.16 210 LEU A O 1
ATOM 1558 N N . ILE A 1 211 ? 5.756 17.343 -33.486 1.00 35.00 211 ILE A N 1
ATOM 1559 C CA . ILE A 1 211 ? 5.606 18.116 -34.732 1.00 35.00 211 ILE A CA 1
ATOM 1560 C C . ILE A 1 211 ? 4.820 19.387 -34.400 1.00 35.00 211 ILE A C 1
ATOM 1562 O O . ILE A 1 211 ? 3.728 19.345 -33.847 1.00 35.00 211 ILE A O 1
ATOM 1566 N N . LYS A 1 212 ? 5.422 20.534 -34.711 1.00 36.44 212 LYS A N 1
ATOM 1567 C CA . LYS A 1 212 ? 5.021 21.887 -34.303 1.00 36.44 212 LYS A CA 1
ATOM 1568 C C . LYS A 1 212 ? 3.875 22.464 -35.156 1.00 36.44 212 LYS A C 1
ATOM 1570 O O . LYS A 1 212 ? 4.005 23.584 -35.646 1.00 36.44 212 LYS A O 1
ATOM 1575 N N . ASP A 1 213 ? 2.795 21.714 -35.376 1.00 37.97 213 ASP A N 1
ATOM 1576 C CA . ASP A 1 213 ? 1.626 22.197 -36.129 1.00 37.97 213 ASP A CA 1
ATOM 1577 C C . ASP A 1 213 ? 0.327 21.985 -35.337 1.00 37.97 213 ASP A C 1
ATOM 1579 O O . ASP A 1 213 ? -0.167 20.875 -35.157 1.00 37.97 213 ASP A O 1
ATOM 1583 N N . THR A 1 214 ? -0.204 23.092 -34.826 1.00 42.34 214 THR A N 1
ATOM 1584 C CA . THR A 1 214 ? -1.264 23.202 -33.815 1.00 42.34 214 THR A CA 1
ATOM 1585 C C . THR A 1 214 ? -2.681 23.010 -34.372 1.00 42.34 214 THR A C 1
ATOM 1587 O O . THR A 1 214 ? -3.625 23.617 -33.872 1.00 42.34 214 THR A O 1
ATOM 1590 N N . THR A 1 215 ? -2.859 22.226 -35.438 1.00 43.50 215 THR A N 1
ATOM 1591 C CA . THR A 1 215 ? -4.177 22.026 -36.080 1.00 43.50 215 THR A CA 1
ATOM 1592 C C . THR A 1 215 ? -4.638 20.572 -36.159 1.00 43.50 215 THR A C 1
ATOM 1594 O O . THR A 1 215 ? -5.775 20.317 -36.553 1.00 43.50 215 THR A O 1
ATOM 1597 N N . ALA A 1 216 ? -3.817 19.618 -35.719 1.00 39.66 216 ALA A N 1
ATOM 1598 C CA . ALA A 1 216 ? -4.201 18.218 -35.591 1.00 39.66 216 ALA A CA 1
ATOM 1599 C C . ALA A 1 216 ? -4.030 17.761 -34.138 1.00 39.66 216 ALA A C 1
ATOM 1601 O O . ALA A 1 216 ? -2.998 18.042 -33.537 1.00 39.66 216 ALA A O 1
ATOM 1602 N N . ASN A 1 217 ? -5.050 17.073 -33.610 1.00 41.94 217 ASN A N 1
ATOM 1603 C CA . ASN A 1 217 ? -5.059 16.300 -32.361 1.00 41.94 217 ASN A CA 1
ATOM 1604 C C . ASN A 1 217 ? -3.641 15.865 -31.946 1.00 41.94 217 ASN A C 1
ATOM 1606 O O . ASN A 1 217 ? -3.055 14.988 -32.585 1.00 41.94 217 ASN A O 1
ATOM 1610 N N . MET A 1 218 ? -3.078 16.525 -30.931 1.00 34.53 218 MET A N 1
ATOM 1611 C CA . MET A 1 218 ? -1.669 16.371 -30.569 1.00 34.53 218 MET A CA 1
ATOM 1612 C C . MET A 1 218 ? -1.456 15.338 -29.448 1.00 34.53 218 MET A C 1
ATOM 1614 O O . MET A 1 218 ? -2.181 15.373 -28.456 1.00 34.53 218 MET A O 1
ATOM 1618 N N . PRO A 1 219 ? -0.426 14.477 -29.570 1.00 35.91 219 PRO A N 1
ATOM 1619 C CA . PRO A 1 219 ? 0.062 13.592 -28.515 1.00 35.91 219 PRO A CA 1
ATOM 1620 C C . PRO A 1 219 ? 1.106 14.294 -27.600 1.00 35.91 219 PRO A C 1
ATOM 1622 O O . PRO A 1 219 ? 1.667 15.328 -27.973 1.00 35.91 219 PRO A O 1
ATOM 1625 N N . PRO A 1 220 ? 1.381 13.740 -26.405 1.00 39.03 220 PRO A N 1
ATOM 1626 C CA . PRO A 1 220 ? 2.161 14.318 -25.311 1.00 39.03 220 PRO A CA 1
ATOM 1627 C C . PRO A 1 220 ? 3.664 14.105 -25.473 1.00 39.03 220 PRO A C 1
ATOM 1629 O O . PRO A 1 220 ? 4.098 13.206 -26.191 1.00 39.03 220 PRO A O 1
ATOM 1632 N N . LEU A 1 221 ? 4.463 14.862 -24.719 1.00 45.09 221 LEU A N 1
ATOM 1633 C CA . LEU A 1 221 ? 5.905 14.656 -24.657 1.00 45.09 221 LEU A CA 1
ATOM 1634 C C . LEU A 1 221 ? 6.467 14.737 -23.241 1.00 45.09 221 LEU A C 1
ATOM 1636 O O . LEU A 1 221 ? 6.262 15.711 -22.518 1.00 45.09 221 LEU A O 1
ATOM 1640 N N . TRP A 1 222 ? 7.272 13.722 -22.941 1.00 47.00 222 TRP A N 1
ATOM 1641 C CA . TRP A 1 222 ? 8.209 13.614 -21.833 1.00 47.00 222 TRP A CA 1
ATOM 1642 C C . TRP A 1 222 ? 9.608 13.945 -22.357 1.00 47.00 222 TRP A C 1
ATOM 1644 O O . TRP A 1 222 ? 10.360 13.063 -22.758 1.00 47.00 222 TRP A O 1
ATOM 1654 N N . GLY A 1 223 ? 9.936 15.232 -22.458 1.00 41.22 223 GLY A N 1
ATOM 1655 C CA . GLY A 1 223 ? 11.309 15.654 -22.740 1.00 41.22 223 GLY A CA 1
ATOM 1656 C C . GLY A 1 223 ? 12.124 15.680 -21.450 1.00 41.22 223 GLY A C 1
ATOM 1657 O O . GLY A 1 223 ? 11.677 16.296 -20.487 1.00 41.22 223 GLY A O 1
ATOM 1658 N N . ASP A 1 224 ? 13.293 15.033 -21.450 1.00 42.72 224 ASP A N 1
ATOM 1659 C CA . ASP A 1 224 ? 14.375 15.191 -20.467 1.00 42.72 224 ASP A CA 1
ATOM 1660 C C . ASP A 1 224 ? 13.957 15.202 -18.980 1.00 42.72 224 ASP A C 1
ATOM 1662 O O . ASP A 1 224 ? 14.473 16.012 -18.218 1.00 42.72 224 ASP A O 1
ATOM 1666 N N . LYS A 1 225 ? 13.029 14.333 -18.545 1.00 43.84 225 LYS A N 1
ATOM 1667 C CA . LYS A 1 225 ? 12.708 14.133 -17.116 1.00 43.84 225 LYS A CA 1
ATOM 1668 C C . LYS A 1 225 ? 13.124 12.729 -16.659 1.00 43.84 225 LYS A C 1
ATOM 1670 O O . LYS A 1 225 ? 12.719 11.743 -17.269 1.00 43.84 225 LYS A O 1
ATOM 1675 N N . THR A 1 226 ? 13.936 12.635 -15.601 1.00 41.97 226 THR A N 1
ATOM 1676 C CA . THR A 1 226 ? 14.605 11.399 -15.128 1.00 41.97 226 THR A CA 1
ATOM 1677 C C . THR A 1 226 ? 13.930 10.681 -13.964 1.00 41.97 226 THR A C 1
ATOM 1679 O O . THR A 1 226 ? 14.580 9.920 -13.249 1.00 41.97 226 THR A O 1
ATOM 1682 N N . ALA A 1 227 ? 12.627 10.856 -13.762 1.00 42.28 227 ALA A N 1
ATOM 1683 C CA . ALA A 1 227 ? 11.952 10.137 -12.689 1.00 42.28 227 ALA A CA 1
ATOM 1684 C C . ALA A 1 227 ? 10.529 9.721 -13.039 1.00 42.28 227 ALA A C 1
ATOM 1686 O O . ALA A 1 227 ? 9.780 10.408 -13.728 1.00 42.28 227 ALA A O 1
ATOM 1687 N N . PHE A 1 228 ? 10.235 8.508 -12.599 1.00 55.38 228 PHE A N 1
ATOM 1688 C CA . PHE A 1 228 ? 9.285 7.586 -13.196 1.00 55.38 228 PHE A CA 1
ATOM 1689 C C . PHE A 1 228 ? 7.941 7.686 -12.492 1.00 55.38 228 PHE A C 1
ATOM 1691 O O . PHE A 1 228 ? 7.941 7.693 -11.268 1.00 55.38 228 PHE A O 1
ATOM 1698 N N . PRO A 1 229 ? 6.813 7.733 -13.208 1.00 53.34 229 PRO A N 1
ATOM 1699 C CA . PRO A 1 229 ? 5.554 8.093 -12.578 1.00 53.34 229 PRO A CA 1
ATOM 1700 C C . PRO A 1 229 ? 4.609 6.932 -12.299 1.00 53.34 229 PRO A C 1
ATOM 1702 O O . PRO A 1 229 ? 4.580 5.937 -13.022 1.00 53.34 229 PRO A O 1
ATOM 1705 N N . GLN A 1 230 ? 3.725 7.148 -11.332 1.00 69.62 230 GLN A N 1
ATOM 1706 C CA . GLN A 1 230 ? 2.399 6.547 -11.353 1.00 69.62 230 GLN A CA 1
ATOM 1707 C C . GLN A 1 230 ? 1.363 7.575 -11.799 1.00 69.62 230 GLN A C 1
ATOM 1709 O O . GLN A 1 230 ? 1.473 8.763 -11.479 1.00 69.62 230 GLN A O 1
ATOM 1714 N N . ILE A 1 231 ? 0.374 7.106 -12.560 1.00 77.12 231 ILE A N 1
ATOM 1715 C CA . ILE A 1 231 ? -0.781 7.904 -12.962 1.00 77.12 231 ILE A CA 1
ATOM 1716 C C . ILE A 1 231 ? -1.746 7.942 -11.785 1.00 77.12 231 ILE A C 1
ATOM 1718 O O . ILE A 1 231 ? -2.302 6.920 -11.396 1.00 77.12 231 ILE A O 1
ATOM 1722 N N . VAL A 1 232 ? -1.979 9.134 -11.256 1.00 85.81 232 VAL A N 1
ATOM 1723 C CA . VAL A 1 232 ? -2.972 9.377 -10.216 1.00 85.81 232 VAL A CA 1
ATOM 1724 C C . VAL A 1 232 ? -4.167 10.061 -10.831 1.00 85.81 232 VAL A C 1
ATOM 1726 O O . VAL A 1 232 ? -4.038 11.109 -11.463 1.00 85.81 232 VAL A O 1
ATOM 1729 N N . ARG A 1 233 ? -5.346 9.484 -10.619 1.00 85.31 233 ARG A N 1
ATOM 1730 C CA . ARG A 1 233 ? -6.602 10.165 -10.908 1.00 85.31 233 ARG A CA 1
ATOM 1731 C C . ARG A 1 233 ? -6.863 11.204 -9.823 1.00 85.31 233 ARG A C 1
ATOM 1733 O O . ARG A 1 233 ? -6.826 10.880 -8.643 1.00 85.31 233 ARG A O 1
ATOM 1740 N N . LEU A 1 234 ? -7.141 12.441 -10.216 1.00 86.88 234 LEU A N 1
ATOM 1741 C CA . LEU A 1 234 ? -7.417 13.508 -9.265 1.00 86.88 234 LEU A CA 1
ATOM 1742 C C . LEU A 1 234 ? -8.736 13.245 -8.522 1.00 86.88 234 LEU A C 1
ATOM 1744 O O . LEU A 1 234 ? -9.737 12.929 -9.173 1.00 86.88 234 LEU A O 1
ATOM 1748 N N . PRO A 1 235 ? -8.780 13.424 -7.187 1.00 82.38 235 PRO A N 1
ATOM 1749 C CA . PRO A 1 235 ? -10.030 13.321 -6.435 1.00 82.38 235 PRO A CA 1
ATOM 1750 C C . PRO A 1 235 ? -11.046 14.381 -6.875 1.00 82.38 235 PRO A C 1
ATOM 1752 O O . PRO A 1 235 ? -12.247 14.125 -6.884 1.00 82.38 235 PRO A O 1
ATOM 1755 N N . THR A 1 236 ? -10.565 15.558 -7.283 1.00 83.94 236 THR A N 1
ATOM 1756 C CA . THR A 1 236 ? -11.381 16.603 -7.906 1.00 83.94 236 THR A CA 1
ATOM 1757 C C . THR A 1 236 ? -10.728 17.034 -9.218 1.00 83.94 236 THR A C 1
ATOM 1759 O O . THR A 1 236 ? -9.595 17.521 -9.183 1.00 83.94 236 THR A O 1
ATOM 1762 N N . PRO A 1 237 ? -11.410 16.877 -10.370 1.00 87.62 237 PRO A N 1
ATOM 1763 C CA . PRO A 1 237 ? -10.941 17.437 -11.629 1.00 87.62 237 PRO A CA 1
ATOM 1764 C C . PRO A 1 237 ? -10.654 18.932 -11.497 1.00 87.62 237 PRO A C 1
ATOM 1766 O O . PRO A 1 237 ? -11.408 19.665 -10.856 1.00 87.62 237 PRO A O 1
ATOM 1769 N N . THR A 1 238 ? -9.573 19.385 -12.117 1.00 91.38 238 THR A N 1
ATOM 1770 C CA . THR A 1 238 ? -9.180 20.800 -12.122 1.00 91.38 238 THR A CA 1
ATOM 1771 C C . THR A 1 238 ? -8.909 21.264 -13.548 1.00 91.38 238 THR A C 1
ATOM 1773 O O . THR A 1 238 ? -8.971 20.466 -14.477 1.00 91.38 238 THR A O 1
ATOM 1776 N N . GLU A 1 239 ? -8.615 22.544 -13.742 1.00 90.44 239 GLU A N 1
ATOM 1777 C CA . GLU A 1 239 ? -8.205 23.081 -15.037 1.00 90.44 239 GLU A CA 1
ATOM 1778 C C . GLU A 1 239 ? -6.843 23.771 -14.930 1.00 90.44 239 GLU A C 1
ATOM 1780 O O . GLU A 1 239 ? -6.531 24.412 -13.925 1.00 90.44 239 GLU A O 1
ATOM 1785 N N . SER A 1 240 ? -6.029 23.670 -15.981 1.00 86.12 240 SER A N 1
ATOM 1786 C CA . SER A 1 240 ? -4.825 24.489 -16.137 1.00 86.12 240 SER A CA 1
ATOM 1787 C C . SER A 1 240 ? -4.736 25.086 -17.534 1.00 86.12 240 SER A C 1
ATOM 1789 O O . SER A 1 240 ? -5.263 24.539 -18.502 1.00 86.12 240 SER A O 1
ATOM 1791 N N . GLU A 1 241 ? -4.009 26.198 -17.664 1.00 81.50 241 GLU A N 1
ATOM 1792 C CA . GLU A 1 241 ? -3.737 26.806 -18.974 1.00 81.50 241 GLU A CA 1
ATOM 1793 C C . GLU A 1 241 ? -2.971 25.856 -19.912 1.00 81.50 241 GLU A C 1
ATOM 1795 O O . GLU A 1 241 ? -3.066 25.983 -21.130 1.00 81.50 241 GLU A O 1
ATOM 1800 N N . THR A 1 242 ? -2.213 24.903 -19.356 1.00 80.75 242 THR A N 1
ATOM 1801 C CA . THR A 1 242 ? -1.395 23.954 -20.121 1.00 80.75 242 THR A CA 1
ATOM 1802 C C . THR A 1 242 ? -2.184 22.735 -20.589 1.00 80.75 242 THR A C 1
ATOM 1804 O O . THR A 1 242 ? -1.985 22.300 -21.719 1.00 80.75 242 THR A O 1
ATOM 1807 N N . CYS A 1 243 ? -3.062 22.186 -19.745 1.00 78.75 243 CYS A N 1
ATOM 1808 C CA . CYS A 1 243 ? -3.762 20.926 -20.016 1.00 78.75 243 CYS A CA 1
ATOM 1809 C C . CYS A 1 243 ? -5.247 21.068 -20.332 1.00 78.75 243 CYS A C 1
ATOM 1811 O O . CYS A 1 243 ? -5.852 20.091 -20.760 1.00 78.75 243 CYS A O 1
ATOM 1813 N N . GLY A 1 244 ? -5.850 22.239 -20.121 1.00 88.00 244 GLY A N 1
ATOM 1814 C CA . GLY A 1 244 ? -7.305 22.316 -20.042 1.00 88.00 244 GLY A CA 1
ATOM 1815 C C . GLY A 1 244 ? -7.788 21.518 -18.833 1.00 88.00 244 GLY A C 1
ATOM 1816 O O . GLY A 1 244 ? -7.216 21.665 -17.753 1.00 88.00 244 GLY A O 1
ATOM 1817 N N . ALA A 1 245 ? -8.804 20.674 -19.013 1.00 88.69 245 ALA A N 1
ATOM 1818 C CA . ALA A 1 245 ? -9.296 19.793 -17.960 1.00 88.69 245 ALA A CA 1
ATOM 1819 C C . ALA A 1 245 ? -8.235 18.756 -17.557 1.00 88.69 245 ALA A C 1
ATOM 1821 O O . ALA A 1 245 ? -7.632 18.078 -18.385 1.00 88.69 245 ALA A O 1
ATOM 1822 N N . ILE A 1 246 ? -8.018 18.620 -16.256 1.00 87.69 246 ILE A N 1
ATOM 1823 C CA . ILE A 1 246 ? -7.077 17.682 -15.664 1.00 87.69 246 ILE A CA 1
ATOM 1824 C C . ILE A 1 246 ? -7.877 16.696 -14.832 1.00 87.69 246 ILE A C 1
ATOM 1826 O O . ILE A 1 246 ? -8.446 17.056 -13.803 1.00 87.69 246 ILE A O 1
ATOM 1830 N N . ASN A 1 247 ? -7.862 15.439 -15.261 1.00 86.38 247 ASN A N 1
ATOM 1831 C CA . ASN A 1 247 ? -8.405 14.320 -14.496 1.00 86.38 247 ASN A CA 1
ATOM 1832 C C . ASN A 1 247 ? -7.297 13.429 -13.941 1.00 86.38 247 ASN A C 1
ATOM 1834 O O . ASN A 1 247 ? -7.529 12.689 -12.989 1.00 86.38 247 ASN A O 1
ATOM 1838 N N . TYR A 1 248 ? -6.099 13.501 -14.519 1.00 86.06 248 TYR A N 1
ATOM 1839 C CA . TYR A 1 248 ? -4.974 12.656 -14.163 1.00 86.06 248 TYR A CA 1
ATOM 1840 C C . TYR A 1 248 ? -3.701 13.475 -14.037 1.00 86.06 248 TYR A C 1
ATOM 1842 O O . TYR A 1 248 ? -3.453 14.404 -14.810 1.00 86.06 248 TYR A O 1
ATOM 1850 N N . ARG A 1 249 ? -2.859 13.082 -13.088 1.00 88.44 249 ARG A N 1
ATOM 1851 C CA . ARG A 1 249 ? -1.514 13.607 -12.927 1.00 88.44 249 ARG A CA 1
ATOM 1852 C C . ARG A 1 249 ? -0.500 12.505 -12.801 1.00 88.44 249 ARG A C 1
ATOM 1854 O O . ARG A 1 249 ? -0.782 11.383 -12.406 1.00 88.44 249 ARG A O 1
ATOM 1861 N N . ILE A 1 250 ? 0.703 12.897 -13.136 1.00 86.44 250 ILE A N 1
ATOM 1862 C CA . ILE A 1 250 ? 1.910 12.134 -12.982 1.00 86.44 250 ILE A CA 1
ATOM 1863 C C . ILE A 1 250 ? 2.884 13.028 -12.226 1.00 86.44 250 ILE A C 1
ATOM 1865 O O . ILE A 1 250 ? 3.031 14.198 -12.578 1.00 86.44 250 ILE A O 1
ATOM 1869 N N . PHE A 1 251 ? 3.587 12.452 -11.255 1.00 87.38 251 PHE A N 1
ATOM 1870 C CA . PHE A 1 251 ? 4.677 13.101 -10.536 1.00 87.38 251 PHE A CA 1
ATOM 1871 C C . PHE A 1 251 ? 6.015 12.469 -10.919 1.00 87.38 251 PHE A C 1
ATOM 1873 O O . PHE A 1 251 ? 6.101 11.264 -11.151 1.00 87.38 251 PHE A O 1
ATOM 1880 N N . SER A 1 252 ? 7.036 13.310 -11.037 1.00 84.81 252 SER A N 1
ATOM 1881 C CA . SER A 1 252 ? 8.380 12.932 -11.471 1.00 84.81 252 SER A CA 1
ATOM 1882 C C . SER A 1 252 ? 9.393 13.924 -10.922 1.00 84.81 252 SER A C 1
ATOM 1884 O O . SER A 1 252 ? 9.165 15.133 -11.020 1.00 84.81 252 SER A O 1
ATOM 1886 N N . ALA A 1 253 ? 10.539 13.466 -10.439 1.00 81.56 253 ALA A N 1
ATOM 1887 C CA . ALA A 1 253 ? 11.680 14.349 -10.255 1.00 81.56 253 ALA A CA 1
ATOM 1888 C C . ALA A 1 253 ? 12.127 15.030 -11.567 1.00 81.56 253 ALA A C 1
ATOM 1890 O O . ALA A 1 253 ? 12.084 14.454 -12.659 1.00 81.56 253 ALA A O 1
ATOM 1891 N N . SER A 1 254 ? 12.558 16.283 -11.459 1.00 74.88 254 SER A N 1
ATOM 1892 C CA . SER A 1 254 ? 13.300 16.981 -12.497 1.00 74.88 254 SER A CA 1
ATOM 1893 C C . SER A 1 254 ? 14.665 16.333 -12.627 1.00 74.88 254 SER A C 1
ATOM 1895 O O . SER A 1 254 ? 15.265 15.954 -11.636 1.00 74.88 254 SER A O 1
ATOM 1897 N N . GLY A 1 255 ? 15.181 16.211 -13.838 1.00 64.56 255 GLY A N 1
ATOM 1898 C CA . GLY A 1 255 ? 16.549 15.774 -14.078 1.00 64.56 255 GLY A CA 1
ATOM 1899 C C . GLY A 1 255 ? 16.684 15.287 -15.508 1.00 64.56 255 GLY A C 1
ATOM 1900 O O . GLY A 1 255 ? 15.695 14.893 -16.110 1.00 64.56 255 GLY A O 1
ATOM 1901 N N . ASN A 1 256 ? 17.891 15.370 -16.064 1.00 59.41 256 ASN A N 1
ATOM 1902 C CA . ASN A 1 256 ? 18.138 15.119 -17.484 1.00 59.41 256 ASN A CA 1
ATOM 1903 C C . ASN A 1 256 ? 18.688 13.715 -17.711 1.00 59.41 256 ASN A C 1
ATOM 1905 O O . ASN A 1 256 ? 19.580 13.276 -16.977 1.00 59.41 256 ASN A O 1
ATOM 1909 N N . LEU A 1 257 ? 18.224 13.058 -18.778 1.00 47.62 257 LEU A N 1
ATOM 1910 C CA . LEU A 1 257 ? 18.708 11.754 -19.233 1.00 47.62 257 LEU A CA 1
ATOM 1911 C C . LEU A 1 257 ? 20.247 11.787 -19.332 1.00 47.62 257 LEU A C 1
ATOM 1913 O O . LEU A 1 257 ? 20.811 12.469 -20.184 1.00 47.62 257 LEU A O 1
ATOM 1917 N N . GLY A 1 258 ? 20.937 11.107 -18.411 1.00 49.94 258 GLY A N 1
ATOM 1918 C CA . GLY A 1 258 ? 22.405 11.046 -18.358 1.00 49.94 258 GLY A CA 1
ATOM 1919 C C . GLY A 1 258 ? 23.115 11.977 -17.362 1.00 49.94 258 GLY A C 1
ATOM 1920 O O . GLY A 1 258 ? 24.328 11.853 -17.214 1.00 49.94 258 GLY A O 1
ATOM 1921 N N . GLN A 1 259 ? 22.409 12.866 -16.650 1.00 55.16 259 GLN A N 1
ATOM 1922 C CA . GLN A 1 259 ? 22.969 13.625 -15.510 1.00 55.16 259 GLN A CA 1
ATOM 1923 C C . GLN A 1 259 ? 22.455 13.154 -14.142 1.00 55.16 259 GLN A C 1
ATOM 1925 O O . GLN A 1 259 ? 22.859 13.694 -13.115 1.00 55.16 259 GLN A O 1
ATOM 1930 N N . GLY A 1 260 ? 21.623 12.111 -14.137 1.00 66.81 260 GLY A N 1
ATOM 1931 C CA . GLY A 1 260 ? 21.064 11.508 -12.935 1.00 66.81 260 GLY A CA 1
ATOM 1932 C C . GLY A 1 260 ? 19.726 12.115 -12.521 1.00 66.81 260 GLY A C 1
ATOM 1933 O O . GLY A 1 260 ? 19.071 12.848 -13.266 1.00 66.81 260 GLY A O 1
ATOM 1934 N N . PHE A 1 261 ? 19.318 11.746 -11.316 1.00 74.50 261 PHE A N 1
ATOM 1935 C CA . PHE A 1 261 ? 18.187 12.322 -10.604 1.00 74.50 261 PHE A CA 1
ATOM 1936 C C . PHE A 1 261 ? 18.466 13.803 -10.307 1.00 74.50 261 PHE A C 1
ATOM 1938 O O . PHE A 1 261 ? 19.594 14.143 -9.953 1.00 74.50 261 PHE A O 1
ATOM 1945 N N . GLY A 1 262 ? 17.491 14.692 -10.478 1.00 80.12 262 GLY A N 1
ATOM 1946 C CA . GLY A 1 262 ? 17.619 16.100 -10.078 1.00 80.12 262 GLY A CA 1
ATOM 1947 C C . GLY A 1 262 ? 16.833 16.398 -8.808 1.00 80.12 262 GLY A C 1
ATOM 1948 O O . GLY A 1 262 ? 16.291 15.503 -8.177 1.00 80.12 262 GLY A O 1
ATOM 1949 N N . SER A 1 263 ? 16.825 17.655 -8.372 1.00 84.81 263 SER A N 1
ATOM 1950 C CA . SER A 1 263 ? 16.505 18.017 -6.983 1.00 84.81 263 SER A CA 1
ATOM 1951 C C . SER A 1 263 ? 15.078 18.499 -6.733 1.00 84.81 263 SER A C 1
ATOM 1953 O O . SER A 1 263 ? 14.784 19.014 -5.650 1.00 84.81 263 SER A O 1
ATOM 1955 N N . THR A 1 264 ? 14.194 18.406 -7.727 1.00 88.31 264 THR A N 1
ATOM 1956 C CA . THR A 1 264 ? 12.840 18.959 -7.609 1.00 88.31 264 THR A CA 1
ATOM 1957 C C . THR A 1 264 ? 11.775 17.978 -8.053 1.00 88.31 264 THR A C 1
ATOM 1959 O O . THR A 1 264 ? 11.979 17.256 -9.015 1.00 88.31 264 THR A O 1
ATOM 1962 N N . LEU A 1 265 ? 10.615 17.983 -7.405 1.00 89.31 265 LEU A N 1
ATOM 1963 C CA . LEU A 1 265 ? 9.426 17.281 -7.861 1.00 89.31 265 LEU A CA 1
ATOM 1964 C C . LEU A 1 265 ? 8.716 18.142 -8.902 1.00 89.31 265 LEU A C 1
ATOM 1966 O O . LEU A 1 265 ? 8.523 19.341 -8.708 1.00 89.31 265 LEU A O 1
ATOM 1970 N N . THR A 1 266 ? 8.299 17.535 -9.998 1.00 89.56 266 THR A N 1
ATOM 1971 C CA . THR A 1 266 ? 7.515 18.165 -11.060 1.00 89.56 266 THR A CA 1
ATOM 1972 C C . THR A 1 266 ? 6.335 17.274 -11.414 1.00 89.56 266 THR A C 1
ATOM 1974 O O . THR A 1 266 ? 6.292 16.107 -11.020 1.00 89.56 266 THR A O 1
ATOM 1977 N N . SER A 1 267 ? 5.399 17.802 -12.195 1.00 88.56 267 SER A N 1
ATOM 1978 C CA . SER A 1 267 ? 4.258 17.031 -12.674 1.00 88.56 267 SER A CA 1
ATOM 1979 C C . SER A 1 267 ? 4.016 17.159 -14.172 1.00 88.56 267 SER A C 1
ATOM 1981 O O . SER A 1 267 ? 4.581 18.016 -14.873 1.00 88.56 267 SER A O 1
ATOM 1983 N N . SER A 1 268 ? 3.175 16.250 -14.652 1.00 85.94 268 SER A N 1
ATOM 1984 C CA . SER A 1 268 ? 2.518 16.309 -15.950 1.00 85.94 268 SER A CA 1
ATOM 1985 C C . SER A 1 268 ? 1.034 15.982 -15.772 1.00 85.94 268 SER A C 1
ATOM 1987 O O . SER A 1 268 ? 0.690 15.137 -14.945 1.00 85.94 268 SER A O 1
ATOM 1989 N N . CYS A 1 269 ? 0.160 16.614 -16.549 1.00 86.56 269 CYS A N 1
ATOM 1990 C CA . CYS A 1 269 ? -1.291 16.464 -16.438 1.00 86.56 269 CYS A CA 1
ATOM 1991 C C . CYS A 1 269 ? -1.926 15.871 -17.695 1.00 86.56 269 CYS A C 1
ATOM 1993 O O . CYS A 1 269 ? -1.396 16.011 -18.795 1.00 86.56 269 CYS A O 1
ATOM 1995 N N . SER A 1 270 ? -3.066 15.203 -17.526 1.00 83.12 270 SER A N 1
ATOM 1996 C CA . SER A 1 270 ? -3.859 14.631 -18.612 1.00 83.12 270 SER A CA 1
ATOM 1997 C C . SER A 1 270 ? -5.355 14.721 -18.318 1.00 83.12 270 SER A C 1
ATOM 1999 O O . SER A 1 270 ? -5.787 14.553 -17.175 1.00 83.12 270 SER A O 1
ATOM 2001 N N . GLU A 1 271 ? -6.152 14.934 -19.362 1.00 83.19 271 GLU A N 1
ATOM 2002 C CA . GLU A 1 271 ? -7.610 14.806 -19.304 1.00 83.19 271 GLU A CA 1
ATOM 2003 C C . GLU A 1 271 ? -8.048 13.332 -19.331 1.00 83.19 271 GLU A C 1
ATOM 2005 O O . GLU A 1 271 ? -8.974 12.946 -18.629 1.00 83.19 271 GLU A O 1
ATOM 2010 N N . GLU A 1 272 ? -7.366 12.484 -20.099 1.00 73.56 272 GLU A N 1
ATOM 2011 C CA . GLU A 1 272 ? -7.813 11.112 -20.400 1.00 73.56 272 GLU A CA 1
ATOM 2012 C C . GLU A 1 272 ? -6.860 10.023 -19.884 1.00 73.56 272 GLU A C 1
ATOM 2014 O O . GLU A 1 272 ? -7.076 8.841 -20.113 1.00 73.56 272 GLU A O 1
ATOM 2019 N N . GLY A 1 273 ? -5.768 10.395 -19.211 1.00 71.62 273 GLY A N 1
ATOM 2020 C CA . GLY A 1 273 ? -4.819 9.445 -18.617 1.00 71.62 273 GLY A CA 1
ATOM 2021 C C . GLY A 1 273 ? -3.936 8.722 -19.639 1.00 71.62 273 GLY A C 1
ATOM 2022 O O . GLY A 1 273 ? -3.041 7.974 -19.261 1.00 71.62 273 GLY A O 1
ATOM 2023 N N . ARG A 1 274 ? -4.141 8.977 -20.933 1.00 69.19 274 ARG A N 1
ATOM 2024 C CA . ARG A 1 274 ? -3.318 8.458 -22.029 1.00 69.19 274 ARG A CA 1
ATOM 2025 C C . ARG A 1 274 ? -2.167 9.391 -22.375 1.00 69.19 274 ARG A C 1
ATOM 2027 O O . ARG A 1 274 ? -1.053 8.944 -22.658 1.00 69.19 274 ARG A O 1
ATOM 2034 N N . TRP A 1 275 ? -2.455 10.692 -22.389 1.00 72.81 275 TRP A N 1
ATOM 2035 C CA . TRP A 1 275 ? -1.547 11.699 -22.908 1.00 72.81 275 TRP A CA 1
ATOM 2036 C C . TRP A 1 275 ? -1.254 12.802 -21.896 1.00 72.81 275 TRP A C 1
ATOM 2038 O O . TRP A 1 275 ? -2.157 13.548 -21.530 1.00 72.81 275 TRP A O 1
ATOM 2048 N N . PHE A 1 276 ? 0.005 12.932 -21.473 1.00 75.50 276 PHE A N 1
ATOM 2049 C CA . PHE A 1 276 ? 0.409 13.864 -20.418 1.00 75.50 276 PHE A CA 1
ATOM 2050 C C . PHE A 1 276 ? 1.213 15.067 -20.917 1.00 75.50 276 PHE A C 1
ATOM 2052 O O . PHE A 1 276 ? 2.268 14.912 -21.526 1.00 75.50 276 PHE A O 1
ATOM 2059 N N . LEU A 1 277 ? 0.776 16.278 -20.593 1.00 79.81 277 LEU A N 1
ATOM 2060 C CA . LEU A 1 277 ? 1.525 17.498 -20.883 1.00 79.81 277 LEU A CA 1
ATOM 2061 C C . LEU A 1 277 ? 2.302 17.931 -19.641 1.00 79.81 277 LEU A C 1
ATOM 2063 O O . LEU A 1 277 ? 1.760 17.959 -18.537 1.00 79.81 277 LEU A O 1
ATOM 2067 N N . ALA A 1 278 ? 3.580 18.263 -19.817 1.00 82.56 278 ALA A N 1
ATOM 2068 C CA . ALA A 1 278 ? 4.415 18.745 -18.726 1.00 82.56 278 ALA A CA 1
ATOM 2069 C C . ALA A 1 278 ? 3.900 20.097 -18.208 1.00 82.56 278 ALA A C 1
ATOM 2071 O O . ALA A 1 278 ? 3.769 21.044 -18.979 1.00 82.56 278 ALA A O 1
ATOM 2072 N N . GLU A 1 279 ? 3.693 20.213 -16.895 1.00 81.88 279 GLU A N 1
ATOM 2073 C CA . GLU A 1 279 ? 3.179 21.447 -16.272 1.00 81.88 279 GLU A CA 1
ATOM 2074 C C . GLU A 1 279 ? 4.267 22.515 -16.072 1.00 81.88 279 GLU A C 1
ATOM 2076 O O . GLU A 1 279 ? 3.976 23.641 -15.686 1.00 81.88 279 GLU A O 1
ATOM 2081 N N . GLY A 1 280 ? 5.538 22.177 -16.331 1.00 76.69 280 GLY A N 1
ATOM 2082 C CA . GLY A 1 280 ? 6.686 23.097 -16.300 1.00 76.69 280 GLY A CA 1
ATOM 2083 C C . GLY A 1 280 ? 7.087 23.624 -14.915 1.00 76.69 280 GLY A C 1
ATOM 2084 O O . GLY A 1 280 ? 8.167 24.195 -14.778 1.00 76.69 280 GLY A O 1
ATOM 2085 N N . ASN A 1 281 ? 6.262 23.404 -13.892 1.00 83.75 281 ASN A N 1
ATOM 2086 C CA . ASN A 1 281 ? 6.468 23.921 -12.546 1.00 83.75 281 ASN A CA 1
ATOM 2087 C C . ASN A 1 281 ? 7.219 22.927 -11.654 1.00 83.75 281 ASN A C 1
ATOM 2089 O O . ASN A 1 281 ? 7.004 21.713 -11.706 1.00 83.75 281 ASN A O 1
ATOM 2093 N N . THR A 1 282 ? 8.072 23.477 -10.793 1.00 89.69 282 THR A N 1
ATOM 2094 C CA . THR A 1 282 ? 8.583 22.777 -9.614 1.00 89.69 282 THR A CA 1
ATOM 2095 C C . THR A 1 282 ? 7.500 22.795 -8.540 1.00 89.69 282 THR A C 1
ATOM 2097 O O . THR A 1 282 ? 7.083 23.870 -8.115 1.00 89.69 282 THR A O 1
ATOM 2100 N N . LEU A 1 283 ? 7.064 21.613 -8.112 1.00 90.94 283 LEU A N 1
ATOM 2101 C CA . LEU A 1 283 ? 6.060 21.417 -7.068 1.00 90.94 283 LEU A CA 1
ATOM 2102 C C . LEU A 1 283 ? 6.674 21.336 -5.671 1.00 90.94 283 LEU A C 1
ATOM 2104 O O . LEU A 1 283 ? 6.091 21.831 -4.714 1.00 90.94 283 LEU A O 1
ATOM 2108 N N . ALA A 1 284 ? 7.848 20.716 -5.565 1.00 90.50 284 ALA A N 1
ATOM 2109 C CA . ALA A 1 284 ? 8.609 20.603 -4.328 1.00 90.50 284 ALA A CA 1
ATOM 2110 C C . ALA A 1 284 ? 10.107 20.523 -4.634 1.00 90.50 284 ALA A C 1
ATOM 2112 O O . ALA A 1 284 ? 10.509 20.226 -5.759 1.00 90.50 284 ALA A O 1
ATOM 2113 N N . THR A 1 285 ? 10.939 20.778 -3.635 1.00 88.94 285 THR A N 1
ATOM 2114 C CA . THR A 1 285 ? 12.394 20.621 -3.723 1.00 88.94 285 THR A CA 1
ATOM 2115 C C . THR A 1 285 ? 12.881 19.727 -2.600 1.00 88.94 285 THR A C 1
ATOM 2117 O O . THR A 1 285 ? 12.308 19.763 -1.511 1.00 88.94 285 THR A O 1
ATOM 2120 N N . SER A 1 286 ? 13.962 18.988 -2.843 1.00 84.06 286 SER A N 1
ATOM 2121 C CA . SER A 1 286 ? 14.658 18.260 -1.783 1.00 84.06 286 SER A CA 1
ATOM 2122 C C . SER A 1 286 ? 15.108 19.248 -0.697 1.00 84.06 286 SER A C 1
ATOM 2124 O O . SER A 1 286 ? 15.867 20.171 -1.009 1.00 84.06 286 SER A O 1
ATOM 2126 N N . GLU A 1 287 ? 14.651 19.111 0.553 1.00 82.31 287 GLU A N 1
ATOM 2127 C CA . GLU A 1 287 ? 14.980 20.056 1.639 1.00 82.31 287 GLU A CA 1
ATOM 2128 C C . GLU A 1 287 ? 16.480 20.110 1.939 1.00 82.31 287 GLU A C 1
ATOM 2130 O O . GLU A 1 287 ? 17.039 21.150 2.289 1.00 82.31 287 GLU A O 1
ATOM 2135 N N . ASP A 1 288 ? 17.161 18.991 1.736 1.00 76.56 288 ASP A N 1
ATOM 2136 C CA . ASP A 1 288 ? 18.594 18.843 1.923 1.00 76.56 288 ASP A CA 1
ATOM 2137 C C . ASP A 1 288 ? 19.404 19.168 0.649 1.00 76.56 288 ASP A C 1
ATOM 2139 O O . ASP A 1 288 ? 20.634 19.033 0.629 1.00 76.56 288 ASP A O 1
ATOM 2143 N N . GLY A 1 289 ? 18.740 19.602 -0.429 1.00 78.94 289 GLY A N 1
ATOM 2144 C CA . GLY A 1 289 ? 19.342 19.822 -1.746 1.00 78.94 289 GLY A CA 1
ATOM 2145 C C . GLY A 1 289 ? 19.804 18.535 -2.435 1.00 78.94 289 GLY A C 1
ATOM 2146 O O . GLY A 1 289 ? 20.699 18.588 -3.280 1.00 78.94 289 GLY A O 1
ATOM 2147 N N . GLY A 1 290 ? 19.259 17.397 -2.013 1.00 77.75 290 GLY A N 1
ATOM 2148 C CA . GLY A 1 290 ? 19.428 16.087 -2.606 1.00 77.75 290 GLY A CA 1
ATOM 2149 C C . GLY A 1 290 ? 18.769 15.904 -3.958 1.00 77.75 290 GLY A C 1
ATOM 2150 O O . GLY A 1 290 ? 18.140 16.811 -4.504 1.00 77.75 290 GLY A O 1
ATOM 2151 N N . ASN A 1 291 ? 18.972 14.715 -4.517 1.00 83.31 291 ASN A N 1
ATOM 2152 C CA . ASN A 1 291 ? 18.359 14.331 -5.775 1.00 83.31 291 ASN A CA 1
ATOM 2153 C C . ASN A 1 291 ? 17.092 13.535 -5.474 1.00 83.31 291 ASN A C 1
ATOM 2155 O O . ASN A 1 291 ? 17.169 12.501 -4.833 1.00 83.31 291 ASN A O 1
ATOM 2159 N N . MET A 1 292 ? 15.947 13.950 -5.983 1.00 84.38 292 MET A N 1
ATOM 2160 C CA . MET A 1 292 ? 14.718 13.171 -5.924 1.00 84.38 292 MET A CA 1
ATOM 2161 C C . MET A 1 292 ? 14.764 12.115 -7.032 1.00 84.38 292 MET A C 1
ATOM 2163 O O . MET A 1 292 ? 15.038 12.442 -8.186 1.00 84.38 292 MET A O 1
ATOM 2167 N N . GLY A 1 293 ? 14.563 10.846 -6.689 1.00 82.88 293 GLY A N 1
ATOM 2168 C CA . GLY A 1 293 ? 14.613 9.750 -7.655 1.00 82.88 293 GLY A CA 1
ATOM 2169 C C . GLY A 1 293 ? 13.238 9.264 -8.093 1.00 82.88 293 GLY A C 1
ATOM 2170 O O . GLY A 1 293 ? 12.345 10.055 -8.390 1.00 82.88 293 GLY A O 1
ATOM 2171 N N . VAL A 1 294 ? 13.086 7.943 -8.182 1.00 83.81 294 VAL A N 1
ATOM 2172 C CA . VAL A 1 294 ? 11.819 7.279 -8.509 1.00 83.81 294 VAL A CA 1
ATOM 2173 C C . VAL A 1 294 ? 10.723 7.726 -7.544 1.00 83.81 294 VAL A C 1
ATOM 2175 O O . VAL A 1 294 ? 10.928 7.759 -6.328 1.00 83.81 294 VAL A O 1
ATOM 2178 N N . SER A 1 295 ? 9.558 8.051 -8.106 1.00 88.31 295 SER A N 1
ATOM 2179 C CA . SER A 1 295 ? 8.394 8.506 -7.359 1.00 88.31 295 SER A CA 1
ATOM 2180 C C . SER A 1 295 ? 7.147 7.692 -7.689 1.00 88.31 295 SER A C 1
ATOM 2182 O O . SER A 1 295 ? 6.951 7.211 -8.798 1.00 88.31 295 SER A O 1
ATOM 2184 N N . THR A 1 296 ? 6.244 7.602 -6.734 1.00 90.56 296 THR A N 1
ATOM 2185 C CA . THR A 1 296 ? 4.912 7.028 -6.876 1.00 90.56 296 THR A CA 1
ATOM 2186 C C . THR A 1 296 ? 3.918 7.975 -6.244 1.00 90.56 296 THR A C 1
ATOM 2188 O O . THR A 1 296 ? 4.283 8.771 -5.382 1.00 90.56 296 THR A O 1
ATOM 2191 N N . ALA A 1 297 ? 2.658 7.900 -6.648 1.00 91.94 297 ALA A N 1
ATOM 2192 C CA . ALA A 1 297 ? 1.636 8.718 -6.038 1.00 91.94 297 ALA A CA 1
ATOM 2193 C C . ALA A 1 297 ? 0.311 7.966 -5.929 1.00 91.94 297 ALA A C 1
ATOM 2195 O O . ALA A 1 297 ? 0.014 7.107 -6.753 1.00 91.94 297 ALA A O 1
ATOM 2196 N N . ILE A 1 298 ? -0.467 8.297 -4.903 1.00 92.00 298 ILE A N 1
ATOM 2197 C CA . ILE A 1 298 ? -1.800 7.752 -4.629 1.00 92.00 298 ILE A CA 1
ATOM 2198 C C . ILE A 1 298 ? -2.746 8.885 -4.238 1.00 92.00 298 ILE A C 1
ATOM 2200 O O . ILE A 1 298 ? -2.314 9.971 -3.847 1.00 92.00 298 ILE A O 1
ATOM 2204 N N . THR A 1 299 ? -4.046 8.622 -4.313 1.00 91.06 299 THR A N 1
ATOM 2205 C CA . THR A 1 299 ? -5.067 9.503 -3.745 1.00 91.06 299 THR A CA 1
ATOM 2206 C C . THR A 1 299 ? -5.613 8.895 -2.468 1.00 91.06 299 THR A C 1
ATOM 2208 O O . THR A 1 299 ? -6.113 7.775 -2.484 1.00 91.06 299 THR A O 1
ATOM 2211 N N . MET A 1 300 ? -5.552 9.654 -1.378 1.00 89.69 300 MET A N 1
ATOM 2212 C CA . MET A 1 300 ? -6.072 9.268 -0.072 1.00 89.69 300 MET A CA 1
ATOM 2213 C C . MET A 1 300 ? -6.670 10.500 0.612 1.00 89.69 300 MET A C 1
ATOM 2215 O O . MET A 1 300 ? -6.123 11.593 0.514 1.00 89.69 300 MET A O 1
ATOM 2219 N N . ASN A 1 301 ? -7.832 10.353 1.257 1.00 88.25 301 ASN A N 1
ATOM 2220 C CA . ASN A 1 301 ? -8.549 11.449 1.931 1.00 88.25 301 ASN A CA 1
ATOM 2221 C C . ASN A 1 301 ? -8.769 12.703 1.062 1.00 88.25 301 ASN A C 1
ATOM 2223 O O . ASN A 1 301 ? -8.654 13.829 1.542 1.00 88.25 301 ASN A O 1
ATOM 2227 N N . ASN A 1 302 ? -9.076 12.519 -0.226 1.00 89.81 302 ASN A N 1
ATOM 2228 C CA . ASN A 1 302 ? -9.195 13.594 -1.223 1.00 89.81 302 ASN A CA 1
ATOM 2229 C C . ASN A 1 302 ? -7.921 14.430 -1.441 1.00 89.81 302 ASN A C 1
ATOM 2231 O O . ASN A 1 302 ? -7.989 15.489 -2.063 1.00 89.81 302 ASN A O 1
ATOM 2235 N N . LEU A 1 303 ? -6.767 13.948 -0.985 1.00 93.81 303 LEU A N 1
ATOM 2236 C CA . LEU A 1 303 ? -5.458 14.537 -1.224 1.00 93.81 303 LEU A CA 1
ATOM 2237 C C . LEU A 1 303 ? -4.596 13.581 -2.048 1.00 93.81 303 LEU A C 1
ATOM 2239 O O . LEU A 1 303 ? -4.840 12.375 -2.119 1.00 93.81 303 LEU A O 1
ATOM 2243 N N . ILE A 1 304 ? -3.586 14.132 -2.705 1.00 93.75 304 ILE A N 1
ATOM 2244 C CA . ILE A 1 304 ? -2.573 13.370 -3.425 1.00 93.75 304 ILE A CA 1
ATOM 2245 C C . ILE A 1 304 ? -1.372 13.200 -2.513 1.00 93.75 304 ILE A C 1
ATOM 2247 O O . ILE A 1 304 ? -0.878 14.169 -1.945 1.00 93.75 304 ILE A O 1
ATOM 2251 N N . HIS A 1 305 ? -0.888 11.974 -2.408 1.00 94.31 305 HIS A N 1
ATOM 2252 C CA . HIS A 1 305 ? 0.301 11.625 -1.651 1.00 94.31 305 HIS A CA 1
ATOM 2253 C C . HIS A 1 305 ? 1.346 11.146 -2.643 1.00 94.31 305 HIS A C 1
ATOM 2255 O O . HIS A 1 305 ? 1.052 10.276 -3.457 1.00 94.31 305 HIS A O 1
ATOM 2261 N N . VAL A 1 306 ? 2.540 11.725 -2.598 1.00 94.12 306 VAL A N 1
ATOM 2262 C CA . VAL A 1 306 ? 3.668 11.365 -3.455 1.00 94.12 306 VAL A CA 1
ATOM 2263 C C . VAL A 1 306 ? 4.766 10.802 -2.573 1.00 94.12 306 VAL A C 1
ATOM 2265 O O . VAL A 1 306 ? 5.245 11.486 -1.673 1.00 94.12 306 VAL A O 1
ATOM 2268 N N . PHE A 1 307 ? 5.184 9.576 -2.857 1.00 93.00 307 PHE A N 1
ATOM 2269 C CA . PHE A 1 307 ? 6.333 8.946 -2.226 1.00 93.00 307 PHE A CA 1
ATOM 2270 C C . PHE A 1 307 ? 7.488 8.939 -3.214 1.00 93.00 307 PHE A C 1
ATOM 2272 O O . PHE A 1 307 ? 7.305 8.563 -4.367 1.00 93.00 307 PHE A O 1
ATOM 2279 N N . THR A 1 308 ? 8.671 9.368 -2.804 1.00 90.75 308 THR A N 1
ATOM 2280 C CA . THR A 1 308 ? 9.831 9.480 -3.697 1.00 90.75 308 THR A CA 1
ATOM 2281 C C . THR A 1 308 ? 11.091 9.082 -2.969 1.00 90.75 308 THR A C 1
ATOM 2283 O O . THR A 1 308 ? 11.244 9.410 -1.802 1.00 90.75 308 THR A O 1
ATOM 2286 N N . MET A 1 309 ? 12.015 8.397 -3.633 1.00 87.31 309 MET A N 1
ATOM 2287 C CA . MET A 1 309 ? 13.334 8.180 -3.038 1.00 87.31 309 MET A CA 1
ATOM 2288 C C . MET A 1 309 ? 14.111 9.503 -2.983 1.00 87.31 309 MET A C 1
ATOM 2290 O O . MET A 1 309 ? 14.051 10.298 -3.928 1.00 87.31 309 MET A O 1
ATOM 2294 N N . ASP A 1 310 ? 14.878 9.703 -1.916 1.00 80.12 310 ASP A N 1
ATOM 2295 C CA . ASP A 1 310 ? 15.983 10.659 -1.897 1.00 80.12 310 ASP A CA 1
ATOM 2296 C C . ASP A 1 310 ? 17.291 9.959 -2.294 1.00 80.12 310 ASP A C 1
ATOM 2298 O O . ASP A 1 310 ? 17.611 8.835 -1.897 1.00 80.12 310 ASP A O 1
ATOM 2302 N N . GLY A 1 311 ? 18.030 10.624 -3.165 1.00 65.94 311 GLY A N 1
ATOM 2303 C CA . GLY A 1 311 ? 19.262 10.198 -3.793 1.00 65.94 311 GLY A CA 1
ATOM 2304 C C . GLY A 1 311 ? 20.504 10.848 -3.193 1.00 65.94 311 GLY A C 1
ATOM 2305 O O . GLY A 1 311 ? 21.605 10.523 -3.646 1.00 65.94 311 GLY A O 1
ATOM 2306 N N . LYS A 1 312 ? 20.396 11.755 -2.209 1.00 65.31 312 LYS A N 1
ATOM 2307 C CA . LYS A 1 312 ? 21.594 12.323 -1.578 1.00 65.31 312 LYS A CA 1
ATOM 2308 C C . LYS A 1 312 ? 22.222 11.329 -0.620 1.00 65.31 312 LYS A C 1
ATOM 2310 O O . LYS A 1 312 ? 21.907 11.251 0.567 1.00 65.31 312 LYS A O 1
ATOM 2315 N N . SER A 1 313 ? 23.168 10.557 -1.140 1.00 61.03 313 SER A N 1
ATOM 2316 C CA . SER A 1 313 ? 23.847 9.576 -0.315 1.00 61.03 313 SER A CA 1
ATOM 2317 C C . SER A 1 313 ? 25.267 9.230 -0.754 1.00 61.03 313 SER A C 1
ATOM 2319 O O . SER A 1 313 ? 25.518 9.070 -1.949 1.00 61.03 313 SER A O 1
ATOM 2321 N N . PRO A 1 314 ? 26.194 9.048 0.204 1.00 62.28 314 PRO A N 1
ATOM 2322 C CA . PRO A 1 314 ? 25.997 9.284 1.636 1.00 62.28 314 PRO A CA 1
ATOM 2323 C C . PRO A 1 314 ? 25.936 10.791 1.972 1.00 62.28 314 PRO A C 1
ATOM 2325 O O . PRO A 1 314 ? 26.397 11.630 1.194 1.00 62.28 314 PRO A O 1
ATOM 2328 N N . ASN A 1 315 ? 25.362 11.150 3.124 1.00 65.94 315 ASN A N 1
ATOM 2329 C CA . ASN A 1 315 ? 25.409 12.527 3.629 1.00 65.94 315 ASN A CA 1
ATOM 2330 C C . ASN A 1 315 ? 26.852 12.918 4.045 1.00 65.94 315 ASN A C 1
ATOM 2332 O O . ASN A 1 315 ? 27.796 12.130 3.956 1.00 65.94 315 ASN A O 1
ATOM 2336 N N . THR A 1 316 ? 27.044 14.137 4.560 1.00 71.00 316 THR A N 1
ATOM 2337 C CA . THR A 1 316 ? 28.354 14.596 5.068 1.00 71.00 316 THR A CA 1
ATOM 2338 C C . THR A 1 316 ? 28.894 13.786 6.253 1.00 71.00 316 THR A C 1
ATOM 2340 O O . THR A 1 316 ? 30.067 13.920 6.589 1.00 71.00 316 THR A O 1
ATOM 2343 N N . GLU A 1 317 ? 28.058 12.961 6.881 1.00 72.19 317 GLU A N 1
ATOM 2344 C CA . GLU A 1 317 ? 28.381 12.087 8.015 1.00 72.19 317 GLU A CA 1
ATOM 2345 C C . GLU A 1 317 ? 28.647 10.636 7.569 1.00 72.19 317 GLU A C 1
ATOM 2347 O O . GLU A 1 317 ? 28.870 9.763 8.402 1.00 72.19 317 GLU A O 1
ATOM 2352 N N . ASN A 1 318 ? 28.696 10.382 6.255 1.00 70.25 318 ASN A N 1
ATOM 2353 C CA . ASN A 1 318 ? 28.852 9.057 5.655 1.00 70.25 318 ASN A CA 1
ATOM 2354 C C . ASN A 1 318 ? 27.687 8.085 5.957 1.00 70.25 318 ASN A C 1
ATOM 2356 O O . ASN A 1 318 ? 27.848 6.869 5.865 1.00 70.25 318 ASN A O 1
ATOM 2360 N N . GLU A 1 319 ? 26.517 8.612 6.312 1.00 67.00 319 GLU A N 1
ATOM 2361 C CA . GLU A 1 319 ? 25.293 7.841 6.512 1.00 67.00 319 GLU A CA 1
ATOM 2362 C C . GLU A 1 319 ? 24.524 7.744 5.200 1.00 67.00 319 GLU A C 1
ATOM 2364 O O . GLU A 1 319 ? 24.369 8.742 4.479 1.00 67.00 319 GLU A O 1
ATOM 2369 N N . TYR A 1 320 ? 24.004 6.554 4.898 1.00 66.25 320 TYR A N 1
ATOM 2370 C CA . TYR A 1 320 ? 23.106 6.397 3.773 1.00 66.25 320 TYR A CA 1
ATOM 2371 C C . TYR A 1 320 ? 21.672 6.713 4.195 1.00 66.25 320 TYR A C 1
ATOM 2373 O O . TYR A 1 320 ? 21.030 5.986 4.949 1.00 66.25 320 TYR A O 1
ATOM 2381 N N . ARG A 1 321 ? 21.179 7.835 3.675 1.00 63.72 321 ARG A N 1
ATOM 2382 C CA . ARG A 1 321 ? 19.820 8.352 3.865 1.00 63.72 321 ARG A CA 1
ATOM 2383 C C . ARG A 1 321 ? 18.930 8.111 2.651 1.00 63.72 321 ARG A C 1
ATOM 2385 O O . ARG A 1 321 ? 18.091 8.943 2.341 1.00 63.72 321 ARG A O 1
ATOM 2392 N N . HIS A 1 322 ? 19.118 7.001 1.940 1.00 63.03 322 HIS A N 1
ATOM 2393 C CA . HIS A 1 322 ? 18.131 6.612 0.935 1.00 63.03 322 HIS A CA 1
ATOM 2394 C C . HIS A 1 322 ? 16.865 6.177 1.661 1.00 63.03 322 HIS A C 1
ATOM 2396 O O . HIS A 1 322 ? 16.722 5.028 2.081 1.00 63.03 322 HIS A O 1
ATOM 2402 N N . ARG A 1 323 ? 16.022 7.176 1.880 1.00 76.06 323 ARG A N 1
ATOM 2403 C CA . ARG A 1 323 ? 14.716 7.094 2.494 1.00 76.06 323 ARG A CA 1
ATOM 2404 C C . ARG A 1 323 ? 13.695 7.352 1.408 1.00 7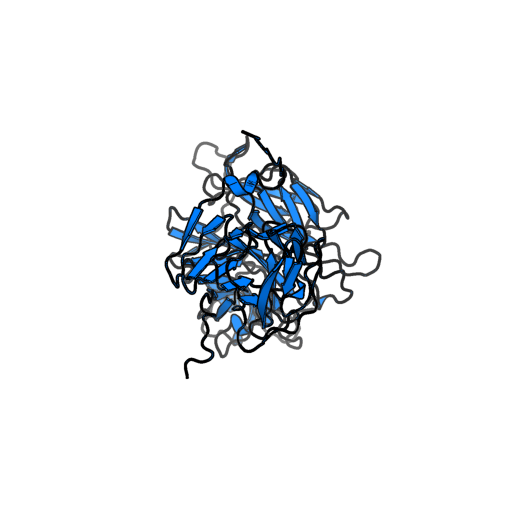6.06 323 ARG A C 1
ATOM 2406 O O . ARG A 1 323 ? 13.960 8.040 0.418 1.00 76.06 323 ARG A O 1
ATOM 2413 N N . VAL A 1 324 ? 12.516 6.803 1.624 1.00 88.44 324 VAL A N 1
ATOM 2414 C CA . VAL A 1 324 ? 11.327 7.302 0.954 1.00 88.44 324 VAL A CA 1
ATOM 2415 C C . VAL A 1 324 ? 10.983 8.630 1.619 1.00 88.44 324 VAL A C 1
ATOM 2417 O O . VAL A 1 324 ? 11.073 8.747 2.828 1.00 88.44 324 VAL A O 1
ATOM 2420 N N . TRP A 1 325 ? 10.640 9.648 0.851 1.00 91.31 325 TRP A N 1
ATOM 2421 C CA . TRP A 1 325 ? 10.054 10.887 1.342 1.00 91.31 325 TRP A CA 1
ATOM 2422 C C . TRP A 1 325 ? 8.593 10.905 0.959 1.00 91.31 325 TRP A C 1
ATOM 2424 O O . TRP A 1 325 ? 8.237 10.441 -0.125 1.00 91.31 325 TRP A O 1
ATOM 2434 N N . HIS A 1 326 ? 7.762 11.468 1.822 1.00 93.69 326 HIS A N 1
ATOM 2435 C CA . HIS A 1 326 ? 6.332 11.593 1.610 1.00 93.69 326 HIS A CA 1
ATOM 2436 C C . HIS A 1 326 ? 5.943 13.065 1.509 1.00 93.69 326 HIS A C 1
ATOM 2438 O O . HIS A 1 326 ? 6.059 13.833 2.462 1.00 93.69 326 HIS A O 1
ATOM 2444 N N . TYR A 1 327 ? 5.445 13.442 0.336 1.00 94.50 327 TYR A N 1
ATOM 2445 C CA . TYR A 1 327 ? 4.817 14.729 0.086 1.00 94.50 327 TYR A CA 1
ATOM 2446 C C . TYR A 1 327 ? 3.299 14.581 -0.006 1.00 94.50 327 TYR A C 1
ATOM 2448 O O . TYR A 1 327 ? 2.798 13.604 -0.563 1.00 94.50 327 TYR A O 1
ATOM 2456 N N . GLN A 1 328 ? 2.554 15.580 0.451 1.00 95.44 328 GLN A N 1
ATOM 2457 C CA . GLN A 1 328 ? 1.098 15.629 0.346 1.00 95.44 328 GLN A CA 1
ATOM 2458 C C . GLN A 1 328 ? 0.650 16.907 -0.358 1.00 95.44 328 GLN A C 1
ATOM 2460 O O . GLN A 1 328 ? 1.208 17.981 -0.147 1.00 95.44 328 GLN A O 1
ATOM 2465 N N . SER A 1 329 ? -0.373 16.805 -1.204 1.00 95.38 329 SER A N 1
ATOM 2466 C CA . SER A 1 329 ? -1.017 17.985 -1.765 1.00 95.38 329 SER A CA 1
ATOM 2467 C C . SER A 1 329 ? -1.808 18.721 -0.691 1.00 95.38 329 SER A C 1
ATOM 2469 O O . SER A 1 329 ? -2.607 18.087 -0.007 1.00 95.38 329 SER A O 1
ATOM 2471 N N . THR A 1 330 ? -1.716 20.044 -0.620 1.00 94.19 330 THR A N 1
ATOM 2472 C CA . THR A 1 330 ? -2.536 20.835 0.321 1.00 94.19 330 THR A CA 1
ATOM 2473 C C . THR A 1 330 ? -3.906 21.226 -0.238 1.00 94.19 330 THR A C 1
ATOM 2475 O O . THR A 1 330 ? -4.749 21.758 0.482 1.00 94.19 330 THR A O 1
ATOM 2478 N N . ASP A 1 331 ? -4.144 20.964 -1.525 1.00 92.50 331 ASP A N 1
ATOM 2479 C CA . ASP A 1 331 ? -5.316 21.434 -2.267 1.00 92.50 331 ASP A CA 1
ATOM 2480 C C . ASP A 1 331 ? -6.121 20.318 -2.957 1.00 92.50 331 ASP A C 1
ATOM 2482 O O . ASP A 1 331 ? -7.112 20.597 -3.628 1.00 92.50 331 ASP A O 1
ATOM 2486 N N . GLY A 1 332 ? -5.683 19.061 -2.839 1.00 89.44 332 GLY A N 1
ATOM 2487 C CA . GLY A 1 332 ? -6.292 17.910 -3.515 1.00 89.44 332 GLY A CA 1
ATOM 2488 C C . GLY A 1 332 ? -6.069 17.852 -5.030 1.00 89.44 332 GLY A C 1
ATOM 2489 O O . GLY A 1 332 ? -6.488 16.890 -5.671 1.00 89.44 332 GLY A O 1
ATOM 2490 N N . THR A 1 333 ? -5.391 18.841 -5.617 1.00 90.50 333 THR A N 1
ATOM 2491 C CA . THR A 1 333 ? -5.070 18.877 -7.053 1.00 90.50 333 THR A CA 1
ATOM 2492 C C . THR A 1 333 ? -3.607 18.540 -7.324 1.00 90.50 333 THR A C 1
ATOM 2494 O O . THR A 1 333 ? -3.259 18.129 -8.429 1.00 90.50 333 THR A O 1
ATOM 2497 N N . GLY A 1 334 ? -2.743 18.685 -6.312 1.00 90.25 334 GLY A N 1
ATOM 2498 C CA . GLY A 1 334 ? -1.303 18.458 -6.412 1.00 90.25 334 GLY A CA 1
ATOM 2499 C C . GLY A 1 334 ? -0.543 19.633 -7.016 1.00 90.25 334 GLY A C 1
ATOM 2500 O O . GLY A 1 334 ? 0.575 19.442 -7.487 1.00 90.25 334 GLY A O 1
ATOM 2501 N N . ASN A 1 335 ? -1.149 20.824 -7.096 1.00 90.44 335 ASN A N 1
ATOM 2502 C CA . ASN A 1 335 ? -0.448 22.041 -7.525 1.00 90.44 335 ASN A CA 1
ATOM 2503 C C . ASN A 1 335 ? 0.492 22.566 -6.443 1.00 90.44 335 ASN A C 1
ATOM 2505 O O . ASN A 1 335 ? 1.494 23.209 -6.747 1.00 90.44 335 ASN A O 1
ATOM 2509 N N . THR A 1 336 ? 0.161 22.289 -5.188 1.00 92.12 336 THR A N 1
ATOM 2510 C CA . THR A 1 336 ? 0.949 22.652 -4.019 1.00 92.12 336 THR A CA 1
ATOM 2511 C C . THR A 1 336 ? 1.224 21.398 -3.213 1.00 92.12 336 THR A C 1
ATOM 2513 O O . THR A 1 336 ? 0.285 20.719 -2.806 1.00 92.12 336 THR A O 1
ATOM 2516 N N . MET A 1 337 ? 2.504 21.097 -2.999 1.00 94.69 337 MET A N 1
ATOM 2517 C CA . MET A 1 337 ? 2.961 19.929 -2.249 1.00 94.69 337 MET A CA 1
ATOM 2518 C C . MET A 1 337 ? 3.705 20.382 -0.991 1.00 94.69 337 MET A C 1
ATOM 2520 O O . MET A 1 337 ? 4.503 21.316 -1.049 1.00 94.69 337 MET A O 1
ATOM 2524 N N . GLU A 1 338 ? 3.461 19.708 0.125 1.00 94.88 338 GLU A N 1
ATOM 2525 C CA . GLU A 1 338 ? 4.152 19.895 1.402 1.00 94.88 338 GLU A CA 1
ATOM 2526 C C . GLU A 1 338 ? 4.868 18.598 1.786 1.00 94.88 338 GLU A C 1
ATOM 2528 O O . GLU A 1 338 ? 4.360 17.514 1.498 1.00 94.88 338 GLU A O 1
ATOM 2533 N N . LEU A 1 339 ? 6.067 18.700 2.370 1.00 93.44 339 LEU A N 1
ATOM 2534 C CA . LEU A 1 339 ? 6.767 17.541 2.923 1.00 93.44 339 LEU A CA 1
ATOM 2535 C C . LEU A 1 339 ? 6.105 17.173 4.251 1.00 93.44 339 LEU A C 1
ATOM 2537 O O . LEU A 1 339 ? 6.087 17.988 5.169 1.00 93.44 339 LEU A O 1
ATOM 2541 N N . MET A 1 340 ? 5.593 15.952 4.341 1.00 93.75 340 MET A N 1
ATOM 2542 C CA . MET A 1 340 ? 4.974 15.428 5.559 1.00 93.75 340 MET A CA 1
ATOM 2543 C C . MET A 1 340 ? 6.008 14.690 6.403 1.00 93.75 340 MET A C 1
ATOM 2545 O O . MET A 1 340 ? 6.167 14.953 7.590 1.00 93.75 340 MET A O 1
ATOM 2549 N N . SER A 1 341 ? 6.777 13.812 5.755 1.00 91.19 341 SER A N 1
ATOM 2550 C CA . SER A 1 341 ? 7.816 13.021 6.405 1.00 91.19 341 SER A CA 1
ATOM 2551 C C . SER A 1 341 ? 8.988 12.761 5.461 1.00 91.19 341 SER A C 1
ATOM 2553 O O . SER A 1 341 ? 8.801 12.450 4.281 1.00 91.19 341 SER A O 1
ATOM 2555 N N . ASP A 1 342 ? 10.206 12.866 5.989 1.00 88.19 342 ASP A N 1
ATOM 2556 C CA . ASP A 1 342 ? 11.453 12.467 5.328 1.00 88.19 342 ASP A CA 1
ATOM 2557 C C . ASP A 1 342 ? 11.851 11.008 5.643 1.00 88.19 342 ASP A C 1
ATOM 2559 O O . ASP A 1 342 ? 12.880 10.534 5.155 1.00 88.19 342 ASP A O 1
ATOM 2563 N N . ASP A 1 343 ? 11.054 10.312 6.463 1.00 88.25 343 ASP A N 1
ATOM 2564 C CA . ASP A 1 343 ? 11.186 8.896 6.828 1.00 88.25 343 ASP A CA 1
ATOM 2565 C C . ASP A 1 343 ? 9.806 8.282 7.169 1.00 88.25 343 ASP A C 1
ATOM 2567 O O . ASP A 1 343 ? 9.547 7.895 8.311 1.00 88.25 343 ASP A O 1
ATOM 2571 N N . PRO A 1 344 ? 8.872 8.199 6.203 1.00 89.75 344 PRO A N 1
ATOM 2572 C CA . PRO A 1 344 ? 7.536 7.673 6.437 1.00 89.75 344 PRO A CA 1
ATOM 2573 C C . PRO A 1 344 ? 7.566 6.177 6.757 1.00 89.75 344 PRO A C 1
ATOM 2575 O O . PRO A 1 344 ? 6.602 5.676 7.301 1.00 89.75 344 PRO A O 1
ATOM 2578 N N . LEU A 1 345 ? 8.647 5.455 6.441 1.00 89.62 345 LEU A N 1
ATOM 2579 C CA . LEU A 1 345 ? 8.772 4.024 6.739 1.00 89.62 345 LEU A CA 1
ATOM 2580 C C . LEU A 1 345 ? 9.287 3.762 8.159 1.00 89.62 345 LEU A C 1
ATOM 2582 O O . LEU A 1 345 ? 9.361 2.604 8.566 1.00 89.62 345 LEU A O 1
ATOM 2586 N N . ASN A 1 346 ? 9.693 4.816 8.881 1.00 85.94 346 ASN A N 1
ATOM 2587 C CA . ASN A 1 346 ? 10.278 4.746 10.218 1.00 85.94 346 ASN A CA 1
ATOM 2588 C C . ASN A 1 346 ? 11.407 3.699 10.322 1.00 85.94 346 ASN A C 1
ATOM 2590 O O . ASN A 1 346 ? 11.542 2.989 11.321 1.00 85.94 346 ASN A O 1
ATOM 2594 N N . ASN A 1 347 ? 12.213 3.568 9.264 1.00 78.75 347 ASN A N 1
ATOM 2595 C CA . ASN A 1 347 ? 13.293 2.582 9.200 1.00 78.75 347 ASN A CA 1
ATOM 2596 C C . ASN A 1 347 ? 14.660 3.178 9.570 1.00 78.75 347 ASN A C 1
ATOM 2598 O O . ASN A 1 347 ? 15.636 2.438 9.722 1.00 78.75 347 ASN A O 1
ATOM 2602 N N . GLY A 1 348 ? 14.722 4.497 9.775 1.00 79.44 348 GLY A N 1
ATOM 2603 C CA . GLY A 1 348 ? 15.909 5.209 10.212 1.00 79.44 348 GLY A CA 1
ATOM 2604 C C . GLY A 1 348 ? 17.007 5.291 9.144 1.00 79.44 348 GLY A C 1
ATOM 2605 O O . GLY A 1 348 ? 16.911 4.752 8.041 1.00 79.44 348 GLY A O 1
ATOM 2606 N N . PRO A 1 349 ? 18.105 6.013 9.432 1.00 77.31 349 PRO A N 1
ATOM 2607 C CA . PRO A 1 349 ? 19.286 5.972 8.578 1.00 77.31 349 PRO A CA 1
ATOM 2608 C C . PRO A 1 349 ? 19.975 4.601 8.671 1.00 77.31 349 PRO A C 1
ATOM 2610 O O . PRO A 1 349 ? 20.041 4.000 9.743 1.00 77.31 349 PRO A O 1
ATOM 2613 N N . THR A 1 350 ? 20.581 4.151 7.572 1.00 75.69 350 THR A N 1
ATOM 2614 C CA . THR A 1 350 ? 21.435 2.955 7.561 1.00 75.69 350 THR A CA 1
ATOM 2615 C C . THR A 1 350 ? 22.853 3.303 7.115 1.00 75.69 350 THR A C 1
ATOM 2617 O O . THR A 1 350 ? 23.076 4.154 6.255 1.00 75.69 350 THR A O 1
ATOM 2620 N N . ILE A 1 351 ? 23.851 2.644 7.702 1.00 75.88 351 ILE A N 1
ATOM 2621 C CA . ILE A 1 351 ? 25.245 2.731 7.236 1.00 75.88 351 ILE A CA 1
ATOM 2622 C C . ILE A 1 351 ? 25.531 1.732 6.108 1.00 75.88 351 ILE A C 1
ATOM 2624 O O . ILE A 1 351 ? 26.522 1.869 5.392 1.00 75.88 351 ILE A O 1
ATOM 2628 N N . GLU A 1 352 ? 24.665 0.734 5.935 1.00 78.69 352 GLU A N 1
ATOM 2629 C CA . GLU A 1 352 ? 24.840 -0.351 4.982 1.00 78.69 352 GLU A CA 1
ATOM 2630 C C . GLU A 1 352 ? 24.059 -0.057 3.704 1.00 78.69 352 GLU A C 1
ATOM 2632 O O . GLU A 1 352 ? 22.835 0.051 3.681 1.00 78.69 352 GLU A O 1
ATOM 2637 N N . ALA A 1 353 ? 24.784 0.034 2.592 1.00 73.75 353 ALA A N 1
ATOM 2638 C CA . ALA A 1 353 ? 24.202 0.362 1.300 1.00 73.75 353 ALA A CA 1
ATOM 2639 C C . ALA A 1 353 ? 23.105 -0.619 0.851 1.00 73.75 353 ALA A C 1
ATOM 2641 O O . ALA A 1 353 ? 22.181 -0.234 0.148 1.00 73.75 353 ALA A O 1
ATOM 2642 N N . LYS A 1 354 ? 23.224 -1.887 1.234 1.00 77.19 354 LYS A N 1
ATOM 2643 C CA . LYS A 1 354 ? 22.286 -2.959 0.879 1.00 77.19 354 LYS A CA 1
ATOM 2644 C C . LYS A 1 354 ? 20.942 -2.879 1.614 1.00 77.19 354 LYS A C 1
ATOM 2646 O O . LYS A 1 354 ? 19.984 -3.469 1.144 1.00 77.19 354 LYS A O 1
ATOM 2651 N N . ASP A 1 355 ? 20.874 -2.163 2.737 1.00 80.06 355 ASP A N 1
ATOM 2652 C CA . ASP A 1 355 ? 19.671 -2.111 3.579 1.00 80.06 355 ASP A CA 1
ATOM 2653 C C . ASP A 1 355 ? 18.737 -0.949 3.197 1.00 80.06 355 ASP A C 1
ATOM 2655 O O . ASP A 1 355 ? 17.717 -0.724 3.844 1.00 80.06 355 ASP A O 1
ATOM 2659 N N . ARG A 1 356 ? 19.086 -0.210 2.138 1.00 82.75 356 ARG A N 1
ATOM 2660 C CA . ARG A 1 356 ? 18.343 0.948 1.634 1.00 82.75 356 ARG A CA 1
ATOM 2661 C C . ARG A 1 356 ? 17.046 0.530 0.959 1.00 82.75 356 ARG A C 1
ATOM 2663 O O . ARG A 1 356 ? 17.061 -0.378 0.135 1.00 82.75 356 ARG A O 1
ATOM 2670 N N . GLN A 1 357 ? 15.978 1.268 1.236 1.00 87.56 357 GLN A N 1
ATOM 2671 C CA . GLN A 1 357 ? 14.698 1.119 0.553 1.00 87.56 357 GLN A CA 1
ATOM 2672 C C . GLN A 1 357 ? 14.618 2.122 -0.601 1.00 87.56 357 GLN A C 1
ATOM 2674 O O . GLN A 1 357 ? 14.638 3.332 -0.383 1.00 87.56 357 GLN A O 1
ATOM 2679 N N . ASN A 1 358 ? 14.547 1.607 -1.824 1.00 86.38 358 ASN A N 1
ATOM 2680 C CA . ASN A 1 358 ? 14.487 2.381 -3.060 1.00 86.38 358 ASN A CA 1
ATOM 2681 C C . ASN A 1 358 ? 13.178 2.115 -3.811 1.00 86.38 358 ASN A C 1
ATOM 2683 O O . ASN A 1 358 ? 12.408 1.222 -3.454 1.00 86.38 358 ASN A O 1
ATOM 2687 N N . ASP A 1 359 ? 12.972 2.903 -4.864 1.00 88.12 359 ASP A N 1
ATOM 2688 C CA . ASP A 1 359 ? 11.939 2.739 -5.887 1.00 88.12 359 ASP A CA 1
ATOM 2689 C C . ASP A 1 359 ? 10.537 2.495 -5.311 1.00 88.12 359 ASP A C 1
ATOM 2691 O O . ASP A 1 359 ? 9.937 1.444 -5.554 1.00 88.12 359 ASP A O 1
ATOM 2695 N N . PRO A 1 360 ? 10.008 3.455 -4.521 1.00 91.94 360 PRO A N 1
ATOM 2696 C CA . PRO A 1 360 ? 8.710 3.292 -3.897 1.00 91.94 360 PRO A CA 1
ATOM 2697 C C . PRO A 1 360 ? 7.613 3.140 -4.953 1.00 91.94 360 PRO A C 1
ATOM 2699 O O . PRO A 1 360 ? 7.557 3.878 -5.939 1.00 91.94 360 PRO A O 1
ATOM 2702 N N . MET A 1 361 ? 6.694 2.218 -4.694 1.00 92.94 361 MET A N 1
ATOM 2703 C CA . MET A 1 361 ? 5.480 1.959 -5.456 1.00 92.94 361 MET A CA 1
ATOM 2704 C C . MET A 1 361 ? 4.333 1.912 -4.456 1.00 92.94 361 MET A C 1
ATOM 2706 O O . MET A 1 361 ? 4.280 1.029 -3.616 1.00 92.94 361 MET A O 1
ATOM 2710 N N . ALA A 1 362 ? 3.422 2.872 -4.517 1.00 92.31 362 ALA A N 1
ATOM 2711 C CA . ALA A 1 362 ? 2.285 2.945 -3.612 1.00 92.31 362 ALA A CA 1
ATOM 2712 C C . ALA A 1 362 ? 1.013 2.614 -4.385 1.00 92.31 362 ALA A C 1
ATOM 2714 O O . ALA A 1 362 ? 0.862 3.067 -5.515 1.00 92.31 362 ALA A O 1
ATOM 2715 N N . PHE A 1 363 ? 0.100 1.845 -3.800 1.00 89.56 363 PHE A N 1
ATOM 2716 C CA . PHE A 1 363 ? -1.220 1.622 -4.387 1.00 89.56 363 PHE A CA 1
ATOM 2717 C C . PHE A 1 363 ? -2.281 1.336 -3.339 1.00 89.56 363 PHE A C 1
ATOM 2719 O O . PHE A 1 363 ? -1.989 0.955 -2.207 1.00 89.56 363 PHE A O 1
ATOM 2726 N N . GLN A 1 364 ? -3.528 1.522 -3.757 1.00 87.56 364 GLN A N 1
ATOM 2727 C CA . GLN A 1 364 ? -4.698 1.141 -2.988 1.00 87.56 364 GLN A CA 1
ATOM 2728 C C . GLN A 1 364 ? -5.047 -0.323 -3.260 1.00 87.56 364 GLN A C 1
ATOM 2730 O O . GLN A 1 364 ? -5.109 -0.750 -4.416 1.00 87.56 364 GLN A O 1
ATOM 2735 N N . TYR A 1 365 ? -5.328 -1.080 -2.210 1.00 85.94 365 TYR A N 1
ATOM 2736 C CA . TYR A 1 365 ? -5.797 -2.451 -2.311 1.00 85.94 365 TYR A CA 1
ATOM 2737 C C . TYR A 1 365 ? -6.958 -2.706 -1.346 1.00 85.94 365 TYR A C 1
ATOM 2739 O O . TYR A 1 365 ? -7.174 -1.975 -0.380 1.00 85.94 365 TYR A O 1
ATOM 2747 N N . GLY A 1 366 ? -7.735 -3.751 -1.635 1.00 78.12 366 GLY A N 1
ATOM 2748 C CA . GLY A 1 366 ? -8.937 -4.077 -0.881 1.00 78.12 366 GLY A CA 1
ATOM 2749 C C . GLY A 1 366 ? -9.876 -2.880 -0.715 1.00 78.12 366 GLY A C 1
ATOM 2750 O O . GLY A 1 366 ? -10.005 -2.027 -1.594 1.00 78.12 366 GLY A O 1
ATOM 2751 N N . ASP A 1 367 ? -10.526 -2.826 0.442 1.00 71.12 367 ASP A N 1
ATOM 2752 C CA . ASP A 1 367 ? -11.578 -1.858 0.745 1.00 71.12 367 ASP A CA 1
ATOM 2753 C C . ASP A 1 367 ? -10.995 -0.582 1.380 1.00 71.12 367 ASP A C 1
ATOM 2755 O O . ASP A 1 367 ? -11.386 -0.183 2.471 1.00 71.12 367 ASP A O 1
ATOM 2759 N N . GLY A 1 368 ? -10.035 0.056 0.705 1.00 75.69 368 GLY A N 1
ATOM 2760 C CA . GLY A 1 368 ? -9.471 1.335 1.154 1.00 75.69 368 GLY A CA 1
ATOM 2761 C C . GLY A 1 368 ? -8.142 1.256 1.898 1.00 75.69 368 GLY A C 1
ATOM 2762 O O . GLY A 1 368 ? -7.717 2.268 2.446 1.00 75.69 368 GLY A O 1
ATOM 2763 N N . HIS A 1 369 ? -7.476 0.104 1.887 1.00 83.19 369 HIS A N 1
ATOM 2764 C CA . HIS A 1 369 ? -6.122 -0.013 2.413 1.00 83.19 369 HIS A CA 1
ATOM 2765 C C . HIS A 1 369 ? -5.108 0.491 1.387 1.00 83.19 369 HIS A C 1
ATOM 2767 O O . HIS A 1 369 ? -5.345 0.436 0.176 1.00 83.19 369 HIS A O 1
ATOM 2773 N N . PHE A 1 370 ? -3.953 0.945 1.860 1.00 89.75 370 PHE A N 1
ATOM 2774 C CA . PHE A 1 370 ? -2.856 1.351 0.995 1.00 89.75 370 PHE A CA 1
ATOM 2775 C C . PHE A 1 370 ? -1.573 0.658 1.420 1.00 89.75 370 PHE A C 1
ATOM 2777 O O . PHE A 1 370 ? -1.336 0.404 2.597 1.00 89.75 370 PHE A O 1
ATOM 2784 N N . ILE A 1 371 ? -0.747 0.336 0.438 1.00 91.56 371 ILE A N 1
ATOM 2785 C CA . ILE A 1 371 ? 0.563 -0.268 0.645 1.00 91.56 371 ILE A CA 1
ATOM 2786 C C . ILE A 1 371 ? 1.595 0.542 -0.119 1.00 91.56 371 ILE A C 1
ATOM 2788 O O . ILE A 1 371 ? 1.338 0.993 -1.237 1.00 91.56 371 ILE A O 1
ATOM 2792 N N . ILE A 1 372 ? 2.764 0.693 0.483 1.00 93.50 372 ILE A N 1
ATOM 2793 C CA . ILE A 1 372 ? 3.985 1.152 -0.153 1.00 93.50 372 ILE A CA 1
ATOM 2794 C C . ILE A 1 372 ? 4.880 -0.071 -0.294 1.00 93.50 372 ILE A C 1
ATOM 2796 O O . ILE A 1 372 ? 5.287 -0.689 0.683 1.00 93.50 372 ILE A O 1
ATOM 2800 N N . LEU A 1 373 ? 5.184 -0.431 -1.524 1.00 93.31 373 LEU A N 1
ATOM 2801 C CA . LEU A 1 373 ? 6.223 -1.374 -1.861 1.00 93.31 373 LEU A CA 1
ATOM 2802 C C . LEU A 1 373 ? 7.524 -0.610 -2.053 1.00 93.31 373 LEU A C 1
ATOM 2804 O O . LEU A 1 373 ? 7.554 0.418 -2.726 1.00 93.31 373 LEU A O 1
ATOM 2808 N N . THR A 1 374 ? 8.601 -1.124 -1.492 1.00 92.31 374 THR A N 1
ATOM 2809 C CA . THR A 1 374 ? 9.956 -0.634 -1.734 1.00 92.31 374 THR A CA 1
ATOM 2810 C C . THR A 1 374 ? 10.849 -1.797 -2.090 1.00 92.31 374 THR A C 1
ATOM 2812 O O . THR A 1 374 ? 10.470 -2.954 -1.928 1.00 92.31 374 THR A O 1
ATOM 2815 N N . MET A 1 375 ? 12.053 -1.511 -2.560 1.00 89.38 375 MET A N 1
ATOM 2816 C CA . MET A 1 375 ? 13.024 -2.554 -2.839 1.00 89.38 375 MET A CA 1
ATOM 2817 C C . MET A 1 375 ? 14.369 -2.292 -2.186 1.00 89.38 375 MET A C 1
ATOM 2819 O O . MET A 1 375 ? 14.863 -1.163 -2.171 1.00 89.38 375 MET A O 1
ATOM 2823 N N . LYS A 1 376 ? 15.011 -3.365 -1.729 1.00 87.31 376 LYS A N 1
ATOM 2824 C CA . LYS A 1 376 ? 16.430 -3.345 -1.390 1.00 87.31 376 LYS A CA 1
ATOM 2825 C C . LYS A 1 376 ? 17.245 -3.731 -2.609 1.00 87.31 376 LYS A C 1
ATOM 2827 O O . LYS A 1 376 ? 17.267 -4.887 -3.038 1.00 87.31 376 LYS A O 1
ATOM 2832 N N . GLN A 1 377 ? 17.922 -2.738 -3.178 1.00 75.06 377 GLN A N 1
ATOM 2833 C CA . GLN A 1 377 ? 18.852 -2.951 -4.279 1.00 75.06 377 GLN A CA 1
ATOM 2834 C C . GLN A 1 377 ? 20.257 -3.224 -3.740 1.00 75.06 377 GLN A C 1
ATOM 2836 O O . GLN A 1 377 ? 20.750 -2.546 -2.834 1.00 75.06 377 GLN A O 1
ATOM 2841 N N . HIS A 1 378 ? 20.960 -4.178 -4.344 1.00 68.00 378 HIS A N 1
ATOM 2842 C CA . HIS A 1 378 ? 22.387 -4.316 -4.094 1.00 68.00 378 HIS A CA 1
ATOM 2843 C C . HIS A 1 378 ? 23.151 -3.171 -4.760 1.00 68.00 378 HIS A C 1
ATOM 2845 O O . HIS A 1 378 ? 23.091 -2.983 -5.969 1.00 68.00 378 HIS A O 1
ATOM 2851 N N . ASN A 1 379 ? 23.924 -2.441 -3.962 1.00 60.41 379 ASN A N 1
ATOM 2852 C CA . ASN A 1 379 ? 24.727 -1.303 -4.417 1.00 60.41 379 ASN A CA 1
ATOM 2853 C C . ASN A 1 379 ? 26.143 -1.682 -4.895 1.00 60.41 379 ASN A C 1
ATOM 2855 O O . ASN A 1 379 ? 26.992 -0.810 -5.083 1.00 60.41 379 ASN A O 1
ATOM 2859 N N . GLY A 1 380 ? 26.432 -2.975 -5.052 1.00 63.53 380 GLY A N 1
ATOM 2860 C CA . GLY A 1 380 ? 27.695 -3.457 -5.608 1.00 63.53 380 GLY A CA 1
ATOM 2861 C C . GLY A 1 380 ? 27.626 -3.681 -7.122 1.00 63.53 380 GLY A C 1
ATOM 2862 O O . GLY A 1 380 ? 26.539 -3.765 -7.692 1.00 63.53 380 GLY A O 1
ATOM 2863 N N . PRO A 1 381 ? 28.784 -3.791 -7.801 1.00 58.56 381 PRO A N 1
ATOM 2864 C CA . PRO A 1 381 ? 28.814 -4.152 -9.210 1.00 58.56 381 PRO A CA 1
ATOM 2865 C C . PRO A 1 381 ? 28.100 -5.488 -9.424 1.00 58.56 381 PRO A C 1
ATOM 2867 O O . PRO A 1 381 ? 28.349 -6.465 -8.708 1.00 58.56 381 PRO A O 1
ATOM 2870 N N . ILE A 1 382 ? 27.237 -5.521 -10.438 1.00 59.31 382 ILE A N 1
ATOM 2871 C CA . ILE A 1 382 ? 26.614 -6.750 -10.920 1.00 59.31 382 ILE A CA 1
ATOM 2872 C C . ILE A 1 382 ? 27.750 -7.691 -11.335 1.00 59.31 382 ILE A C 1
ATOM 2874 O O . ILE A 1 382 ? 28.508 -7.407 -12.264 1.00 59.31 382 ILE A O 1
ATOM 2878 N N . SER A 1 383 ? 27.903 -8.789 -10.601 1.00 60.44 383 SER A N 1
ATOM 2879 C CA . SER A 1 383 ? 28.915 -9.817 -10.831 1.00 60.44 383 SER A CA 1
ATOM 2880 C C . SER A 1 383 ? 28.234 -11.179 -10.778 1.00 60.44 383 SER A C 1
ATOM 2882 O O . SER A 1 383 ? 27.418 -11.383 -9.881 1.00 60.44 383 SER A O 1
ATOM 2884 N N . PRO A 1 384 ? 28.612 -12.143 -11.640 1.00 58.06 384 PRO A N 1
ATOM 2885 C CA . PRO A 1 384 ? 28.115 -13.519 -11.555 1.00 58.06 384 PRO A CA 1
ATOM 2886 C C . PRO A 1 384 ? 28.353 -14.187 -10.188 1.00 58.06 384 PRO A C 1
ATOM 2888 O O . PRO A 1 384 ? 27.761 -15.220 -9.895 1.00 58.06 384 PRO A O 1
ATOM 2891 N N . GLN A 1 385 ? 29.271 -13.639 -9.385 1.00 61.75 385 GLN A N 1
ATOM 2892 C CA . GLN A 1 385 ? 29.672 -14.154 -8.073 1.00 61.75 385 GLN A CA 1
ATOM 2893 C C . GLN A 1 385 ? 28.904 -13.498 -6.915 1.00 61.75 385 GLN A C 1
ATOM 2895 O O . GLN A 1 385 ? 28.958 -14.003 -5.794 1.00 61.75 385 GLN A O 1
ATOM 2900 N N . ASN A 1 386 ? 28.215 -12.382 -7.171 1.00 60.25 386 ASN A N 1
ATOM 2901 C CA . ASN A 1 386 ? 27.363 -11.730 -6.187 1.00 60.25 386 ASN A CA 1
ATOM 2902 C C . ASN A 1 386 ? 25.963 -12.352 -6.281 1.00 60.25 386 ASN A C 1
ATOM 2904 O O . ASN A 1 386 ? 25.430 -12.542 -7.372 1.00 60.25 386 ASN A O 1
ATOM 2908 N N . VAL A 1 387 ? 25.429 -12.736 -5.120 1.00 55.75 387 VAL A N 1
ATOM 2909 C CA . VAL A 1 387 ? 24.121 -13.390 -4.937 1.00 55.75 387 VAL A CA 1
ATOM 2910 C C . VAL A 1 387 ? 23.020 -12.576 -5.611 1.00 55.75 387 VAL A C 1
ATOM 2912 O O . VAL A 1 387 ? 23.160 -11.366 -5.696 1.00 55.75 387 VAL A O 1
ATOM 2915 N N . VAL A 1 388 ? 21.943 -13.238 -6.040 1.00 62.72 388 VAL A N 1
ATOM 2916 C CA . VAL A 1 388 ? 20.632 -12.648 -6.352 1.00 62.72 388 VAL A CA 1
ATOM 2917 C C . VAL A 1 388 ? 20.366 -11.374 -5.532 1.00 62.72 388 VAL A C 1
ATOM 2919 O O . VAL A 1 388 ? 20.392 -11.392 -4.303 1.00 62.72 388 VAL A O 1
ATOM 2922 N N . THR A 1 389 ? 20.124 -10.262 -6.221 1.00 68.06 389 THR A N 1
ATOM 2923 C CA . THR A 1 389 ? 19.990 -8.922 -5.651 1.00 68.06 389 THR A CA 1
ATOM 2924 C C . THR A 1 389 ? 18.617 -8.337 -5.960 1.00 68.06 389 THR A C 1
ATOM 2926 O O . THR A 1 389 ? 18.417 -7.742 -7.017 1.00 68.06 389 THR A O 1
ATOM 2929 N N . GLY A 1 390 ? 17.654 -8.467 -5.060 1.00 78.38 390 GLY A N 1
ATOM 2930 C CA . GLY A 1 390 ? 16.358 -7.826 -5.255 1.00 78.38 390 GLY A CA 1
ATOM 2931 C C . GLY A 1 390 ? 15.311 -8.414 -4.339 1.00 78.38 390 GLY A C 1
ATOM 2932 O O . GLY A 1 390 ? 14.827 -9.519 -4.560 1.00 78.38 390 GLY A O 1
ATOM 2933 N N . GLU A 1 391 ? 15.000 -7.650 -3.311 1.00 89.62 391 GLU A N 1
ATOM 2934 C CA . GLU A 1 391 ? 14.009 -7.960 -2.295 1.00 89.62 391 GLU A CA 1
ATOM 2935 C C . GLU A 1 391 ? 12.984 -6.839 -2.325 1.00 89.62 391 GLU A C 1
ATOM 2937 O O . GLU A 1 391 ? 13.363 -5.668 -2.238 1.00 89.62 391 GLU A O 1
ATOM 2942 N N . ILE A 1 392 ? 11.708 -7.180 -2.466 1.00 91.50 392 ILE A N 1
ATOM 2943 C CA . ILE A 1 392 ? 10.612 -6.219 -2.374 1.00 91.50 392 ILE A CA 1
ATOM 2944 C C . ILE A 1 392 ? 10.045 -6.312 -0.967 1.00 91.50 392 ILE A C 1
ATOM 2946 O O . ILE A 1 392 ? 9.693 -7.391 -0.505 1.00 91.50 392 ILE A O 1
ATOM 2950 N N . TYR A 1 393 ? 9.951 -5.174 -0.299 1.00 92.38 393 TYR A N 1
ATOM 2951 C CA . TYR A 1 393 ? 9.360 -5.008 1.022 1.00 92.38 393 TYR A CA 1
ATOM 2952 C C . TYR A 1 393 ? 8.011 -4.313 0.887 1.00 92.38 393 TYR A C 1
ATOM 2954 O O . TYR A 1 393 ? 7.837 -3.485 -0.005 1.00 92.38 393 TYR A O 1
ATOM 2962 N N . GLY A 1 394 ? 7.066 -4.652 1.759 1.00 92.00 394 GLY A N 1
ATOM 2963 C CA . GLY A 1 394 ? 5.759 -4.009 1.826 1.00 92.00 394 GLY A CA 1
ATOM 2964 C C . GLY A 1 394 ? 5.583 -3.245 3.128 1.00 92.00 394 GLY A C 1
ATOM 2965 O O . GLY A 1 394 ? 6.026 -3.695 4.181 1.00 92.00 394 GLY A O 1
ATOM 2966 N N . TRP A 1 395 ? 4.897 -2.113 3.046 1.00 91.81 395 TRP A N 1
ATOM 2967 C CA . TRP A 1 395 ? 4.542 -1.274 4.179 1.00 91.81 395 TRP A CA 1
ATOM 2968 C C . TRP A 1 395 ? 3.075 -0.880 4.066 1.00 91.81 395 TRP A C 1
ATOM 2970 O O . TRP A 1 395 ? 2.687 -0.260 3.079 1.00 91.81 395 TRP A O 1
ATOM 2980 N N . GLU A 1 396 ? 2.246 -1.246 5.031 1.00 90.06 396 GLU A N 1
ATOM 2981 C CA . GLU A 1 396 ? 0.849 -0.827 5.073 1.00 90.06 396 GLU A CA 1
ATOM 2982 C C . GLU A 1 396 ? 0.755 0.587 5.628 1.00 90.06 396 GLU A C 1
ATOM 2984 O O . GLU A 1 396 ? 1.312 0.885 6.682 1.00 90.06 396 GLU A O 1
ATOM 2989 N N . ILE A 1 397 ? 0.023 1.447 4.926 1.00 89.00 397 ILE A N 1
ATOM 2990 C CA . ILE A 1 397 ? -0.440 2.716 5.477 1.00 89.00 397 ILE A CA 1
ATOM 2991 C C . ILE A 1 397 ? -1.725 2.396 6.240 1.00 89.00 397 ILE A C 1
ATOM 2993 O O . ILE A 1 397 ? -2.747 2.064 5.631 1.00 89.00 397 ILE A O 1
ATOM 2997 N N . ARG A 1 398 ? -1.648 2.440 7.568 1.00 76.81 398 ARG A N 1
ATOM 2998 C CA . ARG A 1 398 ? -2.763 2.176 8.470 1.00 76.81 398 ARG A CA 1
ATOM 2999 C C . ARG A 1 398 ? -3.654 3.411 8.568 1.00 76.81 398 ARG A C 1
ATOM 3001 O O . ARG A 1 398 ? -3.191 4.549 8.601 1.00 76.81 398 ARG A O 1
ATOM 3008 N N . ASP A 1 399 ? -4.954 3.165 8.668 1.00 69.75 399 ASP A N 1
ATOM 3009 C CA . ASP A 1 399 ? -5.982 4.191 8.831 1.00 69.75 399 ASP A CA 1
ATOM 3010 C C . ASP A 1 399 ? -6.027 5.236 7.702 1.00 69.75 399 ASP A C 1
ATOM 3012 O O . ASP A 1 399 ? -5.640 5.020 6.558 1.00 69.75 399 ASP A O 1
ATOM 3016 N N . THR A 1 400 ? -6.574 6.403 8.035 1.00 69.06 400 THR A N 1
ATOM 3017 C CA . THR A 1 400 ? -6.547 7.607 7.210 1.00 69.06 400 THR A CA 1
ATOM 3018 C C . THR A 1 400 ? -5.269 8.420 7.426 1.00 69.06 400 THR A C 1
ATOM 3020 O O . THR A 1 400 ? -5.186 9.529 6.903 1.00 69.06 400 THR A O 1
ATOM 3023 N N . ASP A 1 401 ? -4.315 7.952 8.233 1.00 75.69 401 ASP A N 1
ATOM 3024 C CA . ASP A 1 401 ? -3.094 8.698 8.528 1.00 75.69 401 ASP A CA 1
ATOM 3025 C C . ASP A 1 401 ? -1.943 8.215 7.629 1.00 75.69 401 ASP A C 1
ATOM 3027 O O . ASP A 1 401 ? -1.433 7.115 7.830 1.00 75.69 401 ASP A O 1
ATOM 3031 N N . PRO A 1 402 ? -1.499 9.011 6.639 1.00 73.56 402 PRO A N 1
ATOM 3032 C CA . PRO A 1 402 ? -0.384 8.626 5.775 1.00 73.56 402 PRO A CA 1
ATOM 3033 C C . PRO A 1 402 ? 0.947 8.409 6.493 1.00 73.56 402 PRO A C 1
ATOM 3035 O O . PRO A 1 402 ? 1.844 7.822 5.893 1.00 73.56 402 PRO A O 1
ATOM 3038 N N . GLU A 1 403 ? 1.099 8.919 7.715 1.00 78.44 403 GLU A N 1
ATOM 3039 C CA . GLU A 1 403 ? 2.316 8.764 8.514 1.00 78.44 403 GLU A CA 1
ATOM 3040 C C . GLU A 1 403 ? 2.275 7.500 9.383 1.00 78.44 403 GLU A C 1
ATOM 3042 O O . GLU A 1 403 ? 3.308 7.063 9.890 1.00 78.44 403 GLU A O 1
ATOM 3047 N N . SER A 1 404 ? 1.103 6.873 9.521 1.00 81.88 404 SER A N 1
ATOM 3048 C CA . SER A 1 404 ? 0.926 5.614 10.242 1.00 81.88 404 SER A CA 1
ATOM 3049 C C . SER A 1 404 ? 1.296 4.440 9.339 1.00 81.88 404 SER A C 1
ATOM 3051 O O . SER A 1 404 ? 0.445 3.709 8.841 1.00 81.88 404 SER A O 1
ATOM 3053 N N . VAL A 1 405 ? 2.587 4.281 9.067 1.00 84.94 405 VAL A N 1
ATOM 3054 C CA . VAL A 1 405 ? 3.098 3.207 8.212 1.00 84.94 405 VAL A CA 1
ATOM 3055 C C . VAL A 1 405 ? 3.681 2.088 9.068 1.00 84.94 405 VAL A C 1
ATOM 3057 O O . VAL A 1 405 ? 4.497 2.332 9.956 1.00 84.94 405 VAL A O 1
ATOM 3060 N N . ALA A 1 406 ? 3.297 0.848 8.777 1.00 84.06 406 ALA A N 1
ATOM 3061 C CA . ALA A 1 406 ? 3.820 -0.342 9.438 1.00 84.06 406 ALA A CA 1
ATOM 3062 C C . ALA A 1 406 ? 4.350 -1.352 8.410 1.00 84.06 406 ALA A C 1
ATOM 3064 O O . ALA A 1 406 ? 3.787 -1.449 7.318 1.00 84.06 406 ALA A O 1
ATOM 3065 N N . PRO A 1 407 ? 5.409 -2.121 8.722 1.00 85.00 407 PRO A N 1
ATOM 3066 C CA . PRO A 1 407 ? 5.819 -3.227 7.866 1.00 85.00 407 PRO A CA 1
ATOM 3067 C C . PRO A 1 407 ? 4.659 -4.196 7.654 1.00 85.00 407 PRO A C 1
ATOM 3069 O O . PRO A 1 407 ? 3.959 -4.555 8.599 1.00 85.00 407 PRO A O 1
ATOM 3072 N N . LEU A 1 408 ? 4.465 -4.624 6.408 1.00 82.25 408 LEU A N 1
ATOM 3073 C CA . LEU A 1 408 ? 3.613 -5.766 6.109 1.00 82.25 408 LEU A CA 1
ATOM 3074 C C . LEU A 1 408 ? 4.454 -7.022 6.295 1.00 82.25 408 LEU A C 1
ATOM 3076 O O . LEU A 1 408 ? 5.378 -7.238 5.501 1.00 82.25 408 LEU A O 1
ATOM 3080 N N . PRO A 1 409 ? 4.174 -7.838 7.323 1.00 69.75 409 PRO A N 1
ATOM 3081 C CA . PRO A 1 409 ? 4.925 -9.059 7.523 1.00 69.75 409 PRO A CA 1
ATOM 3082 C C . PRO A 1 409 ? 4.730 -9.982 6.310 1.00 69.75 409 PRO A C 1
ATOM 3084 O O . PRO A 1 409 ? 3.653 -10.009 5.702 1.00 69.75 409 PRO A O 1
ATOM 3087 N N . PRO A 1 410 ? 5.748 -10.771 5.934 1.00 70.94 410 PRO A N 1
ATOM 3088 C CA . PRO A 1 410 ? 5.544 -11.859 4.994 1.00 70.94 410 PRO A CA 1
ATOM 3089 C C . PRO A 1 410 ? 4.589 -12.888 5.604 1.00 70.94 410 PRO A C 1
ATOM 3091 O O . PRO A 1 410 ? 4.300 -12.894 6.803 1.00 70.94 410 PRO A O 1
ATOM 3094 N N . LYS A 1 411 ? 4.200 -13.863 4.785 1.00 59.56 411 LYS A N 1
ATOM 3095 C CA . LYS A 1 411 ? 3.349 -14.992 5.180 1.00 59.56 411 LYS A CA 1
ATOM 3096 C C . LYS A 1 411 ? 3.819 -15.743 6.442 1.00 59.56 411 LYS A C 1
ATOM 3098 O O . LYS A 1 411 ? 2.989 -16.344 7.119 1.00 59.56 411 LYS A O 1
ATOM 3103 N N . ASP A 1 412 ? 5.117 -15.699 6.752 1.00 64.12 412 ASP A N 1
ATOM 3104 C CA . ASP A 1 412 ? 5.731 -16.407 7.882 1.00 64.12 412 ASP A CA 1
ATOM 3105 C C . ASP A 1 412 ? 5.962 -15.526 9.136 1.00 64.12 412 ASP A C 1
ATOM 3107 O O . ASP A 1 412 ? 6.509 -16.012 10.127 1.00 64.12 412 ASP A O 1
ATOM 3111 N N . GLY A 1 413 ? 5.524 -14.258 9.128 1.00 63.88 413 GLY A N 1
ATOM 3112 C CA . GLY A 1 413 ? 5.417 -13.411 10.329 1.00 63.88 413 GLY A CA 1
ATOM 3113 C C . GLY A 1 413 ? 6.684 -12.681 10.800 1.00 63.88 413 GLY A C 1
ATOM 3114 O O . GLY A 1 413 ? 6.683 -12.131 11.897 1.00 63.88 413 GLY A O 1
ATOM 3115 N N . ASP A 1 414 ? 7.770 -12.661 10.022 1.00 72.12 414 ASP A N 1
ATOM 3116 C CA . ASP A 1 414 ? 8.989 -11.902 10.356 1.00 72.12 414 ASP A CA 1
ATOM 3117 C C . ASP A 1 414 ? 9.006 -10.547 9.636 1.00 72.12 414 ASP A C 1
ATOM 3119 O O . ASP A 1 414 ? 9.252 -10.483 8.436 1.00 72.12 414 ASP A O 1
ATOM 3123 N N . GLU A 1 415 ? 8.792 -9.453 10.365 1.00 67.81 415 GLU A N 1
ATOM 3124 C CA . GLU A 1 415 ? 8.745 -8.080 9.829 1.00 67.81 415 GLU A CA 1
ATOM 3125 C C . GLU A 1 415 ? 10.013 -7.646 9.062 1.00 67.81 415 GLU A C 1
ATOM 3127 O O . GLU A 1 415 ? 9.980 -6.672 8.313 1.00 67.81 415 GLU A O 1
ATOM 3132 N N . ASN A 1 416 ? 11.141 -8.351 9.218 1.00 70.81 416 ASN A N 1
ATOM 3133 C CA . ASN A 1 416 ? 12.389 -8.037 8.510 1.00 70.81 416 ASN A CA 1
ATOM 3134 C C . ASN A 1 416 ? 12.571 -8.801 7.195 1.00 70.81 416 ASN A C 1
ATOM 3136 O O . ASN A 1 416 ? 13.566 -8.588 6.487 1.00 70.81 416 ASN A O 1
ATOM 3140 N N . GLN A 1 417 ? 11.653 -9.702 6.869 1.00 83.06 417 GLN A N 1
ATOM 3141 C CA . GLN A 1 417 ? 11.721 -10.494 5.652 1.00 83.06 417 GLN A CA 1
ATOM 3142 C C . GLN A 1 417 ? 11.054 -9.773 4.476 1.00 83.06 417 GLN A C 1
ATOM 3144 O O . GLN A 1 417 ? 10.108 -9.005 4.658 1.00 83.06 417 GLN A O 1
ATOM 3149 N N . PRO A 1 418 ? 11.565 -9.993 3.256 1.00 87.94 418 PRO A N 1
ATOM 3150 C CA . PRO A 1 418 ? 10.956 -9.434 2.063 1.00 87.94 418 PRO A CA 1
ATOM 3151 C C . PRO A 1 418 ? 9.539 -9.974 1.862 1.00 87.94 418 PRO A C 1
ATOM 3153 O O . PRO A 1 418 ? 9.270 -11.151 2.095 1.00 87.94 418 PRO A O 1
ATOM 3156 N N . LEU A 1 419 ? 8.657 -9.112 1.358 1.00 87.81 419 LEU A N 1
ATOM 3157 C CA . LEU A 1 419 ? 7.353 -9.513 0.841 1.00 87.81 419 LEU A CA 1
ATOM 3158 C C . LEU A 1 419 ? 7.516 -10.399 -0.399 1.00 87.81 419 LEU A C 1
ATOM 3160 O O . LEU A 1 419 ? 6.752 -11.346 -0.562 1.00 87.81 419 LEU A O 1
ATOM 3164 N N . LEU A 1 420 ? 8.488 -10.073 -1.263 1.00 89.69 420 LEU A N 1
ATOM 3165 C CA . LEU A 1 420 ? 8.827 -10.869 -2.444 1.00 89.69 420 LEU A CA 1
ATOM 3166 C C . LEU A 1 420 ? 10.328 -10.961 -2.668 1.00 89.69 420 LEU A C 1
ATOM 3168 O O . LEU A 1 420 ? 11.056 -9.970 -2.544 1.00 89.69 420 LEU A O 1
ATOM 3172 N N . THR A 1 421 ? 10.764 -12.134 -3.102 1.00 90.00 421 THR A N 1
ATOM 3173 C CA . THR A 1 421 ? 12.105 -12.377 -3.628 1.00 90.00 421 THR A CA 1
ATOM 3174 C C . THR A 1 421 ? 12.039 -12.663 -5.124 1.00 90.00 421 THR A C 1
ATOM 3176 O O . THR A 1 421 ? 10.975 -12.670 -5.746 1.00 90.00 421 THR A O 1
ATOM 3179 N N . VAL A 1 422 ? 13.191 -12.878 -5.760 1.00 88.12 422 VAL A N 1
ATOM 3180 C CA . VAL A 1 422 ? 13.215 -13.170 -7.200 1.00 88.12 422 VAL A CA 1
ATOM 3181 C C . VAL A 1 422 ? 12.512 -14.482 -7.539 1.00 88.12 422 VAL A C 1
ATOM 3183 O O . VAL A 1 422 ? 11.981 -14.620 -8.637 1.00 88.12 422 VAL A O 1
ATOM 3186 N N . GLU A 1 423 ? 12.495 -15.441 -6.612 1.00 86.31 423 GLU A N 1
ATOM 3187 C CA . GLU A 1 423 ? 11.850 -16.739 -6.787 1.00 86.31 423 GLU A CA 1
ATOM 3188 C C . GLU A 1 423 ? 10.339 -16.595 -7.022 1.00 86.31 423 GLU A C 1
ATOM 3190 O O . GLU A 1 423 ? 9.760 -17.392 -7.760 1.00 86.31 423 GLU A O 1
ATOM 3195 N N . ASP A 1 424 ? 9.721 -15.529 -6.505 1.00 88.00 424 ASP A N 1
ATOM 3196 C CA . ASP A 1 424 ? 8.296 -15.231 -6.692 1.00 88.00 424 ASP A CA 1
ATOM 3197 C C . ASP A 1 424 ? 7.953 -14.715 -8.100 1.00 88.00 424 ASP A C 1
ATOM 3199 O O . ASP A 1 424 ? 6.781 -14.630 -8.469 1.00 88.00 424 ASP A O 1
ATOM 3203 N N . PHE A 1 425 ? 8.962 -14.410 -8.922 1.00 87.25 425 PHE A N 1
ATOM 3204 C CA . PHE A 1 425 ? 8.798 -13.952 -10.307 1.00 87.25 425 PHE A CA 1
ATOM 3205 C C . PHE A 1 425 ? 9.272 -14.968 -11.342 1.00 87.25 425 PHE A C 1
ATOM 3207 O O . PHE A 1 425 ? 9.165 -14.720 -12.546 1.00 87.25 425 PHE A O 1
ATOM 3214 N N . VAL A 1 426 ? 9.821 -16.101 -10.904 1.00 84.12 426 VAL A N 1
ATOM 3215 C CA . VAL A 1 426 ? 10.570 -16.993 -11.782 1.00 84.12 426 VAL A CA 1
ATOM 3216 C C . VAL A 1 426 ? 1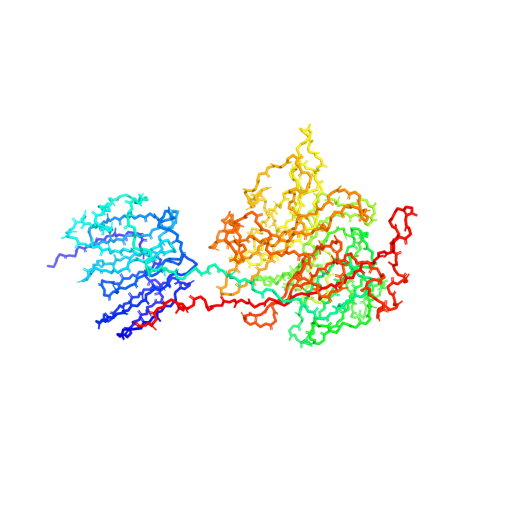0.000 -18.401 -11.778 1.00 84.12 426 VAL A C 1
ATOM 3218 O O . VAL A 1 426 ? 9.990 -19.101 -10.770 1.00 84.12 426 VAL A O 1
ATOM 3221 N N . ALA A 1 427 ? 9.578 -18.858 -12.959 1.00 77.50 427 ALA A N 1
ATOM 3222 C CA . ALA A 1 427 ? 9.258 -20.263 -13.167 1.00 77.50 427 ALA A CA 1
ATOM 3223 C C . ALA A 1 427 ? 10.509 -21.144 -12.986 1.00 77.50 427 ALA A C 1
ATOM 3225 O O . ALA A 1 427 ? 11.634 -20.745 -13.296 1.00 77.50 427 ALA A O 1
ATOM 3226 N N . ALA A 1 428 ? 10.309 -22.374 -12.508 1.00 71.19 428 ALA A N 1
ATOM 3227 C CA . ALA A 1 428 ? 11.400 -23.300 -12.222 1.00 71.19 428 ALA A CA 1
ATOM 3228 C C . ALA A 1 428 ? 12.347 -23.486 -13.427 1.00 71.19 428 ALA A C 1
ATOM 3230 O O . ALA A 1 428 ? 11.917 -23.886 -14.507 1.00 71.19 428 ALA A O 1
ATOM 3231 N N . GLY A 1 429 ? 13.649 -23.269 -13.209 1.00 68.50 429 GLY A N 1
ATOM 3232 C CA . GLY A 1 429 ? 14.694 -23.482 -14.218 1.00 68.50 429 GLY A CA 1
ATOM 3233 C C . GLY A 1 429 ? 15.243 -22.217 -14.882 1.00 68.50 429 GLY A C 1
ATOM 3234 O O . GLY A 1 429 ? 16.175 -22.336 -15.682 1.00 68.50 429 GLY A O 1
ATOM 3235 N N . HIS A 1 430 ? 14.735 -21.035 -14.531 1.00 81.00 430 HIS A N 1
ATOM 3236 C CA . HIS A 1 430 ? 15.331 -19.763 -14.934 1.00 81.00 430 HIS A CA 1
ATOM 3237 C C . HIS A 1 430 ? 16.044 -19.062 -13.767 1.00 81.00 430 HIS A C 1
ATOM 3239 O O . HIS A 1 430 ? 15.751 -19.335 -12.607 1.00 81.00 430 HIS A O 1
ATOM 3245 N N . ASP A 1 431 ? 16.972 -18.154 -14.091 1.00 81.75 431 ASP A N 1
ATOM 3246 C CA . ASP A 1 431 ? 17.754 -17.390 -13.112 1.00 81.75 431 ASP A CA 1
ATOM 3247 C C . ASP A 1 431 ? 17.514 -15.883 -13.318 1.00 81.75 431 ASP A C 1
ATOM 3249 O O . ASP A 1 431 ? 17.796 -15.339 -14.396 1.00 81.75 431 ASP A O 1
ATOM 3253 N N . VAL A 1 432 ? 17.041 -15.206 -12.268 1.00 84.88 432 VAL A N 1
ATOM 3254 C CA . VAL A 1 432 ? 16.959 -13.741 -12.183 1.00 84.88 432 VAL A CA 1
ATOM 3255 C C . VAL A 1 432 ? 18.007 -13.251 -11.200 1.00 84.88 432 VAL A C 1
ATOM 3257 O O . VAL A 1 432 ? 18.064 -13.685 -10.054 1.00 84.88 432 VAL A O 1
ATOM 3260 N N . TYR A 1 433 ? 18.841 -12.325 -11.656 1.00 81.81 433 TYR A N 1
ATOM 3261 C CA . TYR A 1 433 ? 19.881 -11.725 -10.831 1.00 81.81 433 TYR A CA 1
ATOM 3262 C C . TYR A 1 433 ? 19.374 -10.546 -10.034 1.00 81.81 433 TYR A C 1
ATOM 3264 O O . TYR A 1 433 ? 19.881 -10.294 -8.952 1.00 81.81 433 TYR A O 1
ATOM 3272 N N . SER A 1 434 ? 18.421 -9.795 -10.574 1.00 85.50 434 SER A N 1
ATOM 3273 C CA . SER A 1 434 ? 17.869 -8.641 -9.887 1.00 85.50 434 SER A CA 1
ATOM 3274 C C . SER A 1 434 ? 16.458 -8.357 -10.346 1.00 85.50 434 SER A C 1
ATOM 3276 O O . SER A 1 434 ? 16.179 -8.521 -11.529 1.00 85.50 434 SER A O 1
ATOM 3278 N N . ILE A 1 435 ? 15.611 -7.917 -9.421 1.00 88.81 435 ILE A N 1
ATOM 3279 C CA . ILE A 1 435 ? 14.301 -7.321 -9.686 1.00 88.81 435 ILE A CA 1
ATOM 3280 C C . ILE A 1 435 ? 14.341 -5.872 -9.213 1.00 88.81 435 ILE A C 1
ATOM 3282 O O . ILE A 1 435 ? 14.916 -5.588 -8.164 1.00 88.81 435 ILE A O 1
ATOM 3286 N N . ASN A 1 436 ? 13.790 -4.962 -10.009 1.00 86.81 436 ASN A N 1
ATOM 3287 C CA . ASN A 1 436 ? 13.745 -3.536 -9.714 1.00 86.81 436 ASN A CA 1
ATOM 3288 C C . ASN A 1 436 ? 12.402 -2.946 -10.129 1.00 86.81 436 ASN A C 1
ATOM 3290 O O . ASN A 1 436 ? 11.666 -3.557 -10.913 1.00 86.81 436 ASN A O 1
ATOM 3294 N N . ASP A 1 437 ? 12.139 -1.726 -9.661 1.00 87.31 437 ASP A N 1
ATOM 3295 C CA . ASP A 1 437 ? 11.065 -0.889 -10.183 1.00 87.31 437 ASP A CA 1
ATOM 3296 C C . ASP A 1 437 ? 9.681 -1.564 -10.147 1.00 87.31 437 ASP A C 1
ATOM 3298 O O . ASP A 1 437 ? 9.040 -1.689 -11.199 1.00 87.31 437 ASP A O 1
ATOM 3302 N N . PRO A 1 438 ? 9.204 -2.023 -8.972 1.00 92.00 438 PRO A N 1
ATOM 3303 C CA . PRO A 1 438 ? 7.903 -2.667 -8.885 1.00 92.00 438 PRO A CA 1
ATOM 3304 C C . PRO A 1 438 ? 6.801 -1.741 -9.407 1.00 92.00 438 PRO A C 1
ATOM 3306 O O . PRO A 1 438 ? 6.765 -0.540 -9.137 1.00 92.00 438 PRO A O 1
ATOM 3309 N N . SER A 1 439 ? 5.864 -2.310 -10.157 1.00 90.81 439 SER A N 1
ATOM 3310 C CA . SER A 1 439 ? 4.654 -1.626 -10.601 1.00 90.81 439 SER A CA 1
ATOM 3311 C C . SER A 1 439 ? 3.486 -2.587 -10.553 1.00 90.81 439 SER A C 1
ATOM 3313 O O . SER A 1 439 ? 3.569 -3.688 -11.080 1.00 90.81 439 SER A O 1
ATOM 3315 N N . MET A 1 440 ? 2.398 -2.196 -9.907 1.00 91.19 440 MET A N 1
ATOM 3316 C CA . MET A 1 440 ? 1.289 -3.090 -9.605 1.00 91.19 440 MET A CA 1
ATOM 3317 C C . MET A 1 440 ? -0.024 -2.504 -10.096 1.00 91.19 440 MET A C 1
ATOM 3319 O O . MET A 1 440 ? -0.228 -1.293 -10.068 1.00 91.19 440 MET A O 1
ATOM 3323 N N . ILE A 1 441 ? -0.907 -3.381 -10.564 1.00 89.75 441 ILE A N 1
ATOM 3324 C CA . ILE A 1 441 ? -2.251 -3.022 -11.001 1.00 89.75 441 ILE A CA 1
ATOM 3325 C C . ILE A 1 441 ? -3.273 -4.002 -10.454 1.00 89.75 441 ILE A C 1
ATOM 3327 O O . ILE A 1 441 ? -3.010 -5.202 -10.350 1.00 89.75 441 ILE A O 1
ATOM 3331 N N . GLN A 1 442 ? -4.456 -3.493 -10.135 1.00 88.94 442 GLN A N 1
ATOM 3332 C CA . GLN A 1 442 ? -5.601 -4.322 -9.799 1.00 88.94 442 GLN A CA 1
ATOM 3333 C C . GLN A 1 442 ? -6.199 -4.931 -11.076 1.00 88.94 442 GLN A C 1
ATOM 3335 O O . GLN A 1 442 ? -6.483 -4.225 -12.040 1.00 88.94 442 GLN A O 1
ATOM 3340 N N . ILE A 1 443 ? -6.385 -6.251 -11.084 1.00 88.12 443 ILE A N 1
ATOM 3341 C CA . ILE A 1 443 ? -7.034 -6.995 -12.177 1.00 88.12 443 ILE A CA 1
ATOM 3342 C C . ILE A 1 443 ? -8.496 -7.266 -11.829 1.00 88.12 443 ILE A C 1
ATOM 3344 O O . ILE A 1 443 ? -9.381 -7.130 -12.667 1.00 88.12 443 ILE A O 1
ATOM 3348 N N . THR A 1 444 ? -8.751 -7.667 -10.585 1.00 86.94 444 THR A N 1
ATOM 3349 C CA . THR A 1 444 ? -10.097 -7.864 -10.034 1.00 86.94 444 THR A CA 1
ATOM 3350 C C . THR A 1 444 ? -10.133 -7.335 -8.603 1.00 86.94 444 THR A C 1
ATOM 3352 O O . THR A 1 444 ? -9.092 -6.997 -8.045 1.00 86.94 444 THR A O 1
ATOM 3355 N N . GLU A 1 445 ? -11.301 -7.328 -7.958 1.00 82.69 445 GLU A N 1
ATOM 3356 C CA . GLU A 1 445 ? -11.436 -6.920 -6.549 1.00 82.69 445 GLU A CA 1
ATOM 3357 C C . GLU A 1 445 ? -10.462 -7.632 -5.591 1.00 82.69 445 GLU A C 1
ATOM 3359 O O . GLU A 1 445 ? -10.114 -7.081 -4.552 1.00 82.69 445 GLU A O 1
ATOM 3364 N N . GLN A 1 446 ? -10.012 -8.845 -5.931 1.00 85.75 446 GLN A N 1
ATOM 3365 C CA . GLN A 1 446 ? -9.152 -9.674 -5.078 1.00 85.75 446 GLN A CA 1
ATOM 3366 C C . GLN A 1 446 ? -7.846 -10.091 -5.758 1.00 85.75 446 GLN A C 1
ATOM 3368 O O . GLN A 1 446 ? -7.080 -10.858 -5.183 1.00 85.75 446 GLN A O 1
ATOM 3373 N N . SER A 1 447 ? -7.586 -9.635 -6.984 1.00 90.75 447 SER A N 1
ATOM 3374 C CA . SER A 1 447 ? -6.397 -10.042 -7.728 1.00 90.75 447 SER A CA 1
ATOM 3375 C C . SER A 1 447 ? -5.665 -8.838 -8.275 1.00 90.75 447 SER A C 1
ATOM 3377 O O . SER A 1 447 ? -6.265 -7.929 -8.848 1.00 90.75 447 SER A O 1
ATOM 3379 N N . TYR A 1 448 ? -4.353 -8.879 -8.120 1.00 92.88 448 TYR A N 1
ATOM 3380 C CA . TYR A 1 448 ? -3.428 -7.847 -8.535 1.00 92.88 448 TYR A CA 1
ATOM 3381 C C . TYR A 1 448 ? -2.317 -8.486 -9.354 1.00 92.88 448 TYR A C 1
ATOM 3383 O 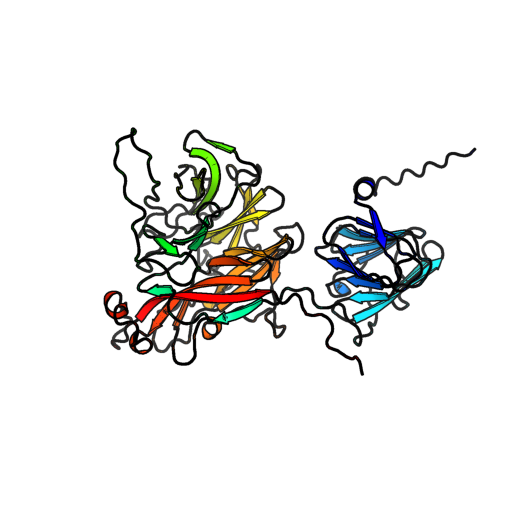O . TYR A 1 448 ? -2.021 -9.666 -9.186 1.00 92.88 448 TYR A O 1
ATOM 3391 N N . ARG A 1 449 ? -1.660 -7.715 -10.213 1.00 94.25 449 ARG A N 1
ATOM 3392 C CA . ARG A 1 449 ? -0.434 -8.153 -10.878 1.00 94.25 449 ARG A CA 1
ATOM 3393 C C . ARG A 1 449 ? 0.653 -7.131 -10.690 1.00 94.25 449 ARG A C 1
ATOM 3395 O O . ARG A 1 449 ? 0.449 -5.956 -10.988 1.00 94.25 449 ARG A O 1
ATOM 3402 N N . MET A 1 450 ? 1.792 -7.613 -10.220 1.00 95.12 450 MET A N 1
ATOM 3403 C CA . MET A 1 450 ? 3.019 -6.849 -10.136 1.00 95.12 450 MET A CA 1
ATOM 3404 C C . MET A 1 450 ? 3.883 -7.141 -11.355 1.00 95.12 450 MET A C 1
ATOM 3406 O O . MET A 1 450 ? 4.011 -8.289 -11.763 1.00 95.12 450 MET A O 1
ATOM 3410 N N . TYR A 1 451 ? 4.489 -6.101 -11.903 1.00 94.62 451 TYR A N 1
ATOM 3411 C CA . TYR A 1 451 ? 5.500 -6.127 -12.943 1.00 94.62 451 TYR A CA 1
ATOM 3412 C C . TYR A 1 451 ? 6.800 -5.605 -12.349 1.00 94.62 451 TYR A C 1
ATOM 3414 O O . TYR A 1 451 ? 6.789 -4.616 -11.615 1.00 94.62 451 TYR A O 1
ATOM 3422 N N . VAL A 1 452 ? 7.911 -6.247 -12.689 1.00 93.75 452 VAL A N 1
ATOM 3423 C CA . VAL A 1 452 ? 9.251 -5.852 -12.239 1.00 93.75 452 VAL A CA 1
ATOM 3424 C C . VAL A 1 452 ? 10.214 -5.837 -13.415 1.00 93.75 452 VAL A C 1
ATOM 3426 O O . VAL A 1 452 ? 10.114 -6.659 -14.330 1.00 93.75 452 VAL A O 1
ATOM 3429 N N . GLY A 1 453 ? 11.148 -4.890 -13.400 1.00 91.69 453 GLY A N 1
ATOM 3430 C CA . GLY A 1 453 ? 12.303 -4.925 -14.284 1.00 91.69 453 GLY A CA 1
ATOM 3431 C C . GLY A 1 453 ? 13.275 -5.968 -13.754 1.00 91.69 453 GLY A C 1
ATOM 3432 O O . GLY A 1 453 ? 13.800 -5.809 -12.657 1.00 91.69 453 GLY A O 1
ATOM 3433 N N . ALA A 1 454 ? 13.513 -7.030 -14.513 1.00 91.62 454 ALA A N 1
ATOM 3434 C CA . ALA A 1 454 ? 14.367 -8.133 -14.115 1.00 91.62 454 ALA A CA 1
ATOM 3435 C C . ALA A 1 454 ? 15.630 -8.214 -14.977 1.00 91.62 454 ALA A C 1
ATOM 3437 O O . ALA A 1 454 ? 15.566 -8.125 -16.204 1.00 91.62 454 ALA A O 1
ATOM 3438 N N . LEU A 1 455 ? 16.777 -8.442 -14.339 1.00 89.19 455 LEU A N 1
ATOM 3439 C CA . LEU A 1 455 ? 18.030 -8.743 -15.023 1.00 89.19 455 LEU A CA 1
ATOM 3440 C C . LEU A 1 455 ? 18.224 -10.259 -15.094 1.00 89.19 455 LEU A C 1
ATOM 3442 O O . LEU A 1 455 ? 18.437 -10.905 -14.067 1.00 89.19 455 LEU A O 1
ATOM 3446 N N . VAL A 1 456 ? 18.181 -10.828 -16.297 1.00 89.56 456 VAL A N 1
ATOM 3447 C CA . VAL A 1 456 ? 18.207 -12.286 -16.509 1.00 89.56 456 VAL A CA 1
ATOM 3448 C C . VAL A 1 456 ? 19.470 -12.772 -17.207 1.00 89.56 456 VAL A C 1
ATOM 3450 O O . VAL A 1 456 ? 20.034 -12.065 -18.042 1.00 89.56 456 VAL A O 1
ATOM 3453 N N . ASN A 1 457 ? 19.889 -14.012 -16.919 1.00 88.00 457 ASN A N 1
ATOM 3454 C CA . ASN A 1 457 ? 20.923 -14.693 -17.705 1.00 88.00 457 ASN A CA 1
ATOM 3455 C C . ASN A 1 457 ? 20.353 -15.131 -19.059 1.00 88.00 457 ASN A C 1
ATOM 3457 O O . ASN A 1 457 ? 19.530 -16.041 -19.103 1.00 88.00 457 ASN A O 1
ATOM 3461 N N . ILE A 1 458 ? 20.839 -14.598 -20.179 1.00 90.06 458 ILE A N 1
ATOM 3462 C CA . ILE A 1 458 ? 20.278 -14.936 -21.501 1.00 90.06 458 ILE A CA 1
ATOM 3463 C C . ILE A 1 458 ? 20.382 -16.439 -21.806 1.00 90.06 458 ILE A C 1
ATOM 3465 O O . ILE A 1 458 ? 19.491 -17.020 -22.422 1.00 90.06 458 ILE A O 1
ATOM 3469 N N . THR A 1 459 ? 21.430 -17.114 -21.323 1.00 88.81 459 THR A N 1
ATOM 3470 C CA . THR A 1 459 ? 21.622 -18.558 -21.559 1.00 88.81 459 THR A CA 1
ATOM 3471 C C . THR A 1 459 ? 20.595 -19.439 -20.842 1.00 88.81 459 THR A C 1
ATOM 3473 O O . THR A 1 459 ? 20.439 -20.608 -21.197 1.00 88.81 459 THR A O 1
ATOM 3476 N N . ARG A 1 460 ? 19.876 -18.884 -19.859 1.00 89.44 460 ARG A N 1
ATOM 3477 C CA . ARG A 1 460 ? 18.783 -19.541 -19.126 1.00 89.44 460 ARG A CA 1
ATOM 3478 C C . ARG A 1 460 ? 17.408 -19.301 -19.746 1.00 89.44 460 ARG A C 1
ATOM 3480 O O . ARG A 1 460 ? 16.430 -19.835 -19.240 1.00 89.44 460 ARG A O 1
ATOM 3487 N N . TYR A 1 461 ? 17.347 -18.538 -20.834 1.00 90.75 461 TYR A N 1
ATOM 3488 C CA . TYR A 1 461 ? 16.126 -18.224 -21.577 1.00 90.75 461 TYR A CA 1
ATOM 3489 C C . TYR A 1 461 ? 16.309 -18.530 -23.079 1.00 90.75 461 TYR A C 1
ATOM 3491 O O . TYR A 1 461 ? 16.145 -17.641 -23.919 1.00 90.75 461 TYR A O 1
ATOM 3499 N N . PRO A 1 462 ? 16.703 -19.767 -23.458 1.00 91.44 462 PRO A N 1
ATOM 3500 C CA . PRO A 1 462 ? 17.019 -20.118 -24.847 1.00 91.44 462 PRO A CA 1
ATOM 3501 C C . PRO A 1 462 ? 15.831 -19.981 -25.813 1.00 91.44 462 PRO A C 1
ATOM 3503 O O . PRO A 1 462 ? 16.031 -19.840 -27.019 1.00 91.44 462 PRO A O 1
ATOM 3506 N N . GLU A 1 463 ? 14.602 -20.023 -25.305 1.00 93.38 463 GLU A N 1
ATOM 3507 C CA . GLU A 1 463 ? 13.371 -19.822 -26.063 1.00 93.38 463 GLU A CA 1
ATOM 3508 C C . GLU A 1 463 ? 13.142 -18.358 -26.481 1.00 93.38 463 GLU A C 1
ATOM 3510 O O . GLU A 1 463 ? 12.389 -18.105 -27.422 1.00 93.38 463 GLU A O 1
ATOM 3515 N N . TYR A 1 464 ? 13.848 -17.400 -25.869 1.00 91.56 464 TYR A N 1
ATOM 3516 C CA . TYR A 1 464 ? 13.777 -15.976 -26.203 1.00 91.56 464 TYR A CA 1
ATOM 3517 C C . TYR A 1 464 ? 14.996 -15.538 -27.022 1.00 91.56 464 TYR A C 1
ATOM 3519 O O . TYR A 1 464 ? 15.877 -14.815 -26.554 1.00 91.56 464 TYR A O 1
ATOM 3527 N N . THR A 1 465 ? 15.034 -15.938 -28.296 1.00 90.81 465 THR A N 1
ATOM 3528 C CA . THR A 1 465 ? 16.180 -15.684 -29.193 1.00 90.81 465 THR A CA 1
ATOM 3529 C C . THR A 1 465 ? 16.500 -14.201 -29.407 1.00 90.81 465 THR A C 1
ATOM 3531 O O . THR A 1 465 ? 17.613 -13.877 -29.807 1.00 90.81 465 THR A O 1
ATOM 3534 N N . GLY A 1 466 ? 15.548 -13.298 -29.148 1.00 87.69 466 GLY A N 1
ATOM 3535 C CA . GLY A 1 466 ? 15.747 -11.849 -29.254 1.00 87.69 466 GLY A CA 1
ATOM 3536 C C . GLY A 1 466 ? 16.578 -11.238 -28.120 1.00 87.69 466 GLY A C 1
ATOM 3537 O O . GLY A 1 466 ? 17.106 -10.146 -28.285 1.00 87.69 466 GLY A O 1
ATOM 3538 N N . LEU A 1 467 ? 16.761 -11.928 -26.986 1.00 90.38 467 LEU A N 1
ATOM 3539 C CA . LEU A 1 467 ? 17.475 -11.352 -25.838 1.00 90.38 467 LEU A CA 1
ATOM 3540 C C . LEU A 1 467 ? 18.938 -11.020 -26.147 1.00 90.38 467 LEU A C 1
ATOM 3542 O O . LEU A 1 467 ? 19.470 -10.048 -25.617 1.00 90.38 467 LEU A O 1
ATOM 3546 N N . SER A 1 468 ? 19.588 -11.775 -27.038 1.00 88.31 468 SER A N 1
ATOM 3547 C CA . SER A 1 468 ? 20.971 -11.488 -27.437 1.00 88.31 468 SER A CA 1
ATOM 3548 C C . SER A 1 468 ? 21.138 -10.132 -28.130 1.00 88.31 468 SER A C 1
ATOM 3550 O O . SER A 1 468 ? 22.248 -9.609 -28.169 1.00 88.31 468 SER A O 1
ATOM 3552 N N . GLU A 1 469 ? 20.059 -9.557 -28.672 1.00 86.75 469 GLU A N 1
ATOM 3553 C CA . GLU A 1 469 ? 20.084 -8.248 -29.336 1.00 86.75 469 GLU A CA 1
ATOM 3554 C C . GLU A 1 469 ? 20.203 -7.087 -28.338 1.00 86.75 469 GLU A C 1
ATOM 3556 O O . GLU A 1 469 ? 20.672 -6.013 -28.705 1.00 86.75 469 GLU A O 1
ATOM 3561 N N . CYS A 1 470 ? 19.842 -7.316 -27.073 1.00 85.75 470 CYS A N 1
ATOM 3562 C CA . CYS A 1 470 ? 19.921 -6.341 -25.984 1.00 85.75 470 CYS A CA 1
ATOM 3563 C C . CYS A 1 470 ? 20.807 -6.817 -24.829 1.00 85.75 470 CYS A C 1
ATOM 3565 O O . CYS A 1 470 ? 20.646 -6.395 -23.682 1.00 85.75 470 CYS A O 1
ATOM 3567 N N . ALA A 1 471 ? 21.748 -7.712 -25.132 1.00 84.50 471 ALA A N 1
ATOM 3568 C CA . ALA A 1 471 ? 22.683 -8.228 -24.156 1.00 84.50 471 ALA A CA 1
ATOM 3569 C C . ALA A 1 471 ? 23.564 -7.111 -23.576 1.00 84.50 471 ALA A C 1
ATOM 3571 O O . ALA A 1 471 ? 24.336 -6.467 -24.287 1.00 84.50 471 ALA A O 1
ATOM 3572 N N . VAL A 1 472 ? 23.515 -6.952 -22.259 1.00 77.06 472 VAL A N 1
ATOM 3573 C CA . VAL A 1 472 ? 24.476 -6.186 -21.472 1.00 77.06 472 VAL A CA 1
ATOM 3574 C C . VAL A 1 472 ? 25.569 -7.148 -21.007 1.00 77.06 472 VAL A C 1
ATOM 3576 O O . VAL A 1 472 ? 25.293 -8.209 -20.440 1.00 77.06 472 VAL A O 1
ATOM 3579 N N . GLN A 1 473 ? 26.826 -6.804 -21.282 1.00 70.81 473 GLN A N 1
ATOM 3580 C CA . GLN A 1 473 ? 27.978 -7.586 -20.833 1.00 70.81 473 GLN A CA 1
ATOM 3581 C C . GLN A 1 473 ? 28.481 -7.050 -19.495 1.00 70.81 473 GLN A C 1
ATOM 3583 O O . GLN A 1 473 ? 28.793 -5.865 -19.379 1.00 70.81 473 GLN A O 1
ATOM 3588 N N . PHE A 1 474 ? 28.606 -7.938 -18.508 1.00 66.69 474 PHE A N 1
ATOM 3589 C CA . PHE A 1 474 ? 29.199 -7.624 -17.210 1.00 66.69 474 PHE A CA 1
ATOM 3590 C C . PHE A 1 474 ? 30.482 -8.435 -17.005 1.00 66.69 474 PHE A C 1
ATOM 3592 O O . PHE A 1 474 ? 30.455 -9.665 -16.957 1.00 66.69 474 PHE A O 1
ATOM 3599 N N . GLY A 1 475 ? 31.607 -7.730 -16.854 1.00 63.44 475 GLY A N 1
ATOM 3600 C CA . GLY A 1 475 ? 32.910 -8.323 -16.541 1.00 63.44 475 GLY A CA 1
ATOM 3601 C C . GLY A 1 475 ? 33.611 -9.029 -17.711 1.00 63.44 475 GLY A C 1
ATOM 3602 O O . GLY A 1 475 ? 33.161 -8.997 -18.854 1.00 63.44 475 GLY A O 1
ATOM 3603 N N . GLU A 1 476 ? 34.755 -9.650 -17.411 1.00 65.00 476 GLU A N 1
ATOM 3604 C CA . GLU A 1 476 ? 35.601 -10.356 -18.392 1.00 65.00 476 GLU A CA 1
ATOM 3605 C C . GLU A 1 476 ? 35.055 -11.752 -18.774 1.00 65.00 476 GLU A C 1
ATOM 3607 O O . GLU A 1 476 ? 35.455 -12.310 -19.794 1.00 65.00 476 GLU A O 1
ATOM 3612 N N . ASP A 1 477 ? 34.100 -12.294 -18.005 1.00 63.00 477 ASP A N 1
ATOM 3613 C CA . ASP A 1 477 ? 33.624 -13.687 -18.095 1.00 63.00 477 ASP A CA 1
ATOM 3614 C C . ASP A 1 477 ? 32.552 -13.948 -19.183 1.00 63.00 477 ASP A C 1
ATOM 3616 O O . ASP A 1 477 ? 31.949 -15.020 -19.218 1.00 63.00 477 ASP A O 1
ATOM 3620 N N . ILE A 1 478 ? 32.299 -13.002 -20.099 1.00 65.69 478 ILE A N 1
ATOM 3621 C CA . ILE A 1 478 ? 31.410 -13.148 -21.283 1.00 65.69 478 ILE A CA 1
ATOM 3622 C C . ILE A 1 478 ? 29.939 -13.489 -20.935 1.00 65.69 478 ILE A C 1
ATOM 3624 O O . ILE A 1 478 ? 29.117 -13.694 -21.827 1.00 65.69 478 ILE A O 1
ATOM 3628 N N . THR A 1 479 ? 29.544 -13.523 -19.658 1.00 75.69 479 THR A N 1
ATOM 3629 C CA . THR A 1 479 ? 28.145 -13.797 -19.302 1.00 75.69 479 THR A CA 1
ATOM 3630 C C . THR A 1 479 ? 27.274 -12.643 -19.792 1.00 75.69 479 THR A C 1
ATOM 3632 O O . THR A 1 479 ? 27.514 -11.481 -19.459 1.00 75.69 479 THR A O 1
ATOM 3635 N N . GLN A 1 480 ? 26.291 -12.973 -20.627 1.00 85.62 480 GLN A N 1
ATOM 3636 C CA . GLN A 1 480 ? 25.383 -12.006 -21.228 1.00 85.62 480 GLN A CA 1
ATOM 3637 C C . GLN A 1 480 ? 24.084 -11.958 -20.436 1.00 85.62 480 GLN A C 1
ATOM 3639 O O . GLN A 1 480 ? 23.444 -12.988 -20.205 1.00 85.62 480 GLN A O 1
ATOM 3644 N N . TYR A 1 481 ? 23.702 -10.748 -20.053 1.00 87.12 481 TYR A N 1
ATOM 3645 C CA . TYR A 1 481 ? 22.487 -10.478 -19.305 1.00 87.12 481 TYR A CA 1
ATOM 3646 C C . TYR A 1 481 ? 21.555 -9.622 -20.145 1.00 87.12 481 TYR A C 1
ATOM 3648 O O . TYR A 1 481 ? 22.022 -8.855 -20.978 1.00 87.12 481 TYR A O 1
ATOM 3656 N N . ALA A 1 482 ? 20.252 -9.711 -19.923 1.00 90.06 482 ALA A N 1
ATOM 3657 C CA . ALA A 1 482 ? 19.291 -8.821 -20.562 1.00 90.06 482 ALA A CA 1
ATOM 3658 C C . ALA A 1 482 ? 18.289 -8.304 -19.535 1.00 90.06 482 ALA A C 1
ATOM 3660 O O . ALA A 1 482 ? 17.936 -9.018 -18.596 1.00 90.06 482 ALA A O 1
ATOM 3661 N N . TRP A 1 483 ? 17.831 -7.070 -19.734 1.00 90.31 483 TRP A N 1
ATOM 3662 C CA . TRP A 1 483 ? 16.679 -6.547 -19.012 1.00 90.31 483 TRP A CA 1
ATOM 3663 C C . TRP A 1 483 ? 15.397 -7.048 -19.654 1.00 90.31 483 TRP A C 1
ATOM 3665 O O . TRP A 1 483 ? 15.227 -6.989 -20.877 1.00 90.31 483 TRP A O 1
ATOM 3675 N N . VAL A 1 484 ? 14.509 -7.568 -18.821 1.00 93.50 484 VAL A N 1
ATOM 3676 C CA . VAL A 1 484 ? 13.200 -8.074 -19.216 1.00 93.50 484 VAL A CA 1
ATOM 3677 C C . VAL A 1 484 ? 12.162 -7.619 -18.203 1.00 93.50 484 VAL A C 1
ATOM 3679 O O . VAL A 1 484 ? 12.492 -7.346 -17.054 1.00 93.50 484 VAL A O 1
ATOM 3682 N N . ILE A 1 485 ? 10.897 -7.577 -18.603 1.00 94.44 485 ILE A N 1
ATOM 3683 C CA . ILE A 1 485 ? 9.798 -7.375 -17.659 1.00 94.44 485 ILE A CA 1
ATOM 3684 C C . ILE A 1 485 ? 9.210 -8.737 -17.311 1.00 94.44 485 ILE A C 1
ATOM 3686 O O . ILE A 1 485 ? 8.743 -9.462 -18.195 1.00 94.44 485 ILE A O 1
ATOM 3690 N N . LEU A 1 486 ? 9.241 -9.070 -16.023 1.00 95.50 486 LEU A N 1
ATOM 3691 C CA . LEU A 1 486 ? 8.547 -10.221 -15.448 1.00 95.50 486 LEU A CA 1
ATOM 3692 C C . LEU A 1 486 ? 7.303 -9.746 -14.709 1.00 95.50 486 LEU A C 1
ATOM 3694 O O . LEU A 1 486 ? 7.155 -8.554 -14.429 1.00 95.50 486 LEU A O 1
ATOM 3698 N N . SER A 1 487 ? 6.411 -10.679 -14.396 1.00 95.94 487 SER A N 1
ATOM 3699 C CA . SER A 1 487 ? 5.248 -10.381 -13.576 1.00 95.94 487 SER A CA 1
ATOM 3700 C C . SER A 1 487 ? 4.877 -11.530 -12.649 1.00 95.94 487 SER A C 1
ATOM 3702 O O . SER A 1 487 ? 5.208 -12.687 -12.910 1.00 95.94 487 SER A O 1
ATOM 3704 N N . ALA A 1 488 ? 4.193 -11.187 -11.565 1.00 94.81 488 ALA A N 1
ATOM 3705 C CA . ALA A 1 488 ? 3.594 -12.126 -10.632 1.00 94.81 488 ALA A CA 1
ATOM 3706 C C . ALA A 1 488 ? 2.163 -11.681 -10.324 1.00 94.81 488 ALA A C 1
ATOM 3708 O O . ALA A 1 488 ? 1.901 -10.494 -10.088 1.00 94.81 488 ALA A O 1
ATOM 3709 N N . THR A 1 489 ? 1.233 -12.632 -10.315 1.00 94.38 489 THR A N 1
ATOM 3710 C CA . THR A 1 489 ? -0.160 -12.385 -9.947 1.00 94.38 489 THR A CA 1
ATOM 3711 C C . THR A 1 489 ? -0.335 -12.652 -8.454 1.00 94.38 489 THR A C 1
ATOM 3713 O O . THR A 1 489 ? -0.087 -13.756 -7.976 1.00 94.38 489 THR A O 1
ATOM 3716 N N . ALA A 1 490 ? -0.791 -11.645 -7.717 1.00 91.06 490 ALA A N 1
ATOM 3717 C CA . ALA A 1 490 ? -1.165 -11.758 -6.319 1.00 91.06 490 ALA A CA 1
ATOM 3718 C C . ALA A 1 490 ? -2.666 -12.008 -6.189 1.00 91.06 490 ALA A C 1
ATOM 3720 O O . ALA A 1 490 ? -3.477 -11.361 -6.860 1.00 91.06 490 ALA A O 1
ATOM 3721 N N . THR A 1 491 ? -3.040 -12.907 -5.285 1.00 89.25 491 THR A N 1
ATOM 3722 C CA . THR A 1 491 ? -4.413 -12.978 -4.771 1.00 89.25 491 THR A CA 1
ATOM 3723 C C . THR A 1 491 ? -4.420 -12.469 -3.342 1.00 89.25 491 THR A C 1
ATOM 3725 O O . THR A 1 491 ? -3.597 -12.893 -2.531 1.00 89.25 491 THR A O 1
ATOM 3728 N N . LEU A 1 492 ? -5.341 -11.554 -3.056 1.00 84.25 492 LEU A N 1
ATOM 3729 C CA . LEU A 1 492 ? -5.625 -11.086 -1.712 1.00 84.25 492 LEU A CA 1
ATOM 3730 C C . LEU A 1 492 ? -6.406 -12.184 -0.991 1.00 84.25 492 LEU A C 1
ATOM 3732 O O . LEU A 1 492 ? -7.585 -12.400 -1.287 1.00 84.25 492 LEU A O 1
ATOM 3736 N N . ASP A 1 493 ? -5.753 -12.901 -0.080 1.00 76.25 493 ASP A N 1
ATOM 3737 C CA . ASP A 1 493 ? -6.430 -13.933 0.695 1.00 76.25 493 ASP A CA 1
ATOM 3738 C C . ASP A 1 493 ? -7.340 -13.276 1.744 1.00 76.25 493 ASP A C 1
ATOM 3740 O O . ASP A 1 493 ? -6.919 -12.936 2.845 1.00 76.25 493 ASP A O 1
ATOM 3744 N N . LYS A 1 494 ? -8.620 -13.080 1.402 1.00 64.88 494 LYS A N 1
ATOM 3745 C CA . LYS A 1 494 ? -9.645 -12.648 2.371 1.00 64.88 494 LYS A CA 1
ATOM 3746 C C . LYS A 1 494 ? -10.040 -13.781 3.340 1.00 64.88 494 LYS A C 1
ATOM 3748 O O . LYS A 1 494 ? -10.889 -13.568 4.204 1.00 64.88 494 LYS A O 1
ATOM 3753 N N . SER A 1 495 ? -9.490 -14.990 3.173 1.00 49.38 495 SER A N 1
ATOM 3754 C CA . SER A 1 495 ? -9.933 -16.229 3.813 1.00 49.38 495 SER A CA 1
ATOM 3755 C C . SER A 1 495 ? -9.007 -16.745 4.919 1.00 49.38 495 SER A C 1
ATOM 3757 O O . SER A 1 495 ? -8.857 -17.949 5.095 1.00 49.38 495 SER A O 1
ATOM 3759 N N . THR A 1 496 ? -8.551 -15.880 5.826 1.00 48.78 496 THR A N 1
ATOM 3760 C CA . THR A 1 496 ? -8.211 -16.322 7.198 1.00 48.78 496 THR A CA 1
ATOM 3761 C C . THR A 1 496 ? -9.465 -16.649 8.033 1.00 48.78 496 THR A C 1
ATOM 3763 O O . THR A 1 496 ? -9.460 -16.610 9.260 1.00 48.78 496 THR A O 1
ATOM 3766 N N . THR A 1 497 ? -10.566 -17.054 7.383 1.00 40.22 497 THR A N 1
ATOM 3767 C CA . THR A 1 497 ? -11.750 -17.621 8.033 1.00 40.22 497 THR A CA 1
ATOM 3768 C C . THR A 1 497 ? -11.386 -18.970 8.664 1.00 40.22 497 THR A C 1
ATOM 3770 O O . THR A 1 497 ? -11.450 -20.006 8.006 1.00 40.22 497 THR A O 1
ATOM 3773 N N . ASN A 1 498 ? -10.982 -18.939 9.937 1.00 41.16 498 ASN A N 1
ATOM 3774 C CA . ASN A 1 498 ? -10.995 -20.026 10.923 1.00 41.16 498 ASN A CA 1
ATOM 3775 C C . ASN A 1 498 ? -11.134 -21.455 10.351 1.00 41.16 498 ASN A C 1
ATOM 3777 O O . ASN A 1 498 ? -12.217 -22.048 10.350 1.00 41.16 498 ASN A O 1
ATOM 3781 N N . GLN A 1 499 ? -10.014 -22.047 9.917 1.00 34.81 499 GLN A N 1
ATOM 3782 C CA . GLN A 1 499 ? -9.889 -23.506 9.763 1.00 34.81 499 GLN A CA 1
ATOM 3783 C C . GLN A 1 499 ? -9.381 -24.213 11.034 1.00 34.81 499 GLN A C 1
ATOM 3785 O O . GLN A 1 499 ? -9.188 -25.433 11.021 1.00 34.81 499 GLN A O 1
ATOM 3790 N N . SER A 1 500 ? -9.228 -23.519 12.164 1.00 35.66 500 SER A N 1
ATOM 3791 C CA . SER A 1 500 ? -9.024 -24.179 13.454 1.00 35.66 500 SER A CA 1
ATOM 3792 C C . SER A 1 500 ? -10.372 -24.613 14.059 1.00 35.66 500 SER A C 1
ATOM 3794 O O . SER A 1 500 ? -11.179 -23.830 14.537 1.00 35.66 500 SER A O 1
ATOM 3796 N N . LEU A 1 501 ? -10.583 -25.935 14.056 1.00 35.53 501 LEU A N 1
ATOM 3797 C CA . LEU A 1 501 ? -11.399 -26.682 15.026 1.00 35.53 501 LEU A CA 1
ATOM 3798 C C . LEU A 1 501 ? -12.938 -26.557 14.941 1.00 35.53 501 LEU A C 1
ATOM 3800 O O . LEU A 1 501 ? -13.613 -26.170 15.888 1.00 35.53 501 LEU A O 1
ATOM 3804 N N . ARG A 1 502 ? -13.527 -27.137 13.885 1.00 31.19 502 ARG A N 1
ATOM 3805 C CA . ARG A 1 502 ? -14.715 -27.996 14.076 1.00 31.19 502 ARG A CA 1
ATOM 3806 C C . ARG A 1 502 ? -14.269 -29.457 14.136 1.00 31.19 502 ARG A C 1
ATOM 3808 O O . ARG A 1 502 ? -14.176 -30.127 13.107 1.00 31.19 502 ARG A O 1
ATOM 3815 N N . LYS A 1 503 ? -13.969 -29.935 15.341 1.00 35.72 503 LYS A N 1
ATOM 3816 C CA . LYS A 1 503 ? -14.022 -31.359 15.688 1.00 35.72 503 LYS A CA 1
ATOM 3817 C C . LYS A 1 503 ? -15.039 -31.566 16.790 1.00 35.72 503 LYS A C 1
ATOM 3819 O O . LYS A 1 503 ? -15.021 -30.752 17.735 1.00 35.72 503 LYS A O 1
#

Foldseek 3Di:
DDPPPPCPVPCPPLVPAAEDEDDAPDEDEDCERYEYEYDQHAYEYEYALLYQYEYEQRHAEYEDQAALQQWWWAAAFQWIFIDGPPGTRYIYPHHPDWHWYAYQQAIWTWADPGTRFIDTQNHTHYNDTDRDDHDGHRQGHHLNQQWAWDWAADPDFQFFLWAQWAWDAQPVVCKIKTWTDSDPQLATGLWIWIDNQSRHTDDIDGQDDDDPDPPDDDAADDAFFREDWDKEAFLDWDADPFEGIFRIKIKGFHGGRPGAAAFFIFMWTYPRSRGTYGPPDGQGGHPVRFGWYYKYWYAAPLKIKIWTWTDDPDDPVLWGLRAIWIWIDPPSGSSHIDTPDSHLQPPDIHNDLQLHWHQWYKDAAAPGKIKIKTWRADPDADDPPDAQGIAIWIWICRHSDSSNIHTSAHPVRDSSHGVDGVVSNDDPQWDWRYWANWYKDDPDNFKMKIKTWTKGFVVSVVVCVCNVVAWDDGDPPRGTIRTTITMIMIGGCSPSPDPPDPD